Protein AF-A0A0S4JGX0-F1 (afdb_monomer_lite)

Structure (mmCIF, N/CA/C/O backbone):
data_AF-A0A0S4JGX0-F1
#
_entry.id   AF-A0A0S4JGX0-F1
#
loop_
_atom_site.group_PDB
_atom_site.id
_atom_site.type_symbol
_atom_site.label_atom_id
_atom_site.label_alt_id
_atom_site.label_comp_id
_atom_site.label_asym_id
_atom_site.label_entity_id
_atom_site.label_seq_id
_atom_site.pdbx_PDB_ins_code
_atom_site.Cartn_x
_atom_site.Cartn_y
_atom_site.Cartn_z
_atom_site.occupancy
_atom_site.B_iso_or_equiv
_atom_site.auth_seq_id
_atom_site.auth_comp_id
_atom_site.auth_asym_id
_atom_site.auth_atom_id
_atom_site.pdbx_PDB_model_num
ATOM 1 N N . MET A 1 1 ? -24.528 -1.290 20.093 1.00 43.94 1 MET A N 1
ATOM 2 C CA . MET A 1 1 ? -25.432 -0.120 19.932 1.00 43.94 1 MET A CA 1
ATOM 3 C C . MET A 1 1 ? -26.931 -0.432 20.098 1.00 43.94 1 MET A C 1
ATOM 5 O O . MET A 1 1 ? -27.675 0.513 20.335 1.00 43.94 1 MET A O 1
ATOM 9 N N . ALA A 1 2 ? -27.389 -1.695 20.026 1.00 38.03 2 ALA A N 1
ATOM 10 C CA . ALA A 1 2 ? -28.815 -2.078 20.049 1.00 38.03 2 ALA A CA 1
ATOM 11 C C . ALA A 1 2 ? -29.686 -1.355 21.106 1.00 38.03 2 ALA A C 1
ATOM 13 O O . ALA A 1 2 ? -30.704 -0.757 20.758 1.00 38.03 2 ALA A O 1
ATOM 14 N N . ASN A 1 3 ? -29.233 -1.290 22.364 1.00 41.19 3 ASN A N 1
ATOM 15 C CA . ASN A 1 3 ? -29.978 -0.697 23.488 1.00 41.19 3 ASN A CA 1
ATOM 16 C C . ASN A 1 3 ? -30.292 0.812 23.337 1.00 41.19 3 ASN A C 1
ATOM 18 O O . ASN A 1 3 ? -31.045 1.360 24.143 1.00 41.19 3 ASN A O 1
ATOM 22 N N . LYS A 1 4 ? -29.727 1.509 22.335 1.00 36.97 4 LYS A N 1
ATOM 23 C CA . LYS A 1 4 ? -30.080 2.905 22.012 1.00 36.97 4 LYS A CA 1
ATOM 24 C C . LYS A 1 4 ? -31.264 3.001 21.036 1.00 36.97 4 LYS A C 1
ATOM 26 O O . LYS A 1 4 ? -32.028 3.955 21.123 1.00 36.97 4 LYS A O 1
ATOM 31 N N . VAL A 1 5 ? -31.459 2.000 20.172 1.00 44.25 5 VAL A N 1
ATOM 32 C CA . VAL A 1 5 ? -32.614 1.905 19.258 1.00 44.25 5 VAL A CA 1
ATOM 33 C C . VAL A 1 5 ? -33.862 1.484 20.035 1.00 44.25 5 VAL A C 1
ATOM 35 O O . VAL A 1 5 ? -34.895 2.145 19.964 1.00 44.25 5 VAL A O 1
ATOM 38 N N . GLU A 1 6 ? -33.740 0.452 20.873 1.00 40.75 6 GLU A N 1
ATOM 39 C CA . GLU A 1 6 ? -34.854 -0.075 21.675 1.00 40.75 6 GLU A CA 1
ATOM 40 C C . GLU A 1 6 ? -35.421 0.958 22.674 1.00 40.75 6 GLU A C 1
ATOM 42 O O . GLU A 1 6 ? -36.606 0.931 23.006 1.00 40.75 6 GLU A O 1
ATOM 47 N N . LYS A 1 7 ? -34.595 1.916 23.125 1.00 42.81 7 LYS A N 1
ATOM 48 C CA . LYS A 1 7 ? -35.046 3.042 23.959 1.00 42.81 7 LYS A CA 1
ATOM 49 C C . LYS A 1 7 ? -35.822 4.113 23.186 1.00 42.81 7 LYS A C 1
ATOM 51 O O . LYS A 1 7 ? -36.706 4.718 23.782 1.00 42.81 7 LYS A O 1
ATOM 56 N N . MET A 1 8 ? -35.556 4.324 21.893 1.00 37.81 8 MET A N 1
ATOM 57 C CA . MET A 1 8 ? -36.326 5.278 21.072 1.00 37.81 8 MET A CA 1
ATOM 58 C C . MET A 1 8 ? -37.630 4.675 20.525 1.00 37.81 8 MET A C 1
ATOM 60 O O . MET A 1 8 ? -38.593 5.402 20.303 1.00 37.81 8 MET A O 1
ATOM 64 N N . ALA A 1 9 ? -37.721 3.347 20.399 1.00 41.78 9 ALA A N 1
ATOM 65 C CA . ALA A 1 9 ? -38.967 2.665 20.028 1.00 41.78 9 ALA A CA 1
ATOM 66 C C . ALA A 1 9 ? -40.068 2.739 21.114 1.00 41.78 9 ALA A C 1
ATOM 68 O O . ALA A 1 9 ? -41.250 2.595 20.814 1.00 41.78 9 ALA A O 1
ATOM 69 N N . LYS A 1 10 ? -39.709 2.965 22.387 1.00 48.00 10 LYS A N 1
ATOM 70 C CA . LYS A 1 10 ? -40.656 2.928 23.524 1.00 48.00 10 LYS A CA 1
ATOM 71 C C . LYS A 1 10 ? -41.352 4.272 23.814 1.00 48.00 10 LYS A C 1
ATOM 73 O O . LYS A 1 10 ? -42.269 4.316 24.644 1.00 48.00 10 LYS A O 1
ATOM 78 N N . SER A 1 11 ? -40.965 5.349 23.124 1.00 52.44 11 SER A N 1
ATOM 79 C CA . SER A 1 11 ? -41.416 6.728 23.383 1.00 52.44 11 SER A CA 1
ATOM 80 C C . SER A 1 11 ? -42.415 7.315 22.373 1.00 52.44 11 SER A C 1
ATOM 82 O O . SER A 1 11 ? -42.841 8.444 22.575 1.00 52.44 11 SER A O 1
ATOM 84 N N . THR A 1 12 ? -42.816 6.592 21.320 1.00 59.38 12 THR A N 1
ATOM 85 C CA . THR A 1 12 ? -43.626 7.149 20.207 1.00 59.38 12 THR A CA 1
ATOM 86 C C . THR A 1 12 ? -45.084 6.675 20.127 1.00 59.38 12 THR A C 1
ATOM 88 O O . THR A 1 12 ? -45.846 7.221 19.339 1.00 59.38 12 THR A O 1
ATOM 91 N N . LEU A 1 13 ? -45.503 5.693 20.933 1.00 63.72 13 LEU A N 1
ATOM 92 C CA . LEU A 1 13 ? -46.880 5.170 20.924 1.00 63.72 13 LEU A CA 1
ATOM 93 C C . LEU A 1 13 ? -47.795 5.928 21.903 1.00 63.72 13 LEU A C 1
ATOM 95 O O . LEU A 1 13 ? -47.480 6.038 23.093 1.00 63.72 13 LEU A O 1
ATOM 99 N N . ASN A 1 14 ? -48.959 6.380 21.439 1.00 73.62 14 ASN A N 1
ATOM 100 C CA . ASN A 1 14 ? -50.008 6.959 22.286 1.00 73.62 14 ASN A CA 1
ATOM 101 C C . ASN A 1 14 ? -50.632 5.904 23.217 1.00 73.62 14 ASN A C 1
ATOM 103 O O . ASN A 1 14 ? -50.582 4.707 22.939 1.00 73.62 14 ASN A O 1
ATOM 107 N N . ALA A 1 15 ? -51.246 6.333 24.327 1.00 74.00 15 ALA A N 1
ATOM 108 C CA . ALA A 1 15 ? -51.818 5.419 25.326 1.00 74.00 15 ALA A CA 1
ATOM 109 C C . ALA A 1 15 ? -52.827 4.427 24.711 1.00 74.00 15 ALA A C 1
ATOM 111 O O . ALA A 1 15 ? -52.653 3.220 24.856 1.00 74.00 15 ALA A O 1
ATOM 112 N N . GLN A 1 16 ? -53.776 4.933 23.915 1.00 72.38 16 GLN A N 1
ATOM 113 C CA . GLN A 1 16 ? -54.762 4.130 23.175 1.00 72.38 16 GLN A CA 1
ATOM 114 C C . GLN A 1 16 ? -54.116 3.106 22.225 1.00 72.38 16 GLN A C 1
ATOM 116 O O . GLN A 1 16 ? -54.619 1.999 22.079 1.00 72.38 16 GLN A O 1
ATOM 121 N N . GLN A 1 17 ? -52.977 3.434 21.603 1.00 75.50 17 GLN A N 1
ATOM 122 C CA . GLN A 1 17 ? -52.256 2.499 20.731 1.00 75.50 17 GLN A CA 1
ATOM 123 C C . GLN A 1 17 ? -51.598 1.373 21.541 1.00 75.50 17 GLN A C 1
ATOM 125 O O . GLN A 1 17 ? -51.602 0.226 21.108 1.00 75.50 17 GLN A O 1
ATOM 130 N N . ARG A 1 18 ? -51.064 1.668 22.736 1.00 76.81 18 ARG A N 1
ATOM 131 C CA . ARG A 1 18 ? -50.506 0.647 23.648 1.00 76.81 18 ARG A CA 1
ATOM 132 C C . ARG A 1 18 ? -51.597 -0.264 24.218 1.00 76.81 18 ARG A C 1
ATOM 134 O O . ARG A 1 18 ? -51.337 -1.439 24.453 1.00 76.81 18 ARG A O 1
ATOM 141 N N . GLU A 1 19 ? -52.789 0.279 24.440 1.00 78.00 19 GLU A N 1
ATOM 142 C CA . GLU A 1 19 ? -53.973 -0.450 24.899 1.00 78.00 19 GLU A CA 1
ATOM 143 C C . GLU A 1 19 ? -54.529 -1.365 23.796 1.00 78.00 19 GLU A C 1
ATOM 145 O O . GLU A 1 19 ? -54.693 -2.555 24.038 1.00 78.00 19 GLU A O 1
ATOM 150 N N . PHE A 1 20 ? -54.659 -0.861 22.562 1.00 80.44 20 PHE A N 1
ATOM 151 C CA . PHE A 1 20 ? -55.025 -1.651 21.379 1.00 80.44 20 PHE A CA 1
ATOM 152 C C . PHE A 1 20 ? -54.049 -2.811 21.108 1.00 80.44 20 PHE A C 1
ATOM 154 O O . PHE A 1 20 ? -54.478 -3.945 20.898 1.00 80.44 20 PHE A O 1
ATOM 161 N N . ILE A 1 21 ? -52.732 -2.559 21.173 1.00 79.88 21 ILE A N 1
ATOM 162 C CA . ILE A 1 21 ? -51.711 -3.616 21.031 1.00 79.88 21 ILE A CA 1
ATOM 163 C C . ILE A 1 21 ? -51.895 -4.697 22.101 1.00 79.88 21 ILE A C 1
ATOM 165 O O . ILE A 1 21 ? -51.775 -5.874 21.781 1.00 79.88 21 ILE A O 1
ATOM 169 N N . ARG A 1 22 ? -52.186 -4.319 23.354 1.00 80.00 22 ARG A N 1
ATOM 170 C CA . ARG A 1 22 ? -52.442 -5.291 24.426 1.00 80.00 22 ARG A CA 1
ATOM 171 C C . ARG A 1 22 ? -53.686 -6.116 24.135 1.00 80.00 22 ARG A C 1
ATOM 173 O O . ARG A 1 22 ? -53.565 -7.328 24.085 1.00 80.00 22 ARG A O 1
ATOM 180 N N . SER A 1 23 ? -54.829 -5.493 23.842 1.00 82.56 23 SER A N 1
ATOM 181 C CA . SER A 1 23 ? -56.066 -6.240 23.573 1.00 82.56 23 SER A CA 1
ATOM 182 C C . SER A 1 23 ? -55.943 -7.215 22.398 1.00 82.56 23 SER A C 1
ATOM 184 O O . SER A 1 23 ? -56.455 -8.324 22.489 1.00 82.56 23 SER A O 1
ATOM 186 N N . GLU A 1 24 ? -55.239 -6.841 21.323 1.00 81.19 24 GLU A N 1
ATOM 187 C CA . GLU A 1 24 ? -54.989 -7.724 20.171 1.00 81.19 24 GLU A CA 1
ATOM 188 C C . GLU A 1 24 ? -54.003 -8.859 20.500 1.00 81.19 24 GLU A C 1
ATOM 190 O O . GLU A 1 24 ? -54.237 -10.011 20.137 1.00 81.19 24 GLU A O 1
ATOM 195 N N . VAL A 1 25 ? -52.907 -8.567 21.211 1.00 78.75 25 VAL A N 1
ATOM 196 C CA . VAL A 1 25 ? -51.916 -9.586 21.604 1.00 78.75 25 VAL A CA 1
ATOM 197 C C . VAL A 1 25 ? -52.492 -10.549 22.644 1.00 78.75 25 VAL A C 1
ATOM 199 O O . VAL A 1 25 ? -52.291 -11.754 22.517 1.00 78.75 25 VAL A O 1
ATOM 202 N N . ASP A 1 26 ? -53.257 -10.054 23.614 1.00 77.81 26 ASP A N 1
ATOM 203 C CA . ASP A 1 26 ? -53.941 -10.875 24.614 1.00 77.81 26 ASP A CA 1
ATOM 204 C C . ASP A 1 26 ? -55.016 -11.760 23.949 1.00 77.81 26 ASP A C 1
ATOM 206 O O . ASP A 1 26 ? -55.139 -12.931 24.306 1.00 77.81 26 ASP A O 1
ATOM 210 N N . LEU A 1 27 ? -55.721 -11.271 22.915 1.00 78.75 27 LEU A N 1
ATOM 211 C CA . LEU A 1 27 ? -56.615 -12.085 22.073 1.00 78.75 27 LEU A CA 1
ATOM 212 C C . LEU A 1 27 ? -55.868 -13.182 21.300 1.00 78.75 27 LEU A C 1
ATOM 214 O O . LEU A 1 27 ? -56.325 -14.323 21.275 1.00 78.75 27 LEU A O 1
ATOM 218 N N . LEU A 1 28 ? -54.721 -12.872 20.686 1.00 79.69 28 LEU A N 1
ATOM 219 C CA . LEU A 1 28 ? -53.901 -13.871 19.987 1.00 79.69 28 LEU A CA 1
ATOM 220 C C . LEU A 1 28 ? -53.331 -14.930 20.941 1.00 79.69 28 LEU A C 1
ATOM 222 O O . LEU A 1 28 ? -53.281 -16.104 20.582 1.00 79.69 28 LEU A O 1
ATOM 226 N N . ILE A 1 29 ? -52.945 -14.539 22.158 1.00 77.00 29 ILE A N 1
ATOM 227 C CA . ILE A 1 29 ? -52.509 -15.465 23.211 1.00 77.00 29 ILE A CA 1
ATOM 228 C C . ILE A 1 29 ? -53.682 -16.338 23.675 1.00 77.00 29 ILE A C 1
ATOM 230 O O . ILE A 1 29 ? -53.524 -17.551 23.797 1.00 77.00 29 ILE A O 1
ATOM 234 N N . HIS A 1 30 ? -54.866 -15.757 23.891 1.00 78.06 30 HIS A N 1
ATOM 235 C CA . HIS A 1 30 ? -56.038 -16.494 24.370 1.00 78.06 30 HIS A CA 1
ATOM 236 C C . HIS A 1 30 ? -56.608 -17.465 23.316 1.00 78.06 30 HIS A C 1
ATOM 238 O O . HIS A 1 30 ? -57.124 -18.522 23.682 1.00 78.06 30 HIS A O 1
ATOM 244 N N . ASN A 1 31 ? -56.476 -17.136 22.026 1.00 75.31 31 ASN A N 1
ATOM 245 C CA . ASN A 1 31 ? -56.872 -17.990 20.901 1.00 75.31 31 ASN A CA 1
ATOM 246 C C . ASN A 1 31 ? -55.773 -18.981 20.457 1.00 75.31 31 ASN A C 1
ATOM 248 O O . ASN A 1 31 ? -56.039 -19.845 19.629 1.00 75.31 31 ASN A O 1
ATOM 252 N N . GLY A 1 32 ? -54.542 -18.862 20.967 1.00 64.44 32 GLY A N 1
ATOM 253 C CA . GLY A 1 32 ? -53.409 -19.747 20.655 1.00 64.44 32 GLY A CA 1
ATOM 254 C C . GLY A 1 32 ? -52.658 -19.456 19.343 1.00 64.44 32 GLY A C 1
ATOM 255 O O . GLY A 1 32 ? -51.491 -19.830 19.225 1.00 64.44 32 GLY A O 1
ATOM 256 N N . ASP A 1 33 ? -53.261 -18.740 18.389 1.00 63.94 33 ASP A N 1
ATOM 257 C CA . ASP A 1 33 ? -52.714 -18.461 17.045 1.00 63.94 33 ASP A CA 1
ATOM 258 C C . ASP A 1 33 ? -51.632 -17.352 17.007 1.00 63.94 33 ASP A C 1
ATOM 260 O O . ASP A 1 33 ? -51.613 -16.472 16.136 1.00 63.94 33 ASP A O 1
ATOM 264 N N . ALA A 1 34 ? -50.675 -17.396 17.936 1.00 66.12 34 ALA A N 1
ATOM 265 C CA . ALA A 1 34 ? -49.577 -16.434 18.087 1.00 66.12 34 ALA A CA 1
ATOM 266 C C . ALA A 1 34 ? -48.443 -16.598 17.040 1.00 66.12 34 ALA A C 1
ATOM 268 O O . ALA A 1 34 ? -47.259 -16.581 17.372 1.00 66.12 34 ALA A O 1
ATOM 269 N N . SER A 1 35 ? -48.792 -16.757 15.758 1.00 76.62 35 SER A N 1
ATOM 270 C CA . SER A 1 35 ? -47.822 -16.834 14.655 1.00 76.62 35 SER A CA 1
ATOM 271 C C . SER A 1 35 ? -47.180 -15.473 14.341 1.00 76.62 35 SER A C 1
ATOM 273 O O . SER A 1 35 ? -47.802 -14.422 14.520 1.00 76.62 35 SER A O 1
ATOM 275 N N . GLU A 1 36 ? -45.977 -15.470 13.757 1.00 68.56 36 GLU A N 1
ATOM 276 C CA . GLU A 1 36 ? -45.350 -14.239 13.243 1.00 68.56 36 GLU A CA 1
ATOM 277 C C . GLU A 1 36 ? -46.241 -13.527 12.209 1.00 68.56 36 GLU A C 1
ATOM 279 O O . GLU A 1 36 ? -46.319 -12.298 12.190 1.00 68.56 36 GLU A O 1
ATOM 284 N N . SER A 1 37 ? -46.995 -14.283 11.398 1.00 75.12 37 SER A N 1
ATOM 285 C CA . SER A 1 37 ? -47.958 -13.711 10.448 1.00 75.12 37 SER A CA 1
ATOM 286 C C . SER A 1 37 ? -49.119 -12.991 11.149 1.00 75.12 37 SER A C 1
ATOM 288 O O . SER A 1 37 ? -49.597 -11.971 10.652 1.00 75.12 37 SER A O 1
ATOM 290 N N . SER A 1 38 ? -49.534 -13.470 12.326 1.00 73.88 38 SER A N 1
ATOM 291 C CA . SER A 1 38 ? -50.557 -12.844 13.171 1.00 73.88 38 SER A CA 1
ATOM 292 C C . SER A 1 38 ? -50.033 -11.531 13.758 1.00 73.88 38 SER A C 1
ATOM 294 O O . SER A 1 38 ? -50.688 -10.496 13.651 1.00 73.88 38 SER A O 1
ATOM 296 N N . LEU A 1 39 ? -48.803 -11.536 14.283 1.00 76.00 39 LEU A N 1
ATOM 297 C CA . LEU A 1 39 ? -48.137 -10.335 14.800 1.00 76.00 39 LEU A CA 1
ATOM 298 C C . LEU A 1 39 ? -47.905 -9.282 13.701 1.00 76.00 39 LEU A C 1
ATOM 300 O O . LEU A 1 39 ? -48.101 -8.089 13.937 1.00 76.00 39 LEU A O 1
ATOM 304 N N . HIS A 1 40 ? -47.580 -9.705 12.475 1.00 74.94 40 HIS A N 1
ATOM 305 C CA . HIS A 1 40 ? -47.506 -8.808 11.320 1.00 74.94 40 HIS A CA 1
ATOM 306 C C . HIS A 1 40 ? -48.867 -8.200 10.938 1.00 74.94 40 HIS A C 1
ATOM 308 O O . HIS A 1 40 ? -48.900 -7.030 10.547 1.00 74.94 40 HIS A O 1
ATOM 314 N N . ARG A 1 41 ? -49.990 -8.921 11.101 1.00 78.12 41 ARG A N 1
ATOM 315 C CA . ARG A 1 41 ? -51.337 -8.336 10.939 1.00 78.12 41 ARG A CA 1
ATOM 316 C C . ARG A 1 41 ? -51.620 -7.284 12.009 1.00 78.12 41 ARG A C 1
ATOM 318 O O . ARG A 1 41 ? -52.031 -6.189 11.646 1.00 78.12 41 ARG A O 1
ATOM 325 N N . VAL A 1 42 ? -51.325 -7.550 13.285 1.00 77.94 42 VAL A N 1
ATOM 326 C CA . VAL A 1 42 ? -51.490 -6.553 14.366 1.00 77.94 42 VAL A CA 1
ATOM 327 C C . VAL A 1 42 ? -50.642 -5.304 14.092 1.00 77.94 42 VAL A C 1
ATOM 329 O O . VAL A 1 42 ? -51.138 -4.184 14.204 1.00 77.94 42 VAL A O 1
ATOM 332 N N . ALA A 1 43 ? -49.397 -5.470 13.635 1.00 75.75 43 ALA A N 1
ATOM 333 C CA . ALA A 1 43 ? -48.527 -4.358 13.247 1.00 75.75 43 ALA A CA 1
ATOM 334 C C . ALA A 1 43 ? -49.038 -3.563 12.024 1.00 75.75 43 ALA A C 1
ATOM 336 O O . ALA A 1 43 ? -48.779 -2.362 11.929 1.00 75.75 43 ALA A O 1
ATOM 337 N N . ALA A 1 44 ? -49.768 -4.199 11.101 1.00 76.31 44 ALA A N 1
ATOM 338 C CA . ALA A 1 44 ? -50.430 -3.525 9.983 1.00 76.31 44 ALA A CA 1
ATOM 339 C C . ALA A 1 44 ? -51.699 -2.779 10.436 1.00 76.31 44 ALA A C 1
ATOM 341 O O . ALA A 1 44 ? -51.838 -1.587 10.154 1.00 76.31 44 ALA A O 1
ATOM 342 N N . SER A 1 45 ? -52.574 -3.432 11.209 1.00 76.88 45 SER A N 1
ATOM 343 C CA . SER A 1 45 ? -53.777 -2.830 11.805 1.00 76.88 45 SER A CA 1
ATOM 344 C C . SER A 1 45 ? -53.442 -1.615 12.672 1.00 76.88 45 SER A C 1
ATOM 346 O O . SER A 1 45 ? -54.128 -0.598 12.605 1.00 76.88 45 SER A O 1
ATOM 348 N N . LEU A 1 46 ? -52.337 -1.672 13.423 1.00 76.25 46 LEU A N 1
ATOM 349 C CA . LEU A 1 46 ? -51.826 -0.563 14.230 1.00 76.25 46 LEU A CA 1
ATOM 350 C C . LEU A 1 46 ? -51.496 0.690 13.398 1.00 76.25 46 LEU A C 1
ATOM 352 O O . LEU A 1 46 ? -51.704 1.801 13.883 1.00 76.25 46 LEU A O 1
ATOM 356 N N . ARG A 1 47 ? -51.009 0.537 12.156 1.00 71.94 47 ARG A N 1
ATOM 357 C CA . ARG A 1 47 ? -50.756 1.673 11.247 1.00 71.94 47 ARG A CA 1
ATOM 358 C C . ARG A 1 47 ? -52.069 2.295 10.776 1.00 71.94 47 ARG A C 1
ATOM 360 O O . ARG A 1 47 ? -52.262 3.491 10.943 1.00 71.94 47 ARG A O 1
ATOM 367 N N . VAL A 1 48 ? -53.017 1.468 10.328 1.00 71.88 48 VAL A N 1
ATOM 368 C CA . VAL A 1 48 ? -54.367 1.920 9.932 1.00 71.88 48 VAL A CA 1
ATOM 369 C C . VAL A 1 48 ? -55.101 2.610 11.094 1.00 71.88 48 VAL A C 1
ATOM 371 O O . VAL A 1 48 ? -55.837 3.572 10.884 1.00 71.88 48 VAL A O 1
ATOM 374 N N . PHE A 1 49 ? -54.875 2.165 12.334 1.00 67.25 49 PHE A N 1
ATOM 375 C CA . PHE A 1 49 ? -55.402 2.814 13.537 1.00 67.25 49 PHE A CA 1
ATOM 376 C C . PHE A 1 49 ? -54.692 4.141 13.866 1.00 67.25 49 PHE A C 1
ATOM 378 O O . PHE A 1 49 ? -55.320 5.048 14.408 1.00 67.25 49 PHE A O 1
ATOM 385 N N . ALA A 1 50 ? -53.400 4.277 13.546 1.00 66.12 50 ALA A N 1
ATOM 386 C CA . ALA A 1 50 ? -52.626 5.499 13.765 1.00 66.12 50 ALA A CA 1
ATOM 387 C C . ALA A 1 50 ? -52.984 6.629 12.784 1.00 66.12 50 ALA A C 1
ATOM 389 O O . ALA A 1 50 ? -53.014 7.787 13.195 1.00 66.12 50 ALA A O 1
ATOM 390 N N . ASP A 1 51 ? -53.307 6.296 11.532 1.00 59.94 51 ASP A N 1
ATOM 391 C CA . ASP A 1 51 ? -53.637 7.270 10.479 1.00 59.94 51 ASP A CA 1
ATOM 392 C C . ASP A 1 51 ? -55.094 7.787 10.549 1.00 59.94 51 ASP A C 1
ATOM 394 O O . ASP A 1 51 ? -55.524 8.597 9.725 1.00 59.94 51 ASP A O 1
ATOM 398 N N . ARG A 1 52 ? -55.887 7.336 11.534 1.00 58.03 52 ARG A N 1
ATOM 399 C CA . ARG A 1 52 ? -57.294 7.727 11.695 1.00 58.03 52 ARG A CA 1
ATOM 400 C C . ARG A 1 52 ? -57.407 9.051 12.477 1.00 58.03 52 ARG A C 1
ATOM 402 O O . ARG A 1 52 ? -57.039 9.080 13.652 1.00 58.03 52 ARG A O 1
ATOM 409 N N . PRO A 1 53 ? -57.947 10.142 11.894 1.00 44.66 53 PRO A N 1
ATOM 410 C CA . PRO A 1 53 ? -57.997 11.442 12.564 1.00 44.66 53 PRO A CA 1
ATOM 411 C C . PRO A 1 53 ? -58.892 11.400 13.812 1.00 44.66 53 PRO A C 1
ATOM 413 O O . PRO A 1 53 ? -60.044 10.965 13.753 1.00 44.66 53 PRO A O 1
ATOM 416 N N . GLN A 1 54 ? -58.365 11.865 14.949 1.00 49.66 54 GLN A N 1
ATOM 417 C CA . GLN A 1 54 ? -59.099 11.890 16.215 1.00 49.66 54 GLN A CA 1
ATOM 418 C C . GLN A 1 54 ? -60.188 12.972 16.211 1.00 49.66 54 GLN A C 1
ATOM 420 O O . GLN A 1 54 ? -59.897 14.166 16.140 1.00 49.66 54 GLN A O 1
ATOM 425 N N . ALA A 1 55 ? -61.447 12.555 16.359 1.00 37.22 55 ALA A N 1
ATOM 426 C CA . ALA A 1 55 ? -62.544 13.459 16.685 1.00 37.22 55 ALA A CA 1
ATOM 427 C C . ALA A 1 55 ? -62.435 13.914 18.153 1.00 37.22 55 ALA A C 1
ATOM 429 O O . ALA A 1 55 ? -62.256 13.093 19.054 1.00 37.22 55 ALA A O 1
ATOM 430 N N . VAL A 1 56 ? -62.543 15.221 18.396 1.00 48.38 56 VAL A N 1
ATOM 431 C CA . VAL A 1 56 ? -62.377 15.823 19.728 1.00 48.38 56 VAL A CA 1
ATOM 432 C C . VAL A 1 56 ? -63.698 15.798 20.505 1.00 48.38 56 VAL A C 1
ATOM 434 O O . VAL A 1 56 ? -64.706 16.315 20.030 1.00 48.38 56 VAL A O 1
ATOM 437 N N . ALA A 1 57 ? -63.678 15.249 21.723 1.00 36.31 57 ALA A N 1
ATOM 438 C CA . ALA A 1 57 ? -64.793 15.269 22.675 1.00 36.31 57 ALA A CA 1
ATOM 439 C C . A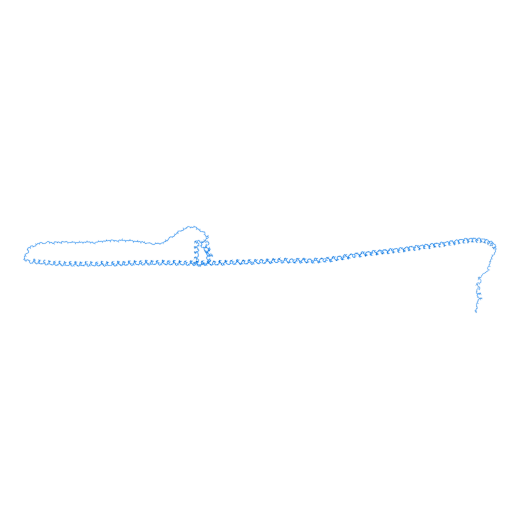LA A 1 57 ? -64.274 15.423 24.131 1.00 36.31 57 ALA A C 1
ATOM 441 O O . ALA A 1 57 ? -63.131 15.047 24.405 1.00 36.31 57 ALA A O 1
ATOM 442 N N . PRO A 1 58 ? -65.056 16.018 25.058 1.00 38.06 58 PRO A N 1
ATOM 443 C CA . PRO A 1 58 ? -64.546 16.551 26.331 1.00 38.06 58 PRO A CA 1
ATOM 444 C C . PRO A 1 58 ? -64.411 15.517 27.477 1.00 38.06 58 PRO A C 1
ATOM 446 O O . PRO A 1 58 ? -65.020 14.448 27.428 1.00 38.06 58 PRO A O 1
ATOM 449 N N . PRO A 1 59 ? -63.635 15.829 28.540 1.00 41.12 59 PRO A N 1
ATOM 450 C CA . PRO A 1 59 ? -63.338 14.894 29.630 1.00 41.12 59 PRO A CA 1
ATOM 451 C C . PRO A 1 59 ? -64.524 14.648 30.579 1.00 41.12 59 PRO A C 1
ATOM 453 O O . PRO A 1 59 ? -65.238 15.576 30.960 1.00 41.12 59 PRO A O 1
ATOM 456 N N . SER A 1 60 ? -64.678 13.396 31.025 1.00 32.88 60 SER A N 1
ATOM 457 C CA . SER A 1 60 ? -65.726 12.968 31.965 1.00 32.88 60 SER A CA 1
ATOM 458 C C . SER A 1 60 ? -65.209 12.721 33.394 1.00 32.88 60 SER A C 1
ATOM 460 O O . SER A 1 60 ? -64.009 12.668 33.659 1.00 32.88 60 SER A O 1
ATOM 462 N N . ARG A 1 61 ? -66.160 12.623 34.328 1.00 35.25 61 ARG A N 1
ATOM 463 C CA . ARG A 1 61 ? -66.010 12.646 35.794 1.00 35.25 61 ARG A CA 1
ATOM 464 C C . ARG A 1 61 ? -65.164 11.509 36.389 1.00 35.25 61 ARG A C 1
ATOM 466 O O . ARG A 1 61 ? -65.135 10.395 35.881 1.00 35.25 61 ARG A O 1
ATOM 473 N N . ARG A 1 62 ? -64.614 11.774 37.583 1.00 40.16 62 ARG A N 1
ATOM 474 C CA . ARG A 1 62 ? -64.227 10.742 38.567 1.00 40.16 62 ARG A CA 1
ATOM 475 C C . ARG A 1 62 ? -65.470 10.091 39.197 1.00 40.16 62 ARG A C 1
ATOM 477 O O . ARG A 1 62 ? -66.442 10.794 39.472 1.00 40.16 62 ARG A O 1
ATOM 484 N N . SER A 1 63 ? -65.367 8.810 39.545 1.00 34.97 63 SER A N 1
ATOM 485 C CA . SER A 1 63 ? -66.340 8.073 40.372 1.00 34.97 63 SER A CA 1
ATOM 486 C C . SER A 1 63 ? -65.809 7.880 41.805 1.00 34.97 63 SER A C 1
ATOM 488 O O . SER A 1 63 ? -64.622 7.578 41.949 1.00 34.97 63 SER A O 1
ATOM 490 N N . PRO A 1 64 ? -66.632 8.034 42.862 1.00 44.78 64 PRO A N 1
ATOM 491 C CA . PRO A 1 64 ? -66.248 7.726 44.241 1.00 44.78 64 PRO A CA 1
ATOM 492 C C . PRO A 1 64 ? -66.765 6.360 44.738 1.00 44.78 64 PRO A C 1
ATOM 494 O O . PRO A 1 64 ? -67.786 5.857 44.284 1.00 44.78 64 PRO A O 1
ATOM 497 N N . SER A 1 65 ? -66.037 5.808 45.711 1.00 34.22 65 SER A N 1
ATOM 498 C CA . SER A 1 65 ? -66.315 4.580 46.477 1.00 34.22 65 SER A CA 1
ATOM 499 C C . SER A 1 65 ? -67.687 4.538 47.163 1.00 34.22 65 SER A C 1
ATOM 501 O O . SER A 1 65 ? -68.151 5.555 47.676 1.00 34.22 65 SER A O 1
ATOM 503 N N . GLU A 1 66 ? -68.237 3.331 47.325 1.00 36.50 66 GLU A N 1
ATOM 504 C CA . GLU A 1 66 ? -69.356 3.032 48.233 1.00 36.50 66 GLU A CA 1
ATOM 505 C C . GLU A 1 66 ? -68.928 2.208 49.465 1.00 36.50 66 GLU A C 1
ATOM 507 O O . GLU A 1 66 ? -67.861 1.596 49.478 1.00 36.50 66 GLU A O 1
ATOM 512 N N . ASN A 1 67 ? -69.849 2.151 50.438 1.00 40.00 67 ASN A N 1
ATOM 513 C CA . ASN A 1 67 ? -69.941 1.286 51.626 1.00 40.00 67 ASN A CA 1
ATOM 514 C C . ASN A 1 67 ? -69.298 1.761 52.944 1.00 40.00 67 ASN A C 1
ATOM 516 O O . ASN A 1 67 ? -68.101 1.640 53.190 1.00 40.00 67 ASN A O 1
ATOM 520 N N . GLY A 1 68 ? -70.181 2.178 53.860 1.00 31.38 68 GLY A N 1
ATOM 521 C CA . GLY A 1 68 ? -69.954 2.286 55.300 1.00 31.38 68 GLY A CA 1
ATOM 522 C C . GLY A 1 68 ? -71.266 2.007 56.043 1.00 31.38 68 GLY A C 1
ATOM 523 O O . GLY A 1 68 ? -72.322 2.475 55.624 1.00 31.38 68 GLY A O 1
ATOM 524 N N . ILE A 1 69 ? -71.214 1.223 57.123 1.00 36.78 69 ILE A N 1
ATOM 525 C CA . ILE A 1 69 ? -72.388 0.778 57.898 1.00 36.78 69 ILE A CA 1
ATOM 526 C C . ILE A 1 69 ? -72.350 1.436 59.284 1.00 36.78 69 ILE A C 1
ATOM 528 O O . ILE A 1 69 ? -71.283 1.546 59.885 1.00 36.78 69 ILE A O 1
ATOM 532 N N . SER A 1 70 ? -73.505 1.868 59.804 1.00 36.94 70 SER A N 1
ATOM 533 C CA . SER A 1 70 ? -73.623 2.506 61.124 1.00 36.94 70 SER A CA 1
ATOM 534 C C . SER A 1 70 ? -74.854 2.021 61.900 1.00 36.94 70 SER A C 1
ATOM 536 O O . SER A 1 70 ? -75.838 1.568 61.316 1.00 36.94 70 SER A O 1
ATOM 538 N N . ILE A 1 71 ? -74.774 2.091 63.230 1.00 40.12 71 ILE A N 1
ATOM 539 C CA . ILE A 1 71 ? -75.653 1.411 64.196 1.00 40.12 71 ILE A CA 1
ATOM 540 C C . ILE A 1 71 ? -76.566 2.431 64.902 1.00 40.12 71 ILE A C 1
ATOM 542 O O . ILE A 1 71 ? -76.150 3.555 65.179 1.00 40.12 71 ILE A O 1
ATOM 546 N N . LYS A 1 72 ? -77.801 2.034 65.248 1.00 42.97 72 LYS A N 1
ATOM 547 C CA . LYS A 1 72 ? -78.727 2.823 66.086 1.00 42.97 72 LYS A CA 1
ATOM 548 C C . LYS A 1 72 ? -78.864 2.237 67.500 1.00 42.97 72 LYS A C 1
ATOM 550 O O . LYS A 1 72 ? -78.779 1.026 67.679 1.00 42.97 72 LYS A O 1
ATOM 555 N N . LYS A 1 73 ? -79.111 3.109 68.485 1.00 41.81 73 LYS A N 1
ATOM 556 C CA . LYS A 1 73 ? -79.476 2.780 69.879 1.00 41.81 73 LYS A CA 1
ATOM 557 C C . LYS A 1 73 ? -80.969 3.037 70.129 1.00 41.81 73 LYS A C 1
ATOM 559 O O . LYS A 1 73 ? -81.555 3.837 69.408 1.00 41.81 73 LYS A O 1
ATOM 564 N N . ASN A 1 74 ? -81.514 2.441 71.193 1.00 36.84 74 ASN A N 1
ATOM 565 C CA . ASN A 1 74 ? -82.785 2.794 71.842 1.00 36.84 74 ASN A CA 1
ATOM 566 C C . ASN A 1 74 ? -82.612 2.710 73.377 1.00 36.84 74 ASN A C 1
ATOM 568 O O . ASN A 1 74 ? -81.830 1.884 73.842 1.00 36.84 74 ASN A O 1
ATOM 572 N N . ASP A 1 75 ? -83.376 3.503 74.136 1.00 42.12 75 ASP A N 1
ATOM 573 C CA . ASP A 1 75 ? -83.414 3.546 75.613 1.00 42.12 75 ASP A CA 1
ATOM 574 C C . ASP A 1 75 ? -84.877 3.637 76.110 1.00 42.12 75 ASP A C 1
ATOM 576 O O . ASP A 1 75 ? -85.687 4.305 75.466 1.00 42.12 75 ASP A O 1
ATOM 580 N N . ALA A 1 76 ? -85.230 3.015 77.252 1.00 39.50 76 ALA A N 1
ATOM 581 C CA . ALA A 1 76 ? -86.545 3.172 77.914 1.00 39.50 76 ALA A CA 1
ATOM 582 C C . ALA A 1 76 ? -86.571 2.741 79.409 1.00 39.50 76 ALA A C 1
ATOM 584 O O . ALA A 1 76 ? -85.862 1.818 79.805 1.00 39.50 76 ALA A O 1
ATOM 585 N N . LYS A 1 77 ? -87.440 3.374 80.227 1.00 41.44 77 LYS A N 1
ATOM 586 C CA . LYS A 1 77 ? -87.837 3.010 81.620 1.00 41.44 77 LYS A CA 1
ATOM 587 C C . LYS A 1 77 ? -89.294 3.443 81.906 1.00 41.44 77 LYS A C 1
ATOM 589 O O . LYS A 1 77 ? -89.697 4.472 81.365 1.00 41.44 77 LYS A O 1
ATOM 594 N N . PRO A 1 78 ? -90.078 2.694 82.719 1.00 51.84 78 PRO A N 1
ATOM 595 C CA . PRO A 1 78 ? -90.575 3.146 84.056 1.00 51.84 78 PRO A CA 1
ATOM 596 C C . PRO A 1 78 ? -90.757 1.960 85.069 1.00 51.84 78 PRO A C 1
ATOM 598 O O . PRO A 1 78 ? -90.297 0.867 84.765 1.00 51.84 78 PRO A O 1
ATOM 601 N N . SER A 1 79 ? -91.473 2.018 86.217 1.00 39.91 79 SER A N 1
ATOM 602 C CA . SER A 1 79 ? -91.478 2.917 87.412 1.00 39.91 79 SER A CA 1
ATOM 603 C C . SER A 1 79 ? -92.478 2.363 88.495 1.00 39.91 79 SER A C 1
ATOM 605 O O . SER A 1 79 ? -93.021 1.283 88.288 1.00 39.91 79 SER A O 1
ATOM 607 N N . ILE A 1 80 ? -92.787 3.132 89.564 1.00 37.56 80 ILE A N 1
ATOM 608 C CA . ILE A 1 80 ? -93.966 3.066 90.498 1.00 37.56 80 ILE A CA 1
ATOM 609 C C . ILE A 1 80 ? -93.851 2.283 91.846 1.00 37.56 80 ILE A C 1
ATOM 611 O O . ILE A 1 80 ? -93.243 1.224 91.935 1.00 37.56 80 ILE A O 1
ATOM 615 N N . ASN A 1 81 ? -94.488 2.849 92.898 1.00 38.81 81 ASN A N 1
ATOM 616 C CA . ASN A 1 81 ? -94.634 2.388 94.302 1.00 38.81 81 ASN A CA 1
ATOM 617 C C . ASN A 1 81 ? -96.129 2.271 94.720 1.00 38.81 81 ASN A C 1
ATOM 619 O O . ASN A 1 81 ? -96.959 2.932 94.098 1.00 38.81 81 ASN A O 1
ATOM 623 N N . ALA A 1 82 ? -96.463 1.597 95.841 1.00 34.53 82 ALA A N 1
ATOM 624 C CA . ALA A 1 82 ? -97.700 1.819 96.638 1.00 34.53 82 ALA A CA 1
ATOM 625 C C . ALA A 1 82 ? -97.623 1.214 98.072 1.00 34.53 82 ALA A C 1
ATOM 627 O O . ALA A 1 82 ? -96.763 0.373 98.327 1.00 34.53 82 ALA A O 1
ATOM 628 N N . ALA A 1 83 ? -98.511 1.619 99.005 1.00 38.81 83 ALA A N 1
ATOM 629 C CA . ALA A 1 83 ? -98.545 1.150 100.410 1.00 38.81 83 ALA A CA 1
ATOM 630 C C . ALA A 1 83 ? -99.954 1.189 101.070 1.00 38.81 83 ALA A C 1
ATOM 632 O O . ALA A 1 83 ? -100.835 1.901 100.594 1.00 38.81 83 ALA A O 1
ATOM 633 N N . ALA A 1 84 ? -100.138 0.445 102.176 1.00 33.84 84 ALA A N 1
ATOM 634 C CA . ALA A 1 84 ? -101.336 0.338 103.045 1.00 33.84 84 ALA A CA 1
ATOM 635 C C . ALA A 1 84 ? -100.964 -0.439 104.346 1.00 33.84 84 ALA A C 1
ATOM 637 O O . ALA A 1 84 ? -99.958 -1.144 104.323 1.00 33.84 84 ALA A O 1
ATOM 638 N N . SER A 1 85 ? -101.672 -0.460 105.493 1.00 38.75 85 SER A N 1
ATOM 639 C CA . SER A 1 85 ? -102.729 0.378 106.118 1.00 38.75 85 SER A CA 1
ATOM 640 C C . SER A 1 85 ? -102.832 0.026 107.635 1.00 38.75 85 SER A C 1
ATOM 642 O O . SER A 1 85 ? -102.046 -0.788 108.119 1.00 38.75 85 SER A O 1
ATOM 644 N N . LYS A 1 86 ? -103.754 0.626 108.418 1.00 40.62 86 LYS A N 1
ATOM 645 C CA . LYS A 1 86 ? -103.856 0.490 109.900 1.00 40.62 86 LYS A CA 1
ATOM 646 C C . LYS A 1 86 ? -105.316 0.526 110.399 1.00 40.62 86 LYS A C 1
ATOM 648 O O . LYS A 1 86 ? -106.105 1.278 109.839 1.00 40.62 86 LYS A O 1
ATOM 653 N N . ALA A 1 87 ? -105.654 -0.198 111.476 1.00 35.59 87 ALA A N 1
ATOM 654 C CA . ALA A 1 87 ? -106.939 -0.087 112.192 1.00 35.59 87 ALA A CA 1
ATOM 655 C C . ALA A 1 87 ? -106.824 -0.482 113.685 1.00 35.59 87 ALA A C 1
ATOM 657 O O . ALA A 1 87 ? -105.931 -1.246 114.051 1.00 35.59 87 ALA A O 1
ATOM 658 N N . THR A 1 88 ? -107.737 0.024 114.525 1.00 38.56 88 THR A N 1
ATOM 659 C CA . THR A 1 88 ? -107.815 -0.208 115.984 1.00 38.56 88 THR A CA 1
ATOM 660 C C . THR A 1 88 ? -109.287 -0.219 116.418 1.00 38.56 88 THR A C 1
ATOM 662 O O . THR A 1 88 ? -110.079 0.519 115.837 1.00 38.56 88 THR A O 1
ATOM 665 N N . ALA A 1 89 ? -109.654 -0.970 117.462 1.00 33.09 89 ALA A N 1
ATOM 666 C CA . ALA A 1 89 ? -110.949 -0.839 118.138 1.00 33.09 89 ALA A CA 1
ATOM 667 C C . ALA A 1 89 ? -110.815 -1.066 119.656 1.00 33.09 89 ALA A C 1
ATOM 669 O O . ALA A 1 89 ? -109.961 -1.831 120.101 1.00 33.09 89 ALA A O 1
ATOM 670 N N . VAL A 1 90 ? -111.671 -0.396 120.428 1.00 41.53 90 VAL A N 1
ATOM 671 C CA . VAL A 1 90 ? -111.836 -0.509 121.889 1.00 41.53 90 VAL A CA 1
ATOM 672 C C . VAL A 1 90 ? -113.329 -0.701 122.152 1.00 41.53 90 VAL A C 1
ATOM 674 O O . VAL A 1 90 ? -114.141 -0.199 121.376 1.00 41.53 90 VAL A O 1
ATOM 677 N N . ASN A 1 91 ? -113.708 -1.389 123.230 1.00 38.69 91 ASN A N 1
ATOM 678 C CA . ASN A 1 91 ? -115.068 -1.294 123.756 1.00 38.69 91 ASN A CA 1
ATOM 679 C C . ASN A 1 91 ? -115.080 -1.402 125.289 1.00 38.69 91 ASN A C 1
ATOM 681 O O . ASN A 1 91 ? -114.207 -2.044 125.873 1.00 38.69 91 ASN A O 1
ATOM 685 N N . GLU A 1 92 ? -116.053 -0.755 125.923 1.00 35.94 92 GLU A N 1
ATOM 686 C CA . GLU A 1 92 ? -116.162 -0.590 127.380 1.00 35.94 92 GLU A CA 1
ATOM 687 C C . GLU A 1 92 ? -117.483 -1.182 127.923 1.00 35.94 92 GLU A C 1
ATOM 689 O O . GLU A 1 92 ? -118.244 -1.821 127.195 1.00 35.94 92 GLU A O 1
ATOM 694 N N . SER A 1 93 ? -117.800 -0.849 129.185 1.00 36.16 93 SER A N 1
ATOM 695 C CA . SER A 1 93 ? -119.133 -0.917 129.817 1.00 36.16 93 SER A CA 1
ATOM 696 C C . SER A 1 93 ? -119.584 -2.296 130.364 1.00 36.16 93 SER A C 1
ATOM 698 O O . SER A 1 93 ? -119.103 -3.331 129.922 1.00 36.16 93 SER A O 1
ATOM 700 N N . SER A 1 94 ? -120.521 -2.399 131.325 1.00 35.72 94 SER A N 1
ATOM 701 C CA . SER A 1 94 ? -120.905 -1.478 132.425 1.00 35.72 94 SER A CA 1
ATOM 702 C C . SER A 1 94 ? -121.937 -2.125 133.381 1.00 35.72 94 SER A C 1
ATOM 704 O O . SER A 1 94 ? -122.614 -3.079 133.011 1.00 35.72 94 SER A O 1
ATOM 706 N N . THR A 1 95 ? -122.154 -1.506 134.557 1.00 32.31 95 THR A N 1
ATOM 707 C CA . THR A 1 95 ? -123.299 -1.721 135.487 1.00 32.31 95 THR A CA 1
ATOM 708 C C . THR A 1 95 ? -123.346 -3.090 136.215 1.00 32.31 95 THR A C 1
ATOM 710 O O . THR A 1 95 ? -122.595 -3.996 135.881 1.00 32.31 95 THR A O 1
ATOM 713 N N . ALA A 1 96 ? -124.119 -3.300 137.293 1.00 37.16 96 ALA A N 1
ATOM 714 C CA . ALA A 1 96 ? -125.115 -2.444 137.957 1.00 37.16 96 ALA A CA 1
ATOM 715 C C . ALA A 1 96 ? -125.076 -2.561 139.501 1.00 37.16 96 ALA A C 1
ATOM 717 O O . ALA A 1 96 ? -124.562 -3.530 140.056 1.00 37.16 96 ALA A O 1
ATOM 718 N N . ARG A 1 97 ? -125.671 -1.584 140.206 1.00 48.00 97 ARG A N 1
ATOM 719 C CA . ARG A 1 97 ? -125.950 -1.660 141.657 1.00 48.00 97 ARG A CA 1
ATOM 720 C C . ARG A 1 97 ? -127.108 -2.631 141.944 1.00 48.00 97 ARG A C 1
ATOM 722 O O . ARG A 1 97 ? -128.067 -2.670 141.179 1.00 48.00 97 ARG A O 1
ATOM 729 N N . ARG A 1 98 ? -127.096 -3.285 143.112 1.00 39.88 98 ARG A N 1
ATOM 730 C CA . ARG A 1 98 ? -128.267 -3.951 143.721 1.00 39.88 98 ARG A CA 1
ATOM 731 C C . ARG A 1 98 ? -128.398 -3.504 145.196 1.00 39.88 98 ARG A C 1
ATOM 733 O O . ARG A 1 98 ? -127.359 -3.331 145.832 1.00 39.88 98 ARG A O 1
ATOM 740 N N . PRO A 1 99 ? -129.611 -3.225 145.720 1.00 44.84 99 PRO A N 1
ATOM 741 C CA . PRO A 1 99 ? -129.797 -2.623 147.048 1.00 44.84 99 PRO A CA 1
ATOM 742 C C . PRO A 1 99 ? -129.670 -3.637 148.205 1.00 44.84 99 PRO A C 1
ATOM 744 O O . PRO A 1 99 ? -129.778 -4.841 147.963 1.00 44.84 99 PRO A O 1
ATOM 747 N N . PRO A 1 100 ? -129.472 -3.170 149.456 1.00 56.72 100 PRO A N 1
ATOM 748 C CA . PRO A 1 100 ? -129.389 -4.035 150.632 1.00 56.72 100 PRO A CA 1
ATOM 749 C C . PRO A 1 100 ? -130.773 -4.578 151.044 1.00 56.72 100 PRO A C 1
ATOM 751 O O . PRO A 1 100 ? -131.697 -3.784 151.234 1.00 56.72 100 PRO A O 1
ATOM 754 N N . PRO A 1 101 ? -130.937 -5.901 151.221 1.00 45.22 101 PRO A N 1
ATOM 755 C CA . PRO A 1 101 ? -132.128 -6.475 151.832 1.00 45.22 101 PRO A CA 1
ATOM 756 C C . PRO A 1 101 ? -131.995 -6.558 153.363 1.00 45.22 101 PRO A C 1
ATOM 758 O O . PRO A 1 101 ? -130.995 -7.047 153.882 1.00 45.22 101 PRO A O 1
ATOM 761 N N . SER A 1 102 ? -133.039 -6.070 154.035 1.00 44.22 102 SER A N 1
ATOM 762 C CA . SER A 1 102 ? -133.614 -6.494 155.328 1.00 44.22 102 SER A CA 1
ATOM 763 C C . SER A 1 102 ? -132.886 -7.532 156.198 1.00 44.22 102 SER A C 1
ATOM 765 O O . SER A 1 102 ? -132.488 -8.593 155.723 1.00 44.22 102 SER A O 1
ATOM 767 N N . GLU A 1 103 ? -132.912 -7.287 157.512 1.00 43.12 103 GLU A N 1
ATOM 768 C CA . GLU A 1 103 ? -132.505 -8.179 158.610 1.00 43.12 103 GLU A CA 1
ATOM 769 C C . GLU A 1 103 ? -133.029 -9.625 158.462 1.00 43.12 103 GLU A C 1
ATOM 771 O O . GLU A 1 103 ? -134.134 -9.975 158.890 1.00 43.12 103 GLU A O 1
ATOM 776 N N . VAL A 1 104 ? -132.209 -10.494 157.864 1.00 45.75 104 VAL A N 1
ATOM 777 C CA . VAL A 1 104 ? -132.504 -11.927 157.759 1.00 45.75 104 VAL A CA 1
ATOM 778 C C . VAL A 1 104 ? -132.463 -12.529 159.161 1.00 45.75 104 VAL A C 1
ATOM 780 O O . VAL A 1 104 ? -131.454 -12.430 159.859 1.00 45.75 104 VAL A O 1
ATOM 783 N N . HIS A 1 105 ? -133.570 -13.142 159.582 1.00 45.62 105 HIS A N 1
ATOM 784 C CA . HIS A 1 105 ? -133.683 -13.749 160.905 1.00 45.62 105 HIS A CA 1
ATOM 785 C C . HIS A 1 105 ? -132.612 -14.834 161.099 1.00 45.62 105 HIS A C 1
ATOM 787 O O . HIS A 1 105 ? -132.386 -15.660 160.212 1.00 45.62 105 HIS A O 1
ATOM 793 N N . ALA A 1 106 ? -131.973 -14.843 162.273 1.00 48.62 106 ALA A N 1
ATOM 794 C CA . ALA A 1 106 ? -130.770 -15.626 162.586 1.00 48.62 106 ALA A CA 1
ATOM 795 C C . ALA A 1 106 ? -131.017 -17.142 162.792 1.00 48.62 106 ALA A C 1
ATOM 797 O O . ALA A 1 106 ? -130.507 -17.745 163.734 1.00 48.62 106 ALA A O 1
ATOM 798 N N . GLY A 1 107 ? -131.821 -17.751 161.919 1.00 56.62 107 GLY A N 1
ATOM 799 C CA . GLY A 1 107 ? -132.162 -19.174 161.926 1.00 56.62 107 GLY A CA 1
ATOM 800 C C . GLY A 1 107 ? -132.643 -19.737 160.581 1.00 56.62 107 GLY A C 1
ATOM 801 O O . GLY A 1 107 ? -132.974 -20.919 160.529 1.00 56.62 107 GLY A O 1
ATOM 802 N N . ASP A 1 108 ? -132.690 -18.949 159.496 1.00 64.19 108 ASP A N 1
ATOM 803 C CA . ASP A 1 108 ? -133.057 -19.482 158.176 1.00 64.19 108 ASP A CA 1
ATOM 804 C C . ASP A 1 108 ? -131.885 -20.231 157.515 1.00 64.19 108 ASP A C 1
ATOM 806 O O . ASP A 1 108 ? -130.908 -19.646 157.036 1.00 64.19 108 ASP A O 1
ATOM 810 N N . VAL A 1 109 ? -132.014 -21.556 157.464 1.00 69.69 109 VAL A N 1
ATOM 811 C CA . VAL A 1 109 ? -131.039 -22.478 156.868 1.00 69.69 109 VAL A CA 1
ATOM 812 C C . VAL A 1 109 ? -130.851 -22.222 155.365 1.00 69.69 109 VAL A C 1
ATOM 814 O O . VAL A 1 109 ? -129.739 -22.381 154.858 1.00 69.69 109 VAL A O 1
ATOM 817 N N . TRP A 1 110 ? -131.887 -21.774 154.646 1.00 72.62 110 TRP A N 1
ATOM 818 C CA . TRP A 1 110 ? -131.807 -21.540 153.198 1.00 72.62 110 TRP A CA 1
ATOM 819 C C . TRP A 1 110 ? -130.950 -20.322 152.851 1.00 72.62 110 TRP A C 1
ATOM 821 O O . TRP A 1 110 ? -130.176 -20.369 151.892 1.00 72.62 110 TRP A O 1
ATOM 831 N N . ALA A 1 111 ? -131.011 -19.263 153.662 1.00 71.81 111 ALA A N 1
ATOM 832 C CA . ALA A 1 111 ? -130.138 -18.100 153.520 1.00 71.81 111 ALA A CA 1
ATOM 833 C C . ALA A 1 111 ? -128.654 -18.464 153.727 1.00 71.81 111 ALA A C 1
ATOM 835 O O . ALA A 1 111 ? -127.786 -17.989 152.989 1.00 71.81 111 ALA A O 1
ATOM 836 N N . HIS A 1 112 ? -128.356 -19.353 154.681 1.00 71.94 112 HIS A N 1
ATOM 837 C CA . HIS A 1 112 ? -127.000 -19.868 154.892 1.00 71.94 112 HIS A CA 1
ATOM 838 C C . HIS A 1 112 ? -126.509 -20.748 153.734 1.00 71.94 112 HIS A C 1
ATOM 840 O O . HIS A 1 112 ? -125.348 -20.619 153.337 1.00 71.94 112 HIS A O 1
ATOM 846 N N . LEU A 1 113 ? -127.376 -21.594 153.165 1.00 74.50 113 LEU A N 1
ATOM 847 C CA . LEU A 1 113 ? -127.037 -22.426 152.007 1.00 74.50 113 LEU A CA 1
ATOM 848 C C . LEU A 1 113 ? -126.749 -21.558 150.770 1.00 74.50 113 LEU A C 1
ATOM 850 O O . LEU A 1 113 ? -125.657 -21.625 150.218 1.00 74.50 113 LEU A O 1
ATOM 854 N N . SER A 1 114 ? -127.655 -20.634 150.433 1.00 75.00 114 SER A N 1
ATOM 855 C CA . SER A 1 114 ? -127.499 -19.690 149.315 1.00 75.00 114 SER A CA 1
ATOM 856 C C . SER A 1 114 ? -126.231 -18.827 149.435 1.00 75.00 114 SER A C 1
ATOM 858 O O . SER A 1 114 ? -125.539 -18.583 148.444 1.00 75.00 114 SER A O 1
ATOM 860 N N . LYS A 1 115 ? -125.861 -18.412 150.658 1.00 77.44 115 LYS A N 1
ATOM 861 C CA . LYS A 1 115 ? -124.588 -17.719 150.904 1.00 77.44 115 LYS A CA 1
ATOM 862 C C . LYS A 1 115 ? -123.382 -18.622 150.623 1.00 77.44 115 LYS A C 1
ATOM 864 O O . LYS A 1 115 ? -122.424 -18.161 150.005 1.00 77.44 115 LYS A O 1
ATOM 869 N N . ARG A 1 116 ? -123.417 -19.889 151.053 1.00 80.38 116 ARG A N 1
ATOM 870 C CA . ARG A 1 116 ? -122.347 -20.859 150.777 1.00 80.38 116 ARG A CA 1
ATOM 871 C C . ARG A 1 116 ? -122.205 -21.113 149.275 1.00 80.38 116 ARG A C 1
ATOM 873 O O . ARG A 1 116 ? -121.086 -21.047 148.775 1.00 80.38 116 ARG A O 1
ATOM 880 N N . ASP A 1 117 ? -123.309 -21.321 148.564 1.00 80.00 117 ASP A N 1
ATOM 881 C CA . ASP A 1 117 ? -123.315 -21.543 147.113 1.00 80.00 117 ASP A CA 1
ATOM 882 C C . ASP A 1 117 ? -122.720 -20.334 146.369 1.00 80.00 117 ASP A C 1
ATOM 884 O O . ASP A 1 117 ? -121.898 -20.488 145.466 1.00 80.00 117 ASP A O 1
ATOM 888 N N . ALA A 1 118 ? -123.053 -19.110 146.801 1.00 79.75 118 ALA A N 1
ATOM 889 C CA . ALA A 1 118 ? -122.460 -17.885 146.267 1.00 79.75 118 ALA A CA 1
ATOM 890 C C . ALA A 1 118 ? -120.953 -17.759 146.577 1.00 79.75 118 ALA A C 1
ATOM 892 O O . ALA A 1 118 ? -120.193 -17.284 145.732 1.00 79.75 118 ALA A O 1
ATOM 893 N N . GLU A 1 119 ? -120.496 -18.193 147.756 1.00 81.31 119 GLU A N 1
ATOM 894 C CA . GLU A 1 119 ? -119.071 -18.239 148.108 1.00 81.31 119 GLU A CA 1
ATOM 895 C C . GLU A 1 119 ? -118.299 -19.330 147.346 1.00 81.31 119 GLU A C 1
ATOM 897 O O . GLU A 1 119 ? -117.117 -19.141 147.056 1.00 81.31 119 GLU A O 1
ATOM 902 N N . GLU A 1 120 ? -118.921 -20.467 147.026 1.00 81.69 120 GLU A N 1
ATOM 903 C CA . GLU A 1 120 ? -118.320 -21.529 146.208 1.00 81.69 120 GLU A CA 1
ATOM 904 C C . GLU A 1 120 ? -118.257 -21.116 144.733 1.00 81.69 120 GLU A C 1
ATOM 906 O O . GLU A 1 120 ? -117.166 -21.112 144.162 1.00 81.69 120 GLU A O 1
ATOM 911 N N . PHE A 1 121 ? -119.344 -20.591 144.162 1.00 81.38 121 PHE A N 1
ATOM 912 C CA . PHE A 1 121 ? -119.346 -20.009 142.815 1.00 81.38 121 PHE A CA 1
ATOM 913 C C . PHE A 1 121 ? -118.337 -18.853 142.670 1.00 81.38 121 PHE A C 1
ATOM 915 O O . PHE A 1 121 ? -117.646 -18.746 141.657 1.00 81.38 121 PHE A O 1
ATOM 922 N N . ALA A 1 122 ? -118.178 -18.003 143.692 1.00 79.88 122 ALA A N 1
ATOM 923 C CA . ALA A 1 122 ? -117.161 -16.948 143.683 1.00 79.88 122 ALA A CA 1
ATOM 924 C C . ALA A 1 122 ? -115.721 -17.502 143.671 1.00 79.88 122 ALA A C 1
ATOM 926 O O . ALA A 1 122 ? -114.851 -16.914 143.023 1.00 79.88 122 ALA A O 1
ATOM 927 N N . LYS A 1 123 ? -115.461 -18.636 144.340 1.00 81.00 123 LYS A N 1
ATOM 928 C CA . LYS A 1 123 ? -114.164 -19.339 144.285 1.00 81.00 123 LYS A CA 1
ATOM 929 C C . LYS A 1 123 ? -113.944 -19.963 142.906 1.00 81.00 123 LYS A C 1
ATOM 931 O O . LYS A 1 123 ? -112.876 -19.764 142.331 1.00 81.00 123 LYS A O 1
ATOM 936 N N . GLU A 1 124 ? -114.950 -20.629 142.338 1.00 82.31 124 GLU A N 1
ATOM 937 C CA . GLU A 1 124 ? -114.881 -21.206 140.988 1.00 82.31 124 GLU A CA 1
ATOM 938 C C . GLU A 1 124 ? -114.611 -20.144 139.917 1.00 82.31 124 GLU A C 1
ATOM 940 O O . GLU A 1 124 ? -113.703 -20.309 139.105 1.00 82.31 124 GLU A O 1
ATOM 945 N N . GLN A 1 125 ? -115.321 -19.011 139.946 1.00 83.62 125 GLN A N 1
ATOM 946 C CA . GLN A 1 125 ? -115.078 -17.891 139.027 1.00 83.62 125 GLN A CA 1
ATOM 947 C C . GLN A 1 125 ? -113.669 -17.298 139.186 1.00 83.62 125 GLN A C 1
ATOM 949 O O . GLN A 1 125 ? -113.045 -16.891 138.202 1.00 83.62 125 GLN A O 1
ATOM 954 N N . LEU A 1 126 ? -113.131 -17.269 140.410 1.00 83.81 126 LEU A N 1
ATOM 955 C CA . LEU A 1 126 ? -111.785 -16.772 140.688 1.00 83.81 126 LEU A CA 1
ATOM 956 C C . LEU A 1 126 ? -110.698 -17.743 140.190 1.00 83.81 126 LEU A C 1
ATOM 958 O O . LEU A 1 126 ? -109.726 -17.289 139.580 1.00 83.81 126 LEU A O 1
ATOM 962 N N . GLU A 1 127 ? -110.869 -19.056 140.365 1.00 84.50 127 GLU A N 1
ATOM 963 C CA . GLU A 1 127 ? -109.973 -20.067 139.779 1.00 84.50 127 GLU A CA 1
ATOM 964 C C . GLU A 1 127 ? -110.097 -20.141 138.252 1.00 84.50 127 GLU A C 1
ATOM 966 O O . GLU A 1 127 ? -109.081 -20.197 137.560 1.00 84.50 127 GLU A O 1
ATOM 971 N N . HIS A 1 128 ? -111.304 -20.027 137.694 1.00 83.38 128 HIS A N 1
ATOM 972 C CA . HIS A 1 128 ? -111.508 -19.939 136.248 1.00 83.38 128 HIS A CA 1
ATOM 973 C C . HIS A 1 128 ? -110.805 -18.703 135.663 1.00 83.38 128 HIS A C 1
ATOM 975 O O . HIS A 1 128 ? -110.098 -18.804 134.660 1.00 83.38 128 HIS A O 1
ATOM 981 N N . ARG A 1 129 ? -110.885 -17.545 136.335 1.00 83.81 129 ARG A N 1
ATOM 982 C CA . ARG A 1 129 ? -110.158 -16.329 135.935 1.00 83.81 129 ARG A CA 1
ATOM 983 C C . ARG A 1 129 ? -108.636 -16.468 136.070 1.00 83.81 129 ARG A C 1
ATOM 985 O O . ARG A 1 129 ? -107.914 -15.933 135.230 1.00 83.81 129 ARG A O 1
ATOM 992 N N . LYS A 1 130 ? -108.127 -17.191 137.077 1.00 85.31 130 LYS A N 1
ATOM 993 C CA . LYS A 1 130 ? -106.696 -17.554 137.171 1.00 85.31 130 LYS A CA 1
ATOM 994 C C . LYS A 1 130 ? -106.271 -18.470 136.020 1.00 85.31 130 LYS A C 1
ATOM 996 O O . LYS A 1 130 ? -105.201 -18.266 135.456 1.00 85.31 130 LYS A O 1
ATOM 1001 N N . LEU A 1 131 ? -107.095 -19.458 135.665 1.00 87.75 131 LEU A N 1
ATOM 1002 C CA . LEU A 1 131 ? -106.826 -20.398 134.576 1.00 87.75 131 LEU A CA 1
ATOM 1003 C C . LEU A 1 131 ? -106.827 -19.702 133.208 1.00 87.75 131 LEU A C 1
ATOM 1005 O O . LEU A 1 131 ? -105.949 -19.979 132.395 1.00 87.75 131 LEU A O 1
ATOM 1009 N N . LEU A 1 132 ? -107.766 -18.780 132.969 1.00 86.31 132 LEU A N 1
ATOM 1010 C CA . LEU A 1 132 ? -107.771 -17.939 131.770 1.00 86.31 132 LEU A CA 1
ATOM 1011 C C . LEU A 1 132 ? -106.501 -17.089 131.687 1.00 86.31 132 LEU A C 1
ATOM 1013 O O . LEU A 1 132 ? -105.809 -17.170 130.680 1.00 86.31 132 LEU A O 1
ATOM 1017 N N . LYS A 1 133 ? -106.125 -16.384 132.763 1.00 88.38 133 LYS A N 1
ATOM 1018 C CA . LYS A 1 133 ? -104.876 -15.605 132.793 1.00 88.38 133 LYS A CA 1
ATOM 1019 C C . LYS A 1 133 ? -103.633 -16.445 132.504 1.00 88.38 133 LYS A C 1
ATOM 1021 O O . LYS A 1 133 ? -102.813 -16.038 131.697 1.00 88.38 133 LYS A O 1
ATOM 1026 N N . ARG A 1 134 ? -103.517 -17.642 133.095 1.00 88.06 134 ARG A N 1
ATOM 1027 C CA . ARG A 1 134 ? -102.407 -18.563 132.785 1.00 88.06 134 ARG A CA 1
ATOM 1028 C C . ARG A 1 134 ? -102.360 -18.914 131.298 1.00 88.06 134 ARG A C 1
ATOM 1030 O O . ARG A 1 134 ? -101.290 -18.848 130.713 1.00 88.06 134 ARG A O 1
ATOM 1037 N N . LYS A 1 135 ? -103.508 -19.195 130.670 1.00 87.94 135 LYS A N 1
ATOM 1038 C CA . LYS A 1 135 ? -103.591 -19.449 129.221 1.00 87.94 135 LYS A CA 1
ATOM 1039 C C . LYS A 1 135 ? -103.248 -18.214 128.380 1.00 87.94 135 LYS A C 1
ATOM 1041 O O . LYS A 1 135 ? -102.609 -18.363 127.345 1.00 87.94 135 LYS A O 1
ATOM 1046 N N . GLU A 1 136 ? -103.644 -17.014 128.806 1.00 88.00 136 GLU A N 1
ATOM 1047 C CA . GLU A 1 136 ? -103.274 -15.744 128.159 1.00 88.00 136 GLU A CA 1
ATOM 1048 C C . GLU A 1 136 ? -101.754 -15.504 128.237 1.00 88.00 136 GLU A C 1
ATOM 1050 O O . GLU A 1 136 ? -101.128 -15.203 127.221 1.00 88.00 136 GLU A O 1
ATOM 1055 N N . ASP A 1 137 ? -101.147 -15.709 129.410 1.00 89.00 137 ASP A N 1
ATOM 1056 C CA . ASP A 1 137 ? -99.702 -15.593 129.634 1.00 89.00 137 ASP A CA 1
ATOM 1057 C C . ASP A 1 137 ? -98.917 -16.672 128.854 1.00 89.00 137 ASP A C 1
ATOM 1059 O O . ASP A 1 137 ? -97.917 -16.368 128.205 1.00 89.00 137 ASP A O 1
ATOM 1063 N N . GLU A 1 138 ? -99.388 -17.924 128.837 1.00 89.44 138 GLU A N 1
ATOM 1064 C CA . GLU A 1 138 ? -98.829 -19.028 128.039 1.00 89.44 138 GLU A CA 1
ATOM 1065 C C . GLU A 1 138 ? -98.879 -18.728 126.530 1.00 89.44 138 GLU A C 1
ATOM 1067 O O . GLU A 1 138 ? -97.868 -18.870 125.837 1.00 89.44 138 GLU A O 1
ATOM 1072 N N . GLN A 1 139 ? -100.024 -18.263 126.015 1.00 88.75 139 GLN A N 1
ATOM 1073 C CA . GLN A 1 139 ? -100.178 -17.873 124.608 1.00 88.75 139 GLN A CA 1
ATOM 1074 C C . GLN A 1 139 ? -99.298 -16.675 124.249 1.00 88.75 139 GLN A C 1
ATOM 1076 O O . GLN A 1 139 ? -98.662 -16.679 123.193 1.00 88.75 139 GLN A O 1
ATOM 1081 N N . ARG A 1 140 ? -99.211 -15.670 125.128 1.00 92.00 140 ARG A N 1
ATOM 1082 C CA . ARG A 1 140 ? -98.321 -14.520 124.949 1.00 92.00 140 ARG A CA 1
ATOM 1083 C C . ARG A 1 140 ? -96.861 -14.961 124.873 1.00 92.00 140 ARG A C 1
ATOM 1085 O O . ARG A 1 140 ? -96.179 -14.587 123.924 1.00 92.00 140 ARG A O 1
ATOM 1092 N N . ASN A 1 141 ? -96.402 -15.780 125.817 1.00 90.75 141 ASN A N 1
ATOM 1093 C CA . ASN A 1 141 ? -95.027 -16.283 125.848 1.00 90.75 141 ASN A CA 1
ATOM 1094 C C . ASN A 1 141 ? -94.704 -17.133 124.605 1.00 90.75 141 ASN A C 1
ATOM 1096 O O . ASN A 1 141 ? -93.611 -17.024 124.049 1.00 90.75 141 ASN A O 1
ATOM 1100 N N . PHE A 1 142 ? -95.660 -17.932 124.119 1.00 91.00 142 PHE A N 1
ATOM 1101 C CA . PHE A 1 142 ? -95.513 -18.693 122.876 1.00 91.00 142 PHE A CA 1
ATOM 1102 C C . PHE A 1 142 ? -95.390 -17.785 121.640 1.00 91.00 142 PHE A C 1
ATOM 1104 O O . PHE A 1 142 ? -94.499 -17.988 120.812 1.00 91.00 142 PHE A O 1
ATOM 1111 N N . LEU A 1 143 ? -96.243 -16.761 121.523 1.00 90.38 143 LEU A N 1
ATOM 1112 C CA . LEU A 1 143 ? -96.180 -15.780 120.434 1.00 90.38 143 LEU A CA 1
ATOM 1113 C C . LEU A 1 143 ? -94.890 -14.950 120.487 1.00 90.38 143 LEU A C 1
ATOM 1115 O O . LEU A 1 143 ? -94.280 -14.702 119.448 1.00 90.38 143 LEU A O 1
ATOM 1119 N N . GLU A 1 144 ? -94.433 -14.564 121.678 1.00 92.00 144 GLU A N 1
ATOM 1120 C CA . GLU A 1 144 ? -93.182 -13.828 121.865 1.00 92.00 144 GLU A CA 1
ATOM 1121 C C . GLU A 1 144 ? -91.968 -14.684 121.464 1.00 92.00 144 GLU A C 1
ATOM 1123 O O . GLU A 1 144 ? -91.136 -14.234 120.675 1.00 92.00 144 GLU A O 1
ATOM 1128 N N . ALA A 1 145 ? -91.929 -15.962 121.861 1.00 90.50 145 ALA A N 1
ATOM 1129 C CA . ALA A 1 145 ? -90.919 -16.918 121.401 1.00 90.50 145 ALA A CA 1
ATOM 1130 C C . ALA A 1 145 ? -90.974 -17.164 119.876 1.00 90.50 145 ALA A C 1
ATOM 1132 O O . ALA A 1 145 ? -89.935 -17.337 119.231 1.00 90.50 145 ALA A O 1
ATOM 1133 N N . GLN A 1 146 ? -92.165 -17.150 119.263 1.00 90.25 146 GLN A N 1
ATOM 1134 C CA . GLN A 1 146 ? -92.318 -17.244 117.807 1.00 90.25 146 GLN A CA 1
ATOM 1135 C C . GLN A 1 146 ? -91.783 -15.991 117.091 1.00 90.25 146 GLN A C 1
ATOM 1137 O O . GLN A 1 146 ? -91.140 -16.110 116.044 1.00 90.25 146 GLN A O 1
ATOM 1142 N N . VAL A 1 147 ? -92.003 -14.797 117.653 1.00 92.06 147 VAL A N 1
ATOM 1143 C CA . VAL A 1 147 ? -91.439 -13.536 117.145 1.00 92.06 147 VAL A CA 1
ATOM 1144 C C . VAL A 1 147 ? -89.915 -13.535 117.269 1.00 92.06 147 VAL A C 1
ATOM 1146 O O . VAL A 1 147 ? -89.251 -13.262 116.271 1.00 92.06 147 VAL A O 1
ATOM 1149 N N . GLN A 1 148 ? -89.367 -13.919 118.428 1.00 91.56 148 GLN A N 1
ATOM 1150 C CA . GLN A 1 148 ? -87.920 -14.010 118.673 1.00 91.56 148 GLN A CA 1
ATOM 1151 C C . GLN A 1 148 ? -87.232 -14.942 117.661 1.00 91.56 148 GLN A C 1
ATOM 1153 O O . GLN A 1 148 ? -86.333 -14.508 116.938 1.00 91.56 148 GLN A O 1
ATOM 1158 N N . ARG A 1 149 ? -87.739 -16.173 117.482 1.00 90.31 149 ARG A N 1
ATOM 1159 C CA . ARG A 1 149 ? -87.245 -17.108 116.450 1.00 90.31 149 ARG A CA 1
ATOM 1160 C C . ARG A 1 149 ? -87.333 -16.527 115.037 1.00 90.31 149 ARG A C 1
ATOM 1162 O O . ARG A 1 149 ? -86.433 -16.726 114.224 1.00 90.31 149 ARG A O 1
ATOM 1169 N N . ARG A 1 150 ? -88.400 -15.785 114.714 1.00 91.50 150 ARG A N 1
ATOM 1170 C CA . ARG A 1 150 ? -88.545 -15.136 113.399 1.00 91.50 150 ARG A CA 1
ATOM 1171 C C . ARG A 1 150 ? -87.540 -13.996 113.205 1.00 91.50 150 ARG A C 1
ATOM 1173 O O . ARG A 1 150 ? -87.090 -13.797 112.079 1.00 91.50 150 ARG A O 1
ATOM 1180 N N . THR A 1 151 ? -87.178 -13.259 114.256 1.00 92.06 151 THR A N 1
ATOM 1181 C CA . THR A 1 151 ? -86.105 -12.253 114.190 1.00 92.06 151 THR A CA 1
ATOM 1182 C C . THR A 1 151 ? -84.718 -12.884 114.089 1.00 92.06 151 THR A C 1
ATOM 1184 O O . THR A 1 151 ? -83.926 -12.412 113.283 1.00 92.06 151 THR A O 1
ATOM 1187 N N . GLU A 1 152 ? -84.447 -13.989 114.788 1.00 92.38 152 GLU A N 1
ATOM 1188 C CA . GLU A 1 152 ? -83.190 -14.747 114.657 1.00 92.38 152 GLU A CA 1
ATOM 1189 C C . GLU A 1 152 ? -82.992 -15.290 113.235 1.00 92.38 152 GLU A C 1
ATOM 1191 O O . GLU A 1 152 ? -81.929 -15.114 112.645 1.00 92.38 152 GLU A O 1
ATOM 1196 N N . ILE A 1 153 ? -84.029 -15.907 112.652 1.00 91.81 153 ILE A N 1
ATOM 1197 C CA . ILE A 1 153 ? -83.988 -16.436 111.279 1.00 91.81 153 ILE A CA 1
ATOM 1198 C C . ILE A 1 153 ? -83.764 -15.309 110.261 1.00 91.81 153 ILE A C 1
ATOM 1200 O O . ILE A 1 153 ? -82.986 -15.478 109.325 1.00 91.81 153 ILE A O 1
ATOM 1204 N N . LYS A 1 154 ? -84.406 -14.146 110.449 1.00 92.06 154 LYS A N 1
ATOM 1205 C CA . LYS A 1 154 ? -84.163 -12.963 109.609 1.00 92.06 154 LYS A CA 1
ATOM 1206 C C . LYS A 1 154 ? -82.729 -12.455 109.728 1.00 92.06 154 LYS A C 1
ATOM 1208 O O . LYS A 1 154 ? -82.115 -12.193 108.704 1.00 92.06 154 LYS A O 1
ATOM 1213 N N . LEU A 1 155 ? -82.212 -12.326 110.950 1.00 91.69 155 LEU A N 1
ATOM 1214 C CA . LEU A 1 155 ? -80.869 -11.806 111.194 1.00 91.69 155 LEU A CA 1
ATOM 1215 C C . LEU A 1 155 ? -79.809 -12.706 110.545 1.00 91.69 155 LEU A C 1
ATOM 1217 O O . LEU A 1 155 ? -78.979 -12.203 109.796 1.00 91.69 155 LEU A O 1
ATOM 1221 N N . ARG A 1 156 ? -79.931 -14.032 110.705 1.00 92.12 156 ARG A N 1
ATOM 1222 C CA . ARG A 1 156 ? -79.069 -15.005 110.012 1.00 92.12 156 ARG A CA 1
ATOM 1223 C C . ARG A 1 156 ? -79.175 -14.905 108.492 1.00 92.12 156 ARG A C 1
ATOM 1225 O O . ARG A 1 156 ? -78.157 -14.914 107.819 1.00 92.12 156 ARG A O 1
ATOM 1232 N N 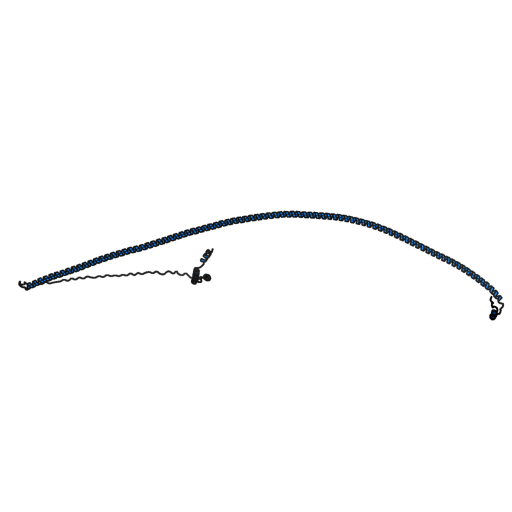. HIS A 1 157 ? -80.381 -14.746 107.942 1.00 91.88 157 HIS A N 1
ATOM 1233 C CA . HIS A 1 157 ? -80.551 -14.554 106.499 1.00 91.88 157 HIS A CA 1
ATOM 1234 C C . HIS A 1 157 ? -79.910 -13.237 106.018 1.00 91.88 157 HIS A C 1
ATOM 1236 O O . HIS A 1 157 ? -79.346 -13.194 104.928 1.00 91.88 157 HIS A O 1
ATOM 1242 N N . GLU A 1 158 ? -79.959 -12.156 106.800 1.00 92.19 158 GLU A N 1
ATOM 1243 C CA . GLU A 1 158 ? -79.239 -10.921 106.467 1.00 92.19 158 GLU A CA 1
ATOM 1244 C C . GLU A 1 158 ? -77.715 -11.087 106.564 1.00 92.19 158 GLU A C 1
ATOM 1246 O O . GLU A 1 158 ? -76.993 -10.505 105.757 1.00 92.19 158 GLU A O 1
ATOM 1251 N N . GLU A 1 159 ? -77.213 -11.880 107.511 1.00 91.19 159 GLU A N 1
ATOM 1252 C CA . GLU A 1 159 ? -75.792 -12.228 107.632 1.00 91.19 159 GLU A CA 1
ATOM 1253 C C . GLU A 1 159 ? -75.320 -13.099 106.453 1.00 91.19 159 GLU A C 1
ATOM 1255 O O . GLU A 1 159 ? -74.305 -12.777 105.832 1.00 91.19 159 GLU A O 1
ATOM 1260 N N . ASP A 1 160 ? -76.094 -14.120 106.070 1.00 92.06 160 ASP A N 1
ATOM 1261 C CA . ASP A 1 160 ? -75.831 -14.992 104.918 1.00 92.06 160 ASP A CA 1
ATOM 1262 C C . ASP A 1 160 ? -75.813 -14.209 103.593 1.00 92.06 160 ASP A C 1
ATOM 1264 O O . ASP A 1 160 ? -74.915 -14.399 102.772 1.00 92.06 160 ASP A O 1
ATOM 1268 N N . GLU A 1 161 ? -76.769 -13.300 103.364 1.00 91.69 161 GLU A N 1
ATOM 1269 C CA . GLU A 1 161 ? -76.791 -12.465 102.150 1.00 91.69 161 GLU A CA 1
ATOM 1270 C C . GLU A 1 161 ? -75.622 -11.468 102.116 1.00 91.69 161 GLU A C 1
ATOM 1272 O O . GLU A 1 161 ? -75.013 -11.269 101.063 1.00 91.69 161 GLU A O 1
ATOM 1277 N N . ARG A 1 162 ? -75.236 -10.886 103.262 1.00 91.31 162 ARG A N 1
ATOM 1278 C CA . ARG A 1 162 ? -74.031 -10.038 103.354 1.00 91.31 162 ARG A CA 1
ATOM 1279 C C . ARG A 1 162 ? -72.758 -10.844 103.072 1.00 91.31 162 ARG A C 1
ATOM 1281 O O . ARG A 1 162 ? -71.865 -10.335 102.396 1.00 91.31 162 ARG A O 1
ATOM 1288 N N . ALA A 1 163 ? -72.681 -12.093 103.536 1.00 92.00 163 ALA A N 1
ATOM 1289 C CA . ALA A 1 163 ? -71.558 -12.987 103.262 1.00 92.00 163 ALA A CA 1
ATOM 1290 C C . ALA A 1 163 ? -71.470 -13.363 101.770 1.00 92.00 163 ALA A C 1
ATOM 1292 O O . ALA A 1 163 ? -70.388 -13.273 101.186 1.00 92.00 163 ALA A O 1
ATOM 1293 N N . LYS A 1 164 ? -72.598 -13.699 101.124 1.00 92.44 164 LYS A N 1
ATOM 1294 C CA . LYS A 1 164 ? -72.665 -13.938 99.668 1.00 92.44 164 LYS A CA 1
ATOM 1295 C C . LYS A 1 164 ? -72.217 -12.711 98.878 1.00 92.44 164 LYS A C 1
ATOM 1297 O O . LYS A 1 164 ? -71.309 -12.823 98.060 1.00 92.44 164 LYS A O 1
ATOM 1302 N N . ALA A 1 165 ? -72.768 -11.534 99.183 1.00 92.00 165 ALA A N 1
ATOM 1303 C CA . ALA A 1 165 ? -72.407 -10.288 98.508 1.00 92.00 165 ALA A CA 1
ATOM 1304 C C . ALA A 1 165 ? -70.910 -9.947 98.658 1.00 92.00 165 ALA A C 1
ATOM 1306 O O . ALA A 1 165 ? -70.288 -9.471 97.710 1.00 92.00 165 ALA A O 1
ATOM 1307 N N . ALA A 1 166 ? -70.300 -10.227 99.816 1.00 92.94 166 ALA A N 1
ATOM 1308 C CA . ALA A 1 166 ? -68.859 -10.064 100.011 1.00 92.94 166 ALA A CA 1
ATOM 1309 C C . ALA A 1 166 ? -68.029 -11.027 99.137 1.00 92.94 166 ALA A C 1
ATOM 1311 O O . ALA A 1 166 ? -67.037 -10.609 98.537 1.00 92.94 166 ALA A O 1
ATOM 1312 N N . ILE A 1 167 ? -68.453 -12.291 99.018 1.00 93.88 167 ILE A N 1
ATOM 1313 C CA . ILE A 1 167 ? -67.810 -13.292 98.151 1.00 93.88 167 ILE A CA 1
ATOM 1314 C C . ILE A 1 167 ? -67.940 -12.895 96.673 1.00 93.88 167 ILE A C 1
ATOM 1316 O O . ILE A 1 167 ? -66.948 -12.926 95.945 1.00 93.88 167 ILE A O 1
ATOM 1320 N N . GLU A 1 168 ? -69.126 -12.476 96.229 1.00 92.88 168 GLU A N 1
ATOM 1321 C CA . GLU A 1 168 ? -69.371 -12.021 94.854 1.00 92.88 168 GLU A CA 1
ATOM 1322 C C . GLU A 1 168 ? -68.545 -10.774 94.505 1.00 92.88 168 GLU A C 1
ATOM 1324 O O . GLU A 1 168 ? -67.941 -10.716 93.431 1.00 92.88 168 GLU A O 1
ATOM 1329 N N . MET A 1 169 ? -68.432 -9.804 95.421 1.00 93.50 169 MET A N 1
ATOM 1330 C CA . MET A 1 169 ? -67.576 -8.629 95.223 1.00 93.50 169 MET A CA 1
ATOM 1331 C C . MET A 1 169 ? -66.093 -8.997 95.073 1.00 93.50 169 MET A C 1
ATOM 1333 O O . MET A 1 169 ? -65.435 -8.460 94.178 1.00 93.50 169 MET A O 1
ATOM 1337 N N . GLU A 1 170 ? -65.557 -9.923 95.880 1.00 94.38 170 GLU A N 1
ATOM 1338 C CA . GLU A 1 170 ? -64.158 -10.349 95.721 1.00 94.38 170 GLU A CA 1
ATOM 1339 C C . GLU A 1 170 ? -63.960 -11.183 94.442 1.00 94.38 170 GLU A C 1
ATOM 1341 O O . GLU A 1 170 ? -62.949 -11.013 93.764 1.00 94.38 170 GLU A O 1
ATOM 1346 N N . GLN A 1 171 ? -64.934 -12.002 94.024 1.00 93.69 171 GLN A N 1
ATOM 1347 C CA . GLN A 1 171 ? -64.885 -12.697 92.727 1.00 93.69 171 GLN A CA 1
ATOM 1348 C C . GLN A 1 171 ? -64.859 -11.714 91.545 1.00 93.69 171 GLN A C 1
ATOM 1350 O O . GLN A 1 171 ? -64.022 -11.850 90.649 1.00 93.69 171 GLN A O 1
ATOM 1355 N N . VAL A 1 172 ? -65.714 -10.684 91.554 1.00 93.81 172 VAL A N 1
ATOM 1356 C CA . VAL A 1 172 ? -65.716 -9.622 90.530 1.00 93.81 172 VAL A CA 1
ATOM 1357 C C . VAL A 1 172 ? -64.390 -8.854 90.530 1.00 93.81 172 VAL A C 1
ATOM 1359 O O . VAL A 1 172 ? -63.842 -8.567 89.464 1.00 93.81 172 VAL A O 1
ATOM 1362 N N . ARG A 1 173 ? -63.832 -8.561 91.708 1.00 94.56 173 ARG A N 1
ATOM 1363 C CA . ARG A 1 173 ? -62.529 -7.900 91.871 1.00 94.56 173 ARG A CA 1
ATOM 1364 C C . ARG A 1 173 ? -61.370 -8.753 91.344 1.00 94.56 173 ARG A C 1
ATOM 1366 O O . ARG A 1 173 ? -60.520 -8.234 90.621 1.00 94.56 173 ARG A O 1
ATOM 1373 N N . LEU A 1 174 ? -61.348 -10.053 91.639 1.00 95.25 174 LEU A N 1
ATOM 1374 C CA . LEU A 1 174 ? -60.362 -10.996 91.100 1.00 95.25 174 LEU A CA 1
ATOM 1375 C C . LEU A 1 174 ? -60.466 -11.100 89.572 1.00 95.25 174 LEU A C 1
ATOM 1377 O O . LEU A 1 174 ? -59.447 -11.001 88.886 1.00 95.25 174 LEU A O 1
ATOM 1381 N N . TRP A 1 175 ? -61.683 -11.196 89.028 1.00 94.50 175 TRP A N 1
ATOM 1382 C CA . TRP A 1 175 ? -61.919 -11.197 87.583 1.00 94.50 175 TRP A CA 1
ATOM 1383 C C . TRP A 1 175 ? -61.430 -9.906 86.907 1.00 94.50 175 TRP A C 1
ATOM 1385 O O . TRP A 1 175 ? -60.757 -9.972 85.879 1.00 94.50 175 TRP A O 1
ATOM 1395 N N . GLN A 1 176 ? -61.673 -8.733 87.505 1.00 94.88 176 GLN A N 1
ATOM 1396 C CA . GLN A 1 176 ? -61.132 -7.459 87.007 1.00 94.88 176 GLN A CA 1
ATOM 1397 C C . GLN A 1 176 ? -59.593 -7.446 87.004 1.00 94.88 176 GLN A C 1
ATOM 1399 O O . GLN A 1 176 ? -58.987 -6.976 86.041 1.00 94.88 176 GLN A O 1
ATOM 1404 N N . ILE A 1 177 ? -58.950 -7.996 88.040 1.00 95.31 177 ILE A N 1
ATOM 1405 C CA . ILE A 1 177 ? -57.485 -8.112 88.121 1.00 95.31 177 ILE A CA 1
ATOM 1406 C C . ILE A 1 177 ? -56.942 -9.057 87.036 1.00 95.31 177 ILE A C 1
ATOM 1408 O O . ILE A 1 177 ? -55.928 -8.748 86.408 1.00 95.31 177 ILE A O 1
ATOM 1412 N N . GLU A 1 178 ? -57.598 -10.190 86.774 1.00 93.88 178 GLU A N 1
ATOM 1413 C CA . GLU A 1 178 ? -57.225 -11.081 85.669 1.00 93.88 178 GLU A CA 1
ATOM 1414 C C . GLU A 1 178 ? -57.409 -10.441 84.293 1.00 93.88 178 GLU A C 1
ATOM 1416 O O . GLU A 1 178 ? -56.563 -10.600 83.416 1.00 93.88 178 GLU A O 1
ATOM 1421 N N . GLU A 1 179 ? -58.510 -9.729 84.089 1.00 93.50 179 GLU A N 1
ATOM 1422 C CA . GLU A 1 179 ? -58.831 -9.087 82.819 1.00 93.50 179 GLU A CA 1
ATOM 1423 C C . GLU A 1 179 ? -57.872 -7.922 82.514 1.00 93.50 179 GLU A C 1
ATOM 1425 O O . GLU A 1 179 ? -57.481 -7.717 81.362 1.00 93.50 179 GLU A O 1
ATOM 1430 N N . LEU A 1 180 ? -57.401 -7.210 83.545 1.00 94.25 180 LEU A N 1
ATOM 1431 C CA . LEU A 1 180 ? -56.296 -6.254 83.427 1.00 94.25 180 LEU A CA 1
ATOM 1432 C C . LEU A 1 180 ? -54.971 -6.951 83.076 1.00 94.25 180 LEU A C 1
ATOM 1434 O O . LEU A 1 180 ? -54.307 -6.524 82.131 1.00 94.25 180 LEU A O 1
ATOM 1438 N N . LYS A 1 181 ? -54.618 -8.059 83.750 1.00 95.31 181 LYS A N 1
ATOM 1439 C CA . LYS A 1 181 ? -53.418 -8.859 83.421 1.00 95.31 181 LYS A CA 1
ATOM 1440 C C . LYS A 1 181 ? -53.432 -9.330 81.963 1.00 95.31 181 LYS A C 1
ATOM 1442 O O . LYS A 1 181 ? -52.467 -9.080 81.246 1.00 95.31 181 LYS A O 1
ATOM 1447 N N . LYS A 1 182 ? -54.543 -9.913 81.493 1.00 94.88 182 LYS A N 1
ATOM 1448 C CA . LYS A 1 182 ? -54.732 -10.359 80.096 1.00 94.88 182 LYS A CA 1
ATOM 1449 C C . LYS A 1 182 ? -54.534 -9.205 79.107 1.00 94.88 182 LYS A C 1
ATOM 1451 O O . LYS A 1 182 ? -53.822 -9.354 78.114 1.00 94.88 182 LYS A O 1
ATOM 1456 N N . LYS A 1 183 ? -55.096 -8.025 79.395 1.00 93.19 183 LYS A N 1
ATOM 1457 C CA . LYS A 1 183 ? -54.912 -6.815 78.573 1.00 93.19 183 LYS A CA 1
ATOM 1458 C C . LYS A 1 183 ? -53.460 -6.336 78.545 1.00 93.19 183 LYS A C 1
ATOM 1460 O O . LYS A 1 183 ? -52.984 -5.947 77.480 1.00 93.19 183 LYS A O 1
ATOM 1465 N N . ASP A 1 184 ? -52.742 -6.388 79.662 1.00 94.44 184 ASP A N 1
ATOM 1466 C CA . ASP A 1 184 ? -51.336 -5.973 79.721 1.00 94.44 184 ASP A CA 1
ATOM 1467 C C . ASP A 1 184 ? -50.377 -7.006 79.106 1.00 94.44 184 ASP A C 1
ATOM 1469 O O . ASP A 1 184 ? -49.395 -6.620 78.475 1.00 94.44 184 ASP A O 1
ATOM 1473 N N . GLU A 1 185 ? -50.685 -8.302 79.176 1.00 94.38 185 GLU A N 1
ATOM 1474 C CA . GLU A 1 185 ? -49.984 -9.346 78.417 1.00 94.38 185 GLU A CA 1
ATOM 1475 C C . GLU A 1 185 ? -50.143 -9.167 76.903 1.00 94.38 185 GLU A C 1
ATOM 1477 O O . GLU A 1 185 ? -49.164 -9.288 76.167 1.00 94.38 185 GLU A O 1
ATOM 1482 N N . VAL A 1 186 ? -51.350 -8.839 76.425 1.00 94.31 186 VAL A N 1
ATOM 1483 C CA . VAL A 1 186 ? -51.596 -8.545 75.003 1.00 94.31 186 VAL A CA 1
ATOM 1484 C C . VAL A 1 186 ? -50.860 -7.274 74.564 1.00 94.31 186 VAL A C 1
ATOM 1486 O O . VAL A 1 186 ? -50.259 -7.269 73.490 1.00 94.31 186 VAL A O 1
ATOM 1489 N N . LYS A 1 187 ? -50.830 -6.217 75.393 1.00 94.88 187 LYS A N 1
ATOM 1490 C CA . LYS A 1 187 ? -50.029 -5.006 75.120 1.00 94.88 187 LYS A CA 1
ATOM 1491 C C . LYS A 1 187 ? -48.531 -5.309 75.040 1.00 94.88 187 LYS A C 1
ATOM 1493 O O . LYS A 1 187 ? -47.885 -4.798 74.130 1.00 94.88 187 LYS A O 1
ATOM 1498 N N . LYS A 1 188 ? -47.993 -6.117 75.964 1.00 95.38 188 LYS A N 1
ATOM 1499 C CA . LYS A 1 188 ? -46.580 -6.537 75.967 1.00 95.38 188 LYS A CA 1
ATOM 1500 C C . LYS A 1 188 ? -46.246 -7.307 74.698 1.00 95.38 188 LYS A C 1
ATOM 1502 O O . LYS A 1 188 ? -45.447 -6.815 73.915 1.00 95.38 188 LYS A O 1
ATOM 1507 N N . LYS A 1 189 ? -46.981 -8.390 74.415 1.00 94.81 189 LYS A N 1
ATOM 1508 C CA . LYS A 1 189 ? -46.816 -9.178 73.184 1.00 94.81 189 LYS A CA 1
ATOM 1509 C C . LYS A 1 189 ? -46.839 -8.291 71.941 1.00 94.81 189 LYS A C 1
ATOM 1511 O O . LYS A 1 189 ? -45.951 -8.418 71.118 1.00 94.81 189 LYS A O 1
ATOM 1516 N N . LEU A 1 190 ? -47.781 -7.344 71.833 1.00 95.00 190 LEU A N 1
ATOM 1517 C CA . LEU A 1 190 ? -47.861 -6.397 70.711 1.00 95.00 190 LEU A CA 1
ATOM 1518 C C . LEU A 1 190 ? -46.688 -5.394 70.644 1.00 95.00 190 LEU A C 1
ATOM 1520 O O . LEU A 1 190 ? -46.371 -4.912 69.557 1.00 95.00 190 LEU A O 1
ATOM 1524 N N . ALA A 1 191 ? -46.062 -5.045 71.769 1.00 94.81 191 ALA A N 1
ATOM 1525 C CA . ALA A 1 191 ? -44.855 -4.221 71.803 1.00 94.81 191 ALA A CA 1
ATOM 1526 C C . ALA A 1 191 ? -43.618 -5.028 71.378 1.00 94.81 191 ALA A C 1
ATOM 1528 O O . ALA A 1 191 ? -42.861 -4.560 70.527 1.00 94.81 191 ALA A O 1
ATOM 1529 N N . ASP A 1 192 ? -43.475 -6.254 71.884 1.00 95.88 192 ASP A N 1
ATOM 1530 C CA . ASP A 1 192 ? -42.409 -7.193 71.518 1.00 95.88 192 ASP A CA 1
ATOM 1531 C C . ASP A 1 192 ? -42.468 -7.502 70.003 1.00 95.88 192 ASP A C 1
ATOM 1533 O O . ASP A 1 192 ? -41.474 -7.381 69.286 1.00 95.88 192 ASP A O 1
ATOM 1537 N N . ASP A 1 193 ? -43.673 -7.769 69.481 1.00 94.31 193 ASP A N 1
ATOM 1538 C CA . ASP A 1 193 ? -43.979 -7.967 68.054 1.00 94.31 193 ASP A CA 1
ATOM 1539 C C . ASP A 1 193 ? -43.571 -6.767 67.177 1.00 94.31 193 ASP A C 1
ATOM 1541 O O . ASP A 1 193 ? -43.264 -6.923 65.991 1.00 94.31 193 ASP A O 1
ATOM 1545 N N . ARG A 1 194 ? -43.626 -5.544 67.718 1.00 95.31 194 ARG A N 1
ATOM 1546 C CA . ARG A 1 194 ? -43.210 -4.325 67.005 1.00 95.31 194 ARG A CA 1
ATOM 1547 C C . ARG A 1 194 ? -41.696 -4.186 67.018 1.00 95.31 194 ARG A C 1
ATOM 1549 O O . ARG A 1 194 ? -41.120 -4.013 65.950 1.00 95.31 194 ARG A O 1
ATOM 1556 N N . GLN A 1 195 ? -41.064 -4.359 68.179 1.00 96.00 195 GLN A N 1
ATOM 1557 C CA . GLN A 1 195 ? -39.605 -4.332 68.312 1.00 96.00 195 GLN A CA 1
ATOM 1558 C C . GLN A 1 195 ? -38.941 -5.350 67.375 1.00 96.00 195 GLN A C 1
ATOM 1560 O O . GLN A 1 195 ? -38.062 -4.974 66.606 1.00 96.00 195 GLN A O 1
ATOM 1565 N N . GLN A 1 196 ? -39.433 -6.594 67.327 1.00 95.75 196 GLN A N 1
ATOM 1566 C CA . GLN A 1 196 ? -38.908 -7.614 66.410 1.00 95.75 196 GLN A CA 1
ATOM 1567 C C . GLN A 1 196 ? -39.055 -7.227 64.929 1.00 95.75 196 GLN A C 1
ATOM 1569 O O . GLN A 1 196 ? -38.139 -7.466 64.140 1.00 95.75 196 GLN A O 1
ATOM 1574 N N . ARG A 1 197 ? -40.174 -6.605 64.524 1.00 93.81 197 ARG A N 1
ATOM 1575 C CA . ARG A 1 197 ? -40.351 -6.118 63.141 1.00 93.81 197 ARG A CA 1
ATOM 1576 C C . ARG A 1 197 ? -39.423 -4.947 62.825 1.00 93.81 197 ARG A C 1
ATOM 1578 O O . ARG A 1 197 ? -38.836 -4.925 61.745 1.00 93.81 197 ARG A O 1
ATOM 1585 N N . ASP A 1 198 ? -39.253 -4.007 63.750 1.00 95.69 198 ASP A N 1
ATOM 1586 C CA . ASP A 1 198 ? -38.356 -2.863 63.573 1.00 95.69 198 ASP A CA 1
ATOM 1587 C C . ASP A 1 198 ? -36.881 -3.300 63.519 1.00 95.69 198 ASP A C 1
ATOM 1589 O O . ASP A 1 198 ? -36.127 -2.806 62.677 1.00 95.69 198 ASP A O 1
ATOM 1593 N N . GLU A 1 199 ? -36.474 -4.289 64.321 1.00 95.75 199 GLU A N 1
ATOM 1594 C CA . GLU A 1 199 ? -35.147 -4.913 64.246 1.00 95.75 199 GLU A CA 1
ATOM 1595 C C . GLU A 1 199 ? -34.929 -5.657 62.924 1.00 95.75 199 GLU A C 1
ATOM 1597 O O . GLU A 1 199 ? -33.909 -5.438 62.267 1.00 95.75 199 GLU A O 1
ATOM 1602 N N . GLN A 1 200 ? -35.893 -6.466 62.469 1.00 94.56 200 GLN A N 1
ATOM 1603 C CA . GLN A 1 200 ? -35.834 -7.125 61.156 1.00 94.56 200 GLN A CA 1
ATOM 1604 C C . GLN A 1 200 ? -35.716 -6.102 60.016 1.00 94.56 200 GLN A C 1
ATOM 1606 O O . GLN A 1 200 ? -34.893 -6.269 59.113 1.00 94.56 200 GLN A O 1
ATOM 1611 N N . LEU A 1 201 ? -36.477 -5.002 60.071 1.00 94.69 201 LEU A N 1
ATOM 1612 C CA . LEU A 1 201 ? -36.382 -3.903 59.108 1.00 94.69 201 LEU A CA 1
ATOM 1613 C C . LEU A 1 201 ? -35.034 -3.171 59.187 1.00 94.69 201 LEU A C 1
ATOM 1615 O O . LEU A 1 201 ? -34.524 -2.737 58.149 1.00 94.69 201 LEU A O 1
ATOM 1619 N N . ARG A 1 202 ? -34.433 -3.036 60.376 1.00 95.69 202 ARG A N 1
ATOM 1620 C CA . ARG A 1 202 ? -33.092 -2.452 60.543 1.00 95.69 202 ARG A CA 1
ATOM 1621 C C . ARG A 1 202 ? -32.024 -3.357 59.932 1.00 95.69 202 ARG A C 1
ATOM 1623 O O . ARG A 1 202 ? -31.249 -2.889 59.103 1.00 95.69 202 ARG A O 1
ATOM 1630 N N . LEU A 1 203 ? -32.043 -4.650 60.253 1.00 94.94 203 LEU A N 1
ATOM 1631 C CA . LEU A 1 203 ? -31.118 -5.653 59.716 1.00 94.94 203 LEU A CA 1
ATOM 1632 C C . LEU A 1 203 ? -31.240 -5.792 58.190 1.00 94.94 203 LEU A C 1
ATOM 1634 O O . LEU A 1 203 ? -30.224 -5.873 57.501 1.00 94.94 203 LEU A O 1
ATOM 1638 N N . ALA A 1 204 ? -32.456 -5.742 57.637 1.00 93.62 204 ALA A N 1
ATOM 1639 C CA . ALA A 1 204 ? -32.675 -5.751 56.190 1.00 93.62 204 ALA A CA 1
ATOM 1640 C C . ALA A 1 204 ? -32.097 -4.499 55.499 1.00 93.62 204 ALA A C 1
ATOM 1642 O O . ALA A 1 204 ? -31.473 -4.613 54.441 1.00 93.62 204 ALA A O 1
ATOM 1643 N N . LYS A 1 205 ? -32.250 -3.311 56.106 1.00 95.56 205 LYS A N 1
ATOM 1644 C CA . LYS A 1 205 ? -31.628 -2.063 55.621 1.00 95.56 205 LYS A CA 1
ATOM 1645 C C . LYS A 1 205 ? -30.102 -2.125 55.702 1.00 95.56 205 LYS A C 1
ATOM 1647 O O . LYS A 1 205 ? -29.441 -1.790 54.724 1.00 95.56 205 LYS A O 1
ATOM 1652 N N . GLU A 1 206 ? -29.546 -2.593 56.822 1.00 95.44 206 GLU A N 1
ATOM 1653 C CA . GLU A 1 206 ? -28.100 -2.783 56.993 1.00 95.44 206 GLU A CA 1
ATOM 1654 C C . GLU A 1 206 ? -27.526 -3.764 55.961 1.00 95.44 206 GLU A C 1
ATOM 1656 O O . GLU A 1 206 ? -26.512 -3.461 55.334 1.00 95.44 206 GLU A O 1
ATOM 1661 N N . LYS A 1 207 ? -28.178 -4.915 55.741 1.00 95.62 207 LYS A N 1
ATOM 1662 C CA . LYS A 1 207 ? -27.753 -5.913 54.747 1.00 95.62 207 LYS A CA 1
ATOM 1663 C C . LYS A 1 207 ? -27.748 -5.321 53.339 1.00 95.62 207 LYS A C 1
ATOM 1665 O O . LYS A 1 207 ? -26.725 -5.396 52.665 1.00 95.62 207 LYS A O 1
ATOM 1670 N N . LYS A 1 208 ? -28.837 -4.656 52.936 1.00 95.06 208 LYS A N 1
ATOM 1671 C CA . LYS A 1 208 ? -28.932 -4.004 51.622 1.00 95.06 208 LYS A CA 1
ATOM 1672 C C . LYS A 1 208 ? -27.874 -2.908 51.438 1.00 95.06 208 LYS A C 1
ATOM 1674 O O . LYS A 1 208 ? -27.302 -2.800 50.361 1.00 95.06 208 LYS A O 1
ATOM 1679 N N . ALA A 1 209 ? -27.583 -2.120 52.476 1.00 95.00 209 ALA A N 1
ATOM 1680 C CA . ALA A 1 209 ? -26.530 -1.107 52.416 1.00 95.00 209 ALA A CA 1
ATOM 1681 C C . ALA A 1 209 ? -25.136 -1.733 52.223 1.00 95.00 209 ALA A C 1
ATOM 1683 O O . ALA A 1 209 ? -24.362 -1.244 51.406 1.00 95.00 209 ALA A O 1
ATOM 1684 N N . ARG A 1 210 ? -24.829 -2.843 52.912 1.00 95.12 210 ARG A N 1
ATOM 1685 C CA . ARG A 1 210 ? -23.567 -3.588 52.726 1.00 95.12 210 ARG A CA 1
ATOM 1686 C C . ARG A 1 210 ? -23.465 -4.204 51.326 1.00 95.12 210 ARG A C 1
ATOM 1688 O O . ARG A 1 210 ? -22.411 -4.114 50.710 1.00 95.12 210 ARG A O 1
ATOM 1695 N N . GLU A 1 211 ? -24.553 -4.771 50.805 1.00 94.50 211 GLU A N 1
ATOM 1696 C CA . GLU A 1 211 ? -24.629 -5.289 49.428 1.00 94.50 211 GLU A CA 1
ATOM 1697 C C . GLU A 1 211 ? -24.420 -4.185 48.380 1.00 94.50 211 GLU A C 1
ATOM 1699 O O . GLU A 1 211 ? -23.728 -4.400 47.387 1.00 94.50 211 GLU A O 1
ATOM 1704 N N . GLU A 1 212 ? -24.973 -2.990 48.604 1.00 94.69 212 GLU A N 1
ATOM 1705 C CA . GLU A 1 212 ? -24.786 -1.848 47.706 1.00 94.69 212 GLU A CA 1
ATOM 1706 C C . GLU A 1 212 ? -23.358 -1.278 47.770 1.00 94.69 212 GLU A C 1
ATOM 1708 O O . GLU A 1 212 ? -22.823 -0.889 46.735 1.00 94.69 212 GLU A O 1
ATOM 1713 N N . ILE A 1 213 ? -22.714 -1.275 48.944 1.00 95.94 213 ILE A N 1
ATOM 1714 C CA . ILE A 1 213 ? -21.298 -0.892 49.096 1.00 95.94 213 ILE A CA 1
ATOM 1715 C C . ILE A 1 213 ? -20.388 -1.892 48.373 1.00 95.94 213 ILE A C 1
ATOM 1717 O O . ILE A 1 213 ? -19.616 -1.477 47.515 1.00 95.94 213 ILE A O 1
ATOM 1721 N N . LEU A 1 214 ? -20.530 -3.196 48.642 1.00 94.88 214 LEU A N 1
ATOM 1722 C CA . LEU A 1 214 ? -19.742 -4.246 47.979 1.00 94.88 214 LEU A CA 1
ATOM 1723 C C . LEU A 1 214 ? -19.887 -4.187 46.456 1.00 94.88 214 LEU A C 1
ATOM 1725 O O . LEU A 1 214 ? -18.897 -4.248 45.732 1.00 94.88 214 LEU A O 1
ATOM 1729 N N . ARG A 1 215 ? -21.116 -3.986 45.963 1.00 94.56 215 ARG A N 1
ATOM 1730 C CA . ARG A 1 215 ? -21.360 -3.813 44.531 1.00 94.56 215 ARG A CA 1
ATOM 1731 C C . ARG A 1 215 ? -20.639 -2.590 43.960 1.00 94.56 215 ARG A C 1
ATOM 1733 O O . ARG A 1 215 ? -20.076 -2.696 42.878 1.00 94.56 215 ARG A O 1
ATOM 1740 N N . ARG A 1 216 ? -20.652 -1.446 44.655 1.00 94.94 216 ARG A N 1
ATOM 1741 C CA . ARG A 1 216 ? -19.924 -0.244 44.214 1.00 94.94 216 ARG A CA 1
ATOM 1742 C C . ARG A 1 216 ? -18.415 -0.485 44.196 1.00 94.94 216 ARG A C 1
ATOM 1744 O O . ARG A 1 216 ? -17.782 -0.116 43.217 1.00 94.94 216 ARG A O 1
ATOM 1751 N N . GLU A 1 217 ? -17.859 -1.153 45.208 1.00 95.06 217 GLU A N 1
ATOM 1752 C CA . GLU A 1 217 ? -16.440 -1.537 45.218 1.00 95.06 217 GLU A CA 1
ATOM 1753 C C . GLU A 1 217 ? -16.078 -2.435 44.025 1.00 95.06 217 GLU A C 1
ATOM 1755 O O . GLU A 1 217 ? -15.049 -2.219 43.390 1.00 95.06 217 GLU A O 1
ATOM 1760 N N . ASP A 1 218 ? -16.912 -3.421 43.686 1.00 94.88 218 ASP A N 1
ATOM 1761 C CA . ASP A 1 218 ? -16.655 -4.320 42.555 1.00 94.88 218 ASP A CA 1
ATOM 1762 C C . ASP A 1 218 ? -16.884 -3.651 41.188 1.00 94.88 218 ASP A C 1
ATOM 1764 O O . ASP A 1 218 ? -16.098 -3.880 40.265 1.00 94.88 218 ASP A O 1
ATOM 1768 N N . ASP A 1 219 ? -17.896 -2.785 41.056 1.00 91.88 219 ASP A N 1
ATOM 1769 C CA . ASP A 1 219 ? -18.114 -1.946 39.868 1.00 91.88 219 ASP A CA 1
ATOM 1770 C C . ASP A 1 219 ? -16.921 -0.967 39.673 1.00 91.88 219 ASP A C 1
ATOM 1772 O O . ASP A 1 219 ? -16.443 -0.775 38.551 1.00 91.88 219 ASP A O 1
ATOM 1776 N N . GLU A 1 220 ? -16.366 -0.401 40.756 1.00 94.94 220 GLU A N 1
ATOM 1777 C CA . GLU A 1 220 ? -15.170 0.460 40.736 1.00 94.94 220 GLU A CA 1
ATOM 1778 C C . GLU A 1 220 ? -13.878 -0.315 40.423 1.00 94.94 220 GLU A C 1
ATOM 1780 O O . GLU A 1 220 ? -13.079 0.145 39.602 1.00 94.94 220 GLU A O 1
ATOM 1785 N N . ARG A 1 221 ? -13.682 -1.514 40.995 1.00 95.69 221 ARG A N 1
ATOM 1786 C CA . ARG A 1 221 ? -12.560 -2.419 40.665 1.00 95.69 221 ARG A CA 1
ATOM 1787 C C . ARG A 1 221 ? -12.575 -2.806 39.187 1.00 95.69 221 ARG A C 1
ATOM 1789 O O . ARG A 1 221 ? -11.537 -2.740 38.528 1.00 95.69 221 ARG A O 1
ATOM 1796 N N . GLN A 1 222 ? -13.742 -3.156 38.643 1.00 93.69 222 GLN A N 1
ATOM 1797 C CA . GLN A 1 222 ? -13.901 -3.455 37.217 1.00 93.69 222 GLN A CA 1
ATOM 1798 C C . GLN A 1 222 ? -13.608 -2.224 36.351 1.00 93.69 222 GLN A C 1
ATOM 1800 O O . GLN A 1 222 ? -12.863 -2.324 35.375 1.00 93.69 222 GLN A O 1
ATOM 1805 N N . ALA A 1 223 ? -14.114 -1.044 36.724 1.00 92.88 223 ALA A N 1
ATOM 1806 C CA . ALA A 1 223 ? -13.817 0.199 36.014 1.00 92.88 223 ALA A CA 1
ATOM 1807 C C . ALA A 1 223 ? -12.317 0.558 36.042 1.00 92.88 223 ALA A C 1
ATOM 1809 O O . ALA A 1 223 ? -11.789 1.044 35.040 1.00 92.88 223 ALA A O 1
ATOM 1810 N N . ALA A 1 224 ? -11.617 0.299 37.150 1.00 94.50 224 ALA A N 1
ATOM 1811 C CA . ALA A 1 224 ? -10.171 0.482 37.259 1.00 94.50 224 ALA A CA 1
ATOM 1812 C C . ALA A 1 224 ? -9.401 -0.495 36.353 1.00 94.50 224 ALA A C 1
ATOM 1814 O O . ALA A 1 224 ? -8.568 -0.053 35.561 1.00 94.50 224 ALA A O 1
ATOM 1815 N N . ALA A 1 225 ? -9.735 -1.789 36.390 1.00 93.94 225 ALA A N 1
ATOM 1816 C CA . ALA A 1 225 ? -9.112 -2.810 35.545 1.00 93.94 225 ALA A CA 1
ATOM 1817 C C . ALA A 1 225 ? -9.320 -2.540 34.041 1.00 93.94 225 ALA A C 1
ATOM 1819 O O . ALA A 1 225 ? -8.390 -2.686 33.249 1.00 93.94 225 ALA A O 1
ATOM 1820 N N . ILE A 1 226 ? -10.510 -2.074 33.641 1.00 93.69 226 ILE A N 1
ATOM 1821 C CA . ILE A 1 226 ? -10.801 -1.676 32.254 1.00 93.69 226 ILE A CA 1
ATOM 1822 C C . ILE A 1 226 ? -9.951 -0.466 31.835 1.00 93.69 226 ILE A C 1
ATOM 1824 O O . ILE A 1 226 ? -9.389 -0.468 30.742 1.00 93.69 226 ILE A O 1
ATOM 1828 N N . ARG A 1 227 ? -9.800 0.552 32.697 1.00 94.44 227 ARG A N 1
ATOM 1829 C CA . ARG A 1 227 ? -8.926 1.711 32.420 1.00 94.44 227 ARG A CA 1
ATOM 1830 C C . ARG A 1 227 ? -7.456 1.306 32.294 1.00 94.44 227 ARG A C 1
ATOM 1832 O O . ARG A 1 227 ? -6.764 1.819 31.420 1.00 94.44 227 ARG A O 1
ATOM 1839 N N . GLU A 1 228 ? -6.985 0.386 33.133 1.00 96.06 228 GLU A N 1
ATOM 1840 C CA . GLU A 1 228 ? -5.619 -0.139 33.060 1.00 96.06 228 GLU A CA 1
ATOM 1841 C C . GLU A 1 228 ? -5.387 -0.948 31.772 1.00 96.06 228 GLU A C 1
ATOM 1843 O O . GLU A 1 228 ? -4.350 -0.793 31.128 1.00 96.06 228 GLU A O 1
ATOM 1848 N N . ALA A 1 229 ? -6.362 -1.764 31.358 1.00 93.50 229 ALA A N 1
ATOM 1849 C CA . ALA A 1 229 ? -6.308 -2.518 30.108 1.00 93.50 229 ALA A CA 1
ATOM 1850 C C . ALA A 1 229 ? -6.270 -1.596 28.876 1.00 93.50 229 ALA A C 1
ATOM 1852 O O . ALA A 1 229 ? -5.400 -1.772 28.024 1.00 93.50 229 ALA A O 1
ATOM 1853 N N . ILE A 1 230 ? -7.142 -0.579 28.822 1.00 93.88 230 ILE A N 1
ATOM 1854 C CA . ILE A 1 230 ? -7.143 0.442 27.758 1.00 93.88 230 ILE A CA 1
ATOM 1855 C C . ILE A 1 230 ? -5.785 1.144 27.699 1.00 93.88 230 ILE A C 1
ATOM 1857 O O . ILE A 1 230 ? -5.171 1.190 26.637 1.00 93.88 230 ILE A O 1
ATOM 1861 N N . ARG A 1 231 ? -5.264 1.613 28.840 1.00 95.75 231 ARG A N 1
ATOM 1862 C CA . ARG A 1 231 ? -3.959 2.284 28.897 1.00 95.75 231 ARG A CA 1
ATOM 1863 C C . ARG A 1 231 ? -2.823 1.386 28.388 1.00 95.75 231 ARG A C 1
ATOM 1865 O O . ARG A 1 231 ? -1.971 1.852 27.639 1.00 95.75 231 ARG A O 1
ATOM 1872 N N . LYS A 1 232 ? -2.805 0.101 28.761 1.00 96.19 232 LYS A N 1
ATOM 1873 C CA . LYS A 1 232 ? -1.809 -0.866 28.260 1.00 96.19 232 LYS A CA 1
ATOM 1874 C C . LYS A 1 232 ? -1.934 -1.089 26.752 1.00 96.19 232 LYS A C 1
ATOM 1876 O O . LYS A 1 232 ? -0.919 -1.235 26.077 1.00 96.19 232 LYS A O 1
ATOM 1881 N N . GLU A 1 233 ? -3.150 -1.104 26.211 1.00 93.75 233 GLU A N 1
ATOM 1882 C CA . GLU A 1 233 ? -3.377 -1.198 24.767 1.00 93.75 233 GLU A CA 1
ATOM 1883 C C . GLU A 1 233 ? -2.927 0.076 24.026 1.00 93.75 233 GLU A C 1
ATOM 1885 O O . GLU A 1 233 ? -2.282 -0.027 22.982 1.00 93.75 233 GLU A O 1
ATOM 1890 N N . GLU A 1 234 ? -3.182 1.263 24.580 1.00 94.38 234 GLU A N 1
ATOM 1891 C CA . GLU A 1 234 ? -2.686 2.548 24.064 1.00 94.38 234 GLU A CA 1
ATOM 1892 C C . GLU A 1 234 ? -1.149 2.607 24.065 1.00 94.38 234 GLU A C 1
ATOM 1894 O O . GLU A 1 234 ? -0.549 2.912 23.033 1.00 94.38 234 GLU A O 1
ATOM 1899 N N . GLU A 1 235 ? -0.500 2.235 25.174 1.00 95.62 235 GLU A N 1
ATOM 1900 C CA . GLU A 1 235 ? 0.965 2.161 25.288 1.00 95.62 235 GLU A CA 1
ATOM 1901 C C . GLU A 1 235 ? 1.561 1.160 24.276 1.00 95.62 235 GLU A C 1
ATOM 1903 O O . GLU A 1 235 ? 2.517 1.485 23.564 1.00 95.62 235 GLU A O 1
ATOM 1908 N N . LEU A 1 236 ? 0.962 -0.029 24.123 1.00 95.44 236 LEU A N 1
ATOM 1909 C CA . LEU A 1 236 ? 1.370 -1.011 23.109 1.00 95.44 236 LEU A CA 1
ATOM 1910 C C . LEU A 1 236 ? 1.166 -0.503 21.675 1.00 95.44 236 LEU A C 1
ATOM 1912 O O . LEU A 1 236 ? 1.988 -0.789 20.801 1.00 95.44 236 LEU A O 1
ATOM 1916 N N . ASN A 1 237 ? 0.087 0.231 21.405 1.00 92.88 237 ASN A N 1
ATOM 1917 C CA . ASN A 1 237 ? -0.201 0.767 20.077 1.00 92.88 237 ASN A CA 1
ATOM 1918 C C . ASN A 1 237 ? 0.707 1.954 19.721 1.00 92.88 237 ASN A C 1
ATOM 1920 O O . ASN A 1 237 ? 1.137 2.042 18.570 1.00 92.88 237 ASN A O 1
ATOM 1924 N N . GLU A 1 238 ? 1.106 2.793 20.681 1.00 95.06 238 GLU A N 1
ATOM 1925 C CA . GLU A 1 238 ? 2.133 3.812 20.435 1.00 95.06 238 GLU A CA 1
ATOM 1926 C C . GLU A 1 238 ? 3.507 3.176 20.183 1.00 95.06 238 GLU A C 1
ATOM 1928 O O . GLU A 1 238 ? 4.189 3.567 19.237 1.00 95.06 238 GLU A O 1
ATOM 1933 N N . VAL A 1 239 ? 3.891 2.128 20.926 1.00 95.88 239 VAL A N 1
ATOM 1934 C CA . VAL A 1 239 ? 5.136 1.380 20.658 1.00 95.88 239 VAL A CA 1
ATOM 1935 C C . VAL A 1 239 ? 5.129 0.753 19.256 1.00 95.88 239 VAL A C 1
ATOM 1937 O O . VAL A 1 239 ? 6.138 0.836 18.551 1.00 95.88 239 VAL A O 1
ATOM 1940 N N . LYS A 1 240 ? 4.001 0.187 18.796 1.00 94.00 240 LYS A N 1
ATOM 1941 C CA . LYS A 1 240 ? 3.847 -0.264 17.395 1.00 94.00 240 LYS A CA 1
ATOM 1942 C C . LYS A 1 240 ? 4.011 0.903 16.415 1.00 94.00 240 LYS A C 1
ATOM 1944 O O . LYS A 1 240 ? 4.756 0.772 15.448 1.00 94.00 240 LYS A O 1
ATOM 1949 N N . ARG A 1 241 ? 3.370 2.049 16.677 1.00 94.19 241 ARG A N 1
ATOM 1950 C CA . ARG A 1 241 ? 3.430 3.247 15.821 1.00 94.19 241 ARG A CA 1
ATOM 1951 C C . ARG A 1 241 ? 4.846 3.820 15.715 1.00 94.19 241 ARG A C 1
ATOM 1953 O O . ARG A 1 241 ? 5.237 4.275 14.643 1.00 94.19 241 ARG A O 1
ATOM 1960 N N . ILE A 1 242 ? 5.621 3.790 16.800 1.00 95.69 242 ILE A N 1
ATOM 1961 C CA . ILE A 1 242 ? 7.033 4.196 16.815 1.00 95.69 242 ILE A CA 1
ATOM 1962 C C . ILE A 1 242 ? 7.869 3.226 15.970 1.00 95.69 242 ILE A C 1
ATOM 1964 O O . ILE A 1 242 ? 8.558 3.675 15.057 1.00 95.69 242 ILE A O 1
ATOM 1968 N N . ARG A 1 243 ? 7.736 1.907 16.178 1.00 94.94 243 ARG A N 1
ATOM 1969 C CA . ARG A 1 243 ? 8.450 0.894 15.375 1.00 94.94 243 ARG A CA 1
ATOM 1970 C C . ARG A 1 243 ? 8.138 1.002 13.881 1.00 94.94 243 ARG A C 1
ATOM 1972 O O . ARG A 1 243 ? 9.059 1.012 13.076 1.00 94.94 243 ARG A O 1
ATOM 1979 N N . GLN A 1 244 ? 6.871 1.193 13.514 1.00 93.75 244 GLN A N 1
ATOM 1980 C CA . GLN A 1 244 ? 6.465 1.397 12.119 1.00 93.75 244 GLN A CA 1
ATOM 1981 C C . GLN A 1 244 ? 7.084 2.667 11.509 1.00 93.75 244 GLN A C 1
ATOM 1983 O O . GLN A 1 244 ? 7.521 2.643 10.361 1.00 93.75 244 GLN A O 1
ATOM 1988 N N . LYS A 1 245 ? 7.183 3.770 12.268 1.00 94.62 245 LYS A N 1
ATOM 1989 C CA . LYS A 1 245 ? 7.894 4.982 11.818 1.00 94.62 245 LYS A CA 1
ATOM 1990 C C . LYS A 1 245 ? 9.388 4.721 11.612 1.00 94.62 245 LYS A C 1
ATOM 1992 O O . LYS A 1 245 ? 9.945 5.186 10.622 1.00 94.62 245 LYS A O 1
ATOM 1997 N N . GLU A 1 246 ? 10.033 3.972 12.507 1.00 95.00 246 GLU A N 1
ATOM 1998 C CA . GLU A 1 246 ? 11.436 3.582 12.336 1.00 95.00 246 GLU A CA 1
ATOM 1999 C C . GLU A 1 246 ? 11.650 2.660 11.130 1.00 95.00 246 GLU A C 1
ATOM 2001 O O . GLU A 1 246 ? 12.632 2.818 10.413 1.00 95.00 246 GLU A O 1
ATOM 2006 N N . GLU A 1 247 ? 10.763 1.690 10.905 1.00 93.75 247 GLU A N 1
ATOM 2007 C CA . GLU A 1 247 ? 10.802 0.783 9.753 1.00 93.75 247 GLU A CA 1
ATOM 2008 C C . GLU A 1 247 ? 10.647 1.564 8.444 1.00 93.75 247 GLU A C 1
ATOM 2010 O O . GLU A 1 247 ? 11.484 1.432 7.554 1.00 93.75 247 GLU A O 1
ATOM 2015 N N . VAL A 1 248 ? 9.659 2.460 8.355 1.00 93.75 248 VAL A N 1
ATOM 2016 C CA . VAL A 1 248 ? 9.475 3.358 7.203 1.00 93.75 248 VAL A CA 1
ATOM 2017 C C . VAL A 1 248 ? 10.695 4.266 6.993 1.00 93.75 248 VAL A C 1
ATOM 2019 O O . VAL A 1 248 ? 11.149 4.423 5.861 1.00 93.75 248 VAL A O 1
ATOM 2022 N N . ALA A 1 249 ? 11.296 4.805 8.059 1.00 95.50 249 ALA A N 1
ATOM 2023 C CA . ALA A 1 249 ? 12.531 5.587 7.959 1.00 95.50 249 ALA A CA 1
ATOM 2024 C C . ALA A 1 249 ? 13.726 4.749 7.458 1.00 95.50 249 ALA A C 1
ATOM 2026 O O . ALA A 1 249 ? 14.487 5.217 6.608 1.00 95.50 249 ALA A O 1
ATOM 2027 N N . LYS A 1 250 ? 13.866 3.497 7.920 1.00 95.38 250 LYS A N 1
ATOM 2028 C CA . LYS A 1 250 ? 14.878 2.539 7.437 1.00 95.38 250 LYS A CA 1
ATOM 2029 C C . LYS A 1 250 ? 14.660 2.217 5.952 1.00 95.38 250 LYS A C 1
ATOM 2031 O O . LYS A 1 250 ? 15.618 2.275 5.185 1.00 95.38 250 LYS A O 1
ATOM 2036 N N . PHE A 1 251 ? 13.420 1.977 5.515 1.00 93.88 251 PHE A N 1
ATOM 2037 C CA . PHE A 1 251 ? 13.094 1.765 4.098 1.00 93.88 251 PHE A CA 1
ATOM 2038 C C . PHE A 1 251 ? 13.391 2.996 3.229 1.00 93.88 251 PHE A C 1
ATOM 2040 O O . PHE A 1 251 ? 13.988 2.845 2.166 1.00 93.88 251 PHE A O 1
ATOM 2047 N N . HIS A 1 252 ? 13.068 4.215 3.675 1.00 94.44 252 HIS A N 1
ATOM 2048 C CA . HIS A 1 252 ? 13.447 5.431 2.943 1.00 94.44 252 HIS A CA 1
ATOM 2049 C C . HIS A 1 252 ? 14.970 5.607 2.837 1.00 94.44 252 HIS A C 1
ATOM 2051 O O . HIS A 1 252 ? 15.459 5.987 1.774 1.00 94.44 252 HIS A O 1
ATOM 2057 N N . ALA A 1 253 ? 15.727 5.295 3.894 1.00 96.00 253 ALA A N 1
ATOM 2058 C CA . ALA A 1 253 ? 17.189 5.333 3.854 1.00 96.00 253 ALA A CA 1
ATOM 2059 C C . ALA A 1 253 ? 17.773 4.295 2.875 1.00 96.00 253 ALA A C 1
ATOM 2061 O O . ALA A 1 253 ? 18.659 4.629 2.091 1.00 96.00 253 ALA A O 1
ATOM 2062 N N . ILE A 1 254 ? 17.245 3.064 2.871 1.00 95.50 254 ILE A N 1
ATOM 2063 C CA . ILE A 1 254 ? 17.647 1.999 1.935 1.00 95.50 254 ILE A CA 1
ATOM 2064 C C . ILE A 1 254 ? 17.316 2.388 0.488 1.00 95.50 254 ILE A C 1
ATOM 2066 O O . ILE A 1 254 ? 18.183 2.287 -0.379 1.00 95.50 254 ILE A O 1
ATOM 2070 N N . ASN A 1 255 ? 16.105 2.889 0.227 1.00 94.19 255 ASN A N 1
ATOM 2071 C CA . ASN A 1 255 ? 15.696 3.323 -1.109 1.00 94.19 255 ASN A CA 1
ATOM 2072 C C . ASN A 1 255 ? 16.590 4.457 -1.622 1.00 94.19 255 ASN A C 1
ATOM 2074 O O . ASN A 1 255 ? 17.100 4.358 -2.735 1.00 94.19 255 ASN A O 1
ATOM 2078 N N . LYS A 1 256 ? 16.871 5.473 -0.793 1.00 95.75 256 LYS A N 1
ATOM 2079 C CA . LYS A 1 256 ? 17.783 6.562 -1.168 1.00 95.75 256 LYS A CA 1
ATOM 2080 C C . LYS A 1 256 ? 19.202 6.056 -1.449 1.00 95.75 256 LYS A C 1
ATOM 2082 O O . LYS A 1 256 ? 19.808 6.467 -2.431 1.00 95.75 256 LYS A O 1
ATOM 2087 N N . MET A 1 257 ? 19.727 5.135 -0.638 1.00 95.31 257 MET A N 1
ATOM 2088 C CA . MET A 1 257 ? 21.027 4.501 -0.906 1.00 95.31 257 MET A CA 1
ATOM 2089 C C . MET A 1 257 ? 21.037 3.753 -2.249 1.00 95.31 257 MET A C 1
ATOM 2091 O O . MET A 1 257 ? 22.051 3.773 -2.947 1.00 95.31 257 MET A O 1
ATOM 2095 N N . HIS A 1 258 ? 19.916 3.136 -2.635 1.00 95.00 258 HIS A N 1
ATOM 2096 C CA . HIS A 1 258 ? 19.745 2.483 -3.934 1.00 95.00 258 HIS A CA 1
ATOM 2097 C C . HIS A 1 258 ? 19.641 3.475 -5.102 1.00 95.00 258 HIS A C 1
ATOM 2099 O O . HIS A 1 258 ? 20.208 3.216 -6.163 1.00 95.00 258 HIS A O 1
ATOM 2105 N N . GLU A 1 259 ? 18.956 4.607 -4.922 1.00 95.44 259 GLU A N 1
ATOM 2106 C CA . GLU A 1 259 ? 18.883 5.694 -5.907 1.00 95.44 259 GLU A CA 1
ATOM 2107 C C . GLU A 1 259 ? 20.258 6.342 -6.119 1.00 95.44 259 GLU A C 1
ATOM 2109 O O . GLU A 1 259 ? 20.721 6.435 -7.256 1.00 95.44 259 GLU A O 1
ATOM 2114 N N . ASP A 1 260 ? 20.956 6.683 -5.033 1.00 95.62 260 ASP A N 1
ATOM 2115 C CA . ASP A 1 260 ? 22.325 7.204 -5.053 1.00 95.62 260 ASP A CA 1
ATOM 2116 C C . ASP A 1 260 ? 23.303 6.209 -5.715 1.00 95.62 260 ASP A C 1
ATOM 2118 O O . ASP A 1 260 ? 24.200 6.611 -6.457 1.00 95.62 260 ASP A O 1
ATOM 2122 N N . ALA A 1 261 ? 23.165 4.901 -5.459 1.00 94.50 261 ALA A N 1
ATOM 2123 C CA . ALA A 1 261 ? 23.984 3.869 -6.101 1.00 94.50 261 ALA A CA 1
ATOM 2124 C C . ALA A 1 261 ? 23.697 3.765 -7.608 1.00 94.50 261 ALA A C 1
ATOM 2126 O O . ALA A 1 261 ? 24.629 3.802 -8.410 1.00 94.50 261 ALA A O 1
ATOM 2127 N N . LYS A 1 262 ? 22.417 3.722 -7.992 1.00 95.75 262 LYS A N 1
ATOM 2128 C CA . LYS A 1 262 ? 21.978 3.658 -9.392 1.00 95.75 262 LYS A CA 1
ATOM 2129 C C . LYS A 1 262 ? 22.371 4.904 -10.185 1.00 95.75 262 LYS A C 1
ATOM 2131 O O . LYS A 1 262 ? 22.663 4.799 -11.374 1.00 95.75 262 LYS A O 1
ATOM 2136 N N . GLN A 1 263 ? 22.400 6.077 -9.551 1.00 95.44 263 GLN A N 1
ATOM 2137 C CA . GLN A 1 263 ? 22.895 7.283 -10.205 1.00 95.44 263 GLN A CA 1
ATOM 2138 C C . GLN A 1 263 ? 24.412 7.220 -10.419 1.00 95.44 263 GLN A C 1
ATOM 2140 O O . GLN A 1 263 ? 24.857 7.451 -11.537 1.00 95.44 263 GLN A O 1
ATOM 2145 N N . ARG A 1 264 ? 25.192 6.775 -9.422 1.00 95.38 264 ARG A N 1
ATOM 2146 C CA . ARG A 1 264 ? 26.642 6.549 -9.591 1.00 95.38 264 ARG A CA 1
ATOM 2147 C C . ARG A 1 264 ? 26.970 5.511 -10.670 1.00 95.38 264 ARG A C 1
ATOM 2149 O O . ARG A 1 264 ? 28.020 5.625 -11.293 1.00 95.38 264 ARG A O 1
ATOM 2156 N N . GLU A 1 265 ? 26.124 4.503 -10.892 1.00 94.50 265 GLU A N 1
ATOM 2157 C CA . GLU A 1 265 ? 26.284 3.585 -12.030 1.00 94.50 265 GLU A CA 1
ATOM 2158 C C . GLU A 1 265 ? 26.020 4.286 -13.365 1.00 94.50 265 GLU A C 1
ATOM 2160 O O . GLU A 1 265 ? 26.907 4.274 -14.210 1.00 94.50 265 GLU A O 1
ATOM 2165 N N . ARG A 1 266 ? 24.894 4.995 -13.521 1.00 95.44 266 ARG A N 1
ATOM 2166 C CA . ARG A 1 266 ? 24.604 5.788 -14.735 1.00 95.44 266 ARG A CA 1
ATOM 2167 C C . ARG A 1 266 ? 25.694 6.802 -15.068 1.00 95.44 266 ARG A C 1
ATOM 2169 O O . ARG A 1 266 ? 26.019 6.995 -16.235 1.00 95.44 266 ARG A O 1
ATOM 2176 N N . ASP A 1 267 ? 26.243 7.467 -14.054 1.00 95.88 267 ASP A N 1
ATOM 2177 C CA . ASP A 1 267 ? 27.299 8.461 -14.238 1.00 95.88 267 ASP A CA 1
ATOM 2178 C C . ASP A 1 267 ? 28.578 7.790 -14.778 1.00 95.88 267 ASP A C 1
ATOM 2180 O O . ASP A 1 267 ? 29.187 8.304 -15.715 1.00 95.88 267 ASP A O 1
ATOM 2184 N N . ARG A 1 268 ? 28.924 6.591 -14.275 1.00 95.94 268 ARG A N 1
ATOM 2185 C CA . ARG A 1 268 ? 30.031 5.758 -14.787 1.00 95.94 268 ARG A CA 1
ATOM 2186 C C . ARG A 1 268 ? 29.759 5.206 -16.185 1.00 95.94 268 ARG A C 1
ATOM 2188 O O . ARG A 1 268 ? 30.659 5.238 -17.017 1.00 95.94 268 ARG A O 1
ATOM 2195 N N . GLU A 1 269 ? 28.550 4.720 -16.462 1.00 94.06 269 GLU A N 1
ATOM 2196 C CA . GLU A 1 269 ? 28.131 4.278 -17.802 1.00 94.06 269 GLU A CA 1
ATOM 2197 C C . GLU A 1 269 ? 28.298 5.429 -18.805 1.00 94.06 269 GLU A C 1
ATOM 2199 O O . GLU A 1 269 ? 28.970 5.279 -19.823 1.00 94.06 269 GLU A O 1
ATOM 2204 N N . ALA A 1 270 ? 27.813 6.624 -18.458 1.00 95.12 270 ALA A N 1
ATOM 2205 C CA . ALA A 1 270 ? 27.954 7.826 -19.273 1.00 95.12 270 ALA A CA 1
ATOM 2206 C C . ALA A 1 270 ? 29.401 8.352 -19.372 1.00 95.12 270 ALA A C 1
ATOM 2208 O O . ALA A 1 270 ? 29.695 9.149 -20.264 1.00 95.12 270 ALA A O 1
ATOM 2209 N N . GLU A 1 271 ? 30.315 7.985 -18.472 1.00 95.31 271 GLU A N 1
ATOM 2210 C CA . GLU A 1 271 ? 31.757 8.229 -18.623 1.00 95.31 271 GLU A CA 1
ATOM 2211 C C . GLU A 1 271 ? 32.411 7.205 -19.558 1.00 95.31 271 GLU A C 1
ATOM 2213 O O . GLU A 1 271 ? 33.151 7.598 -20.464 1.00 95.31 271 GLU A O 1
ATOM 2218 N N . MET A 1 272 ? 32.082 5.919 -19.410 1.00 94.56 272 MET A N 1
ATOM 2219 C CA . MET A 1 272 ? 32.551 4.846 -20.290 1.00 94.56 272 MET A CA 1
ATOM 2220 C C . MET A 1 272 ? 32.089 5.059 -21.736 1.00 94.56 272 MET A C 1
ATOM 2222 O O . MET A 1 272 ? 32.908 4.969 -22.649 1.00 94.56 272 MET A O 1
ATOM 2226 N N . ASP A 1 273 ? 30.834 5.452 -21.960 1.00 94.56 273 ASP A N 1
ATOM 2227 C CA . ASP A 1 273 ? 30.316 5.795 -23.289 1.00 94.56 273 ASP A CA 1
ATOM 2228 C C . ASP A 1 273 ? 31.090 6.955 -23.929 1.00 94.56 273 ASP A C 1
ATOM 2230 O O . ASP A 1 273 ? 31.439 6.887 -25.108 1.00 94.56 273 ASP A O 1
ATOM 2234 N N . LYS A 1 274 ? 31.448 7.998 -23.165 1.00 94.81 274 LYS A N 1
ATOM 2235 C CA . LYS A 1 274 ? 32.292 9.102 -23.669 1.00 94.81 274 LYS A CA 1
ATOM 2236 C C . LYS A 1 274 ? 33.697 8.619 -24.039 1.00 94.81 274 LYS A C 1
ATOM 2238 O O . LYS A 1 274 ? 34.278 9.134 -24.993 1.00 94.81 274 LYS A O 1
ATOM 2243 N N . VAL A 1 275 ? 34.258 7.651 -23.309 1.00 94.94 275 VAL A N 1
ATOM 2244 C CA . VAL A 1 275 ? 35.553 7.031 -23.643 1.00 94.94 275 VAL A CA 1
ATOM 2245 C C . VAL A 1 275 ? 35.433 6.177 -24.908 1.00 94.94 275 VAL A C 1
ATOM 2247 O O . VAL A 1 275 ? 36.241 6.335 -25.822 1.00 94.94 275 VAL A O 1
ATOM 2250 N N . HIS A 1 276 ? 34.399 5.343 -25.026 1.00 94.19 276 HIS A N 1
ATOM 2251 C CA . HIS A 1 276 ? 34.157 4.528 -26.218 1.00 94.19 276 HIS A CA 1
ATOM 2252 C C . HIS A 1 276 ? 33.870 5.378 -27.465 1.00 94.19 276 HIS A C 1
ATOM 2254 O O . HIS A 1 276 ? 34.409 5.081 -28.531 1.00 94.19 276 HIS A O 1
ATOM 2260 N N . GLN A 1 277 ? 33.116 6.474 -27.340 1.00 94.44 277 GLN A N 1
ATOM 2261 C CA . GLN A 1 277 ? 32.894 7.436 -28.426 1.00 94.44 277 GLN A CA 1
ATOM 2262 C C . GLN A 1 277 ? 34.197 8.117 -28.868 1.00 94.44 277 GLN A C 1
ATOM 2264 O O . GLN A 1 277 ? 34.447 8.212 -30.068 1.00 94.44 277 GLN A O 1
ATOM 2269 N N . LYS A 1 278 ? 35.067 8.533 -27.933 1.00 95.06 278 LYS A N 1
ATOM 2270 C CA . LYS A 1 278 ? 36.396 9.080 -28.270 1.00 95.06 278 LYS A CA 1
ATOM 2271 C C . LYS A 1 278 ? 37.255 8.065 -29.020 1.00 95.06 278 LYS A C 1
ATOM 2273 O O . LYS A 1 278 ? 37.733 8.378 -30.103 1.00 95.06 278 LYS A O 1
ATOM 2278 N N . LEU A 1 279 ? 37.376 6.840 -28.505 1.00 94.50 279 LEU A N 1
ATOM 2279 C CA . LEU A 1 279 ? 38.138 5.763 -29.153 1.00 94.50 279 LEU A CA 1
ATOM 2280 C C . LEU A 1 279 ? 37.578 5.406 -30.542 1.00 94.50 279 LEU A C 1
ATOM 2282 O O . LEU A 1 279 ? 38.340 5.111 -31.462 1.00 94.50 279 LEU A O 1
ATOM 2286 N N . TYR A 1 280 ? 36.254 5.462 -30.720 1.00 94.75 280 TYR A N 1
ATOM 2287 C CA . TYR A 1 280 ? 35.611 5.264 -32.018 1.00 94.75 280 TYR A CA 1
ATOM 2288 C C . TYR A 1 280 ? 35.931 6.397 -33.005 1.00 94.75 280 TYR A C 1
ATOM 2290 O O . TYR A 1 280 ? 36.263 6.117 -34.155 1.00 94.75 280 TYR A O 1
ATOM 2298 N N . LEU A 1 281 ? 35.898 7.659 -32.565 1.00 94.88 281 LEU A N 1
ATOM 2299 C CA . LEU A 1 281 ? 36.264 8.818 -33.388 1.00 94.88 281 LEU A CA 1
ATOM 2300 C C . LEU A 1 281 ? 37.763 8.840 -33.731 1.00 94.88 281 LEU A C 1
ATOM 2302 O O . LEU A 1 281 ? 38.124 9.129 -34.869 1.00 94.88 281 LEU A O 1
ATOM 2306 N N . GLU A 1 282 ? 38.638 8.484 -32.789 1.00 93.88 282 GLU A N 1
ATOM 2307 C CA . GLU A 1 282 ? 40.081 8.337 -33.022 1.00 93.88 282 GLU A CA 1
ATOM 2308 C C . GLU A 1 282 ? 40.382 7.226 -34.034 1.00 93.88 282 GLU A C 1
ATOM 2310 O O . GLU A 1 282 ? 41.213 7.410 -34.928 1.00 93.88 282 GLU A O 1
ATOM 2315 N N . ARG A 1 283 ? 39.666 6.096 -33.942 1.00 94.88 283 ARG A N 1
ATOM 2316 C CA . ARG A 1 283 ? 39.726 5.028 -34.943 1.00 94.88 283 ARG A CA 1
ATOM 2317 C C . ARG A 1 283 ? 39.210 5.500 -36.299 1.00 94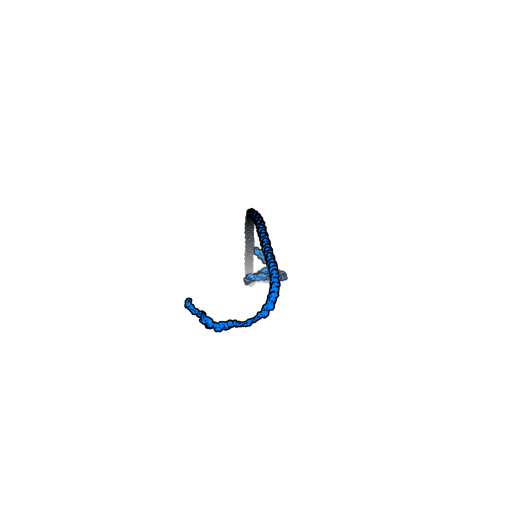.88 283 ARG A C 1
ATOM 2319 O O . ARG A 1 283 ? 39.897 5.283 -37.289 1.00 94.88 283 ARG A O 1
ATOM 2326 N N . LEU A 1 284 ? 38.054 6.161 -36.362 1.00 94.81 284 LEU A N 1
ATOM 2327 C CA . LEU A 1 284 ? 37.490 6.657 -37.620 1.00 94.81 284 LEU A CA 1
ATOM 2328 C C . LEU A 1 284 ? 38.459 7.628 -38.311 1.00 94.81 284 LEU A C 1
ATOM 2330 O O . LEU A 1 284 ? 38.780 7.433 -39.478 1.00 94.81 284 LEU A O 1
ATOM 2334 N N . ALA A 1 285 ? 39.032 8.575 -37.564 1.00 94.44 285 ALA A N 1
ATOM 2335 C CA . ALA A 1 285 ? 40.044 9.502 -38.069 1.00 94.44 285 ALA A CA 1
ATOM 2336 C C . ALA A 1 285 ? 41.368 8.815 -38.469 1.00 94.44 285 ALA A C 1
ATOM 2338 O O . ALA A 1 285 ? 42.149 9.378 -39.238 1.00 94.44 285 ALA A O 1
ATOM 2339 N N . LYS A 1 286 ? 41.665 7.610 -37.962 1.00 95.56 286 LYS A N 1
ATOM 2340 C CA . LYS A 1 286 ? 42.787 6.778 -38.432 1.00 95.56 286 LYS A CA 1
ATOM 2341 C C . LYS A 1 286 ? 42.427 6.053 -39.729 1.00 95.56 286 LYS A C 1
ATOM 2343 O O . LYS A 1 286 ? 43.188 6.150 -40.688 1.00 95.56 286 LYS A O 1
ATOM 2348 N N . ASP A 1 287 ? 41.265 5.408 -39.777 1.00 93.31 287 ASP A N 1
ATOM 2349 C CA . ASP A 1 287 ? 40.750 4.697 -40.952 1.00 93.31 287 ASP A CA 1
ATOM 2350 C C . ASP A 1 287 ? 40.561 5.671 -42.147 1.00 93.31 287 ASP A C 1
ATOM 2352 O O . ASP A 1 287 ? 40.829 5.316 -43.295 1.00 93.31 287 ASP A O 1
ATOM 2356 N N . GLU A 1 288 ? 40.178 6.928 -41.892 1.00 93.31 288 GLU A N 1
ATOM 2357 C CA . GLU A 1 288 ? 40.135 8.021 -42.879 1.00 93.31 288 GLU A CA 1
ATOM 2358 C C . GLU A 1 288 ? 41.530 8.426 -43.371 1.00 93.31 288 GLU A C 1
ATOM 2360 O O . GLU A 1 288 ? 41.767 8.418 -44.576 1.00 93.31 288 GLU A O 1
ATOM 2365 N N . ARG A 1 289 ? 42.500 8.669 -42.476 1.00 93.69 289 ARG A N 1
ATOM 2366 C CA . ARG A 1 289 ? 43.895 8.959 -42.876 1.00 93.69 289 ARG A CA 1
ATOM 2367 C C . ARG A 1 289 ? 44.521 7.820 -43.685 1.00 93.69 289 ARG A C 1
ATOM 2369 O O . ARG A 1 289 ? 45.318 8.079 -44.585 1.00 93.69 289 ARG A O 1
ATOM 2376 N N . GLU A 1 290 ? 44.185 6.567 -43.383 1.00 93.38 290 GLU A N 1
ATOM 2377 C CA . GLU A 1 290 ? 44.643 5.403 -44.150 1.00 93.38 290 GLU A CA 1
ATOM 2378 C C . GLU A 1 290 ? 43.990 5.339 -45.542 1.00 93.38 290 GLU A C 1
ATOM 2380 O O . GLU A 1 290 ? 44.683 5.047 -46.524 1.00 93.38 290 GLU A O 1
ATOM 2385 N N . ARG A 1 291 ? 42.703 5.700 -45.669 1.00 92.25 291 ARG A N 1
ATOM 2386 C CA . ARG A 1 291 ? 42.049 5.898 -46.977 1.00 92.25 291 ARG A CA 1
ATOM 2387 C C . ARG A 1 291 ? 42.691 7.035 -47.765 1.00 92.25 291 ARG A C 1
ATOM 2389 O O . ARG A 1 291 ? 43.041 6.812 -48.919 1.00 92.25 291 ARG A O 1
ATOM 2396 N N . ASP A 1 292 ? 42.909 8.198 -47.159 1.00 92.44 292 ASP A N 1
ATOM 2397 C CA . ASP A 1 292 ? 43.505 9.362 -47.825 1.00 92.44 292 ASP A CA 1
ATOM 2398 C C . ASP A 1 292 ? 44.927 9.068 -48.313 1.00 92.44 292 ASP A C 1
ATOM 2400 O O . ASP A 1 292 ? 45.275 9.388 -49.448 1.00 92.44 292 ASP A O 1
ATOM 2404 N N . GLN A 1 293 ? 45.742 8.372 -47.512 1.00 93.31 293 GLN A N 1
ATOM 2405 C CA . GLN A 1 293 ? 47.064 7.905 -47.946 1.00 93.31 293 GLN A CA 1
ATOM 2406 C C . GLN A 1 293 ? 46.985 6.883 -49.090 1.00 93.31 293 GLN A C 1
ATOM 2408 O O . GLN A 1 293 ? 47.858 6.869 -49.959 1.00 93.31 293 GLN A O 1
ATOM 2413 N N . SER A 1 294 ? 45.963 6.023 -49.107 1.00 91.06 294 SER A N 1
ATOM 2414 C CA . SER A 1 294 ? 45.729 5.065 -50.195 1.00 91.06 294 SER A CA 1
ATOM 2415 C C . SER A 1 294 ? 45.299 5.770 -51.491 1.00 91.06 294 SER A C 1
ATOM 2417 O O . SER A 1 294 ? 45.855 5.502 -52.558 1.00 91.06 294 SER A O 1
ATOM 2419 N N . LEU A 1 295 ? 44.386 6.742 -51.396 1.00 91.94 295 LEU A N 1
ATOM 2420 C CA . LEU A 1 295 ? 43.953 7.595 -52.507 1.00 91.94 295 LEU A CA 1
ATOM 2421 C C . LEU A 1 295 ? 45.104 8.457 -53.040 1.00 91.94 295 LEU A C 1
ATOM 2423 O O . LEU A 1 295 ? 45.299 8.525 -54.251 1.00 91.94 295 LEU A O 1
ATOM 2427 N N . ALA A 1 296 ? 45.924 9.044 -52.166 1.00 92.56 296 ALA A N 1
ATOM 2428 C CA . ALA A 1 296 ? 47.112 9.800 -52.559 1.00 92.56 296 ALA A CA 1
ATOM 2429 C C . ALA A 1 296 ? 48.098 8.932 -53.360 1.00 92.56 296 ALA A C 1
ATOM 2431 O O . ALA A 1 296 ? 48.505 9.328 -54.451 1.00 92.56 296 ALA A O 1
ATOM 2432 N N . LYS A 1 297 ? 48.402 7.712 -52.888 1.00 92.25 297 LYS A N 1
ATOM 2433 C CA . LYS A 1 297 ? 49.242 6.735 -53.614 1.00 92.25 297 LYS A CA 1
ATOM 2434 C C . LYS A 1 297 ? 48.616 6.297 -54.944 1.00 92.25 297 LYS A C 1
ATOM 2436 O O . LYS A 1 297 ? 49.329 6.110 -55.929 1.00 92.25 297 LYS A O 1
ATOM 2441 N N . MET A 1 298 ? 47.288 6.154 -55.005 1.00 90.25 298 MET A N 1
ATOM 2442 C CA . MET A 1 298 ? 46.574 5.860 -56.253 1.00 90.25 298 MET A CA 1
ATOM 2443 C C . MET A 1 298 ? 46.715 7.012 -57.257 1.00 90.25 298 MET A C 1
ATOM 2445 O O . MET A 1 298 ? 47.070 6.771 -58.410 1.00 90.25 298 MET A O 1
ATOM 2449 N N . HIS A 1 299 ? 46.495 8.256 -56.827 1.00 91.38 299 HIS A N 1
ATOM 2450 C CA . HIS A 1 299 ? 46.630 9.441 -57.675 1.00 91.38 299 HIS A CA 1
ATOM 2451 C C . HIS A 1 299 ? 48.081 9.722 -58.078 1.00 91.38 299 HIS A C 1
ATOM 2453 O O . HIS A 1 299 ? 48.317 10.158 -59.200 1.00 91.38 299 HIS A O 1
ATOM 2459 N N . GLU A 1 300 ? 49.063 9.437 -57.222 1.00 89.75 300 GLU A N 1
ATOM 2460 C CA . GLU A 1 300 ? 50.486 9.495 -57.569 1.00 89.75 300 GLU A CA 1
ATOM 2461 C C . GLU A 1 300 ? 50.823 8.485 -58.675 1.00 89.75 300 GLU A C 1
ATOM 2463 O O . GLU A 1 300 ? 51.379 8.859 -59.709 1.00 89.75 300 GLU A O 1
ATOM 2468 N N . LYS A 1 301 ? 50.389 7.225 -58.522 1.00 89.38 301 LYS A N 1
ATOM 2469 C CA . LYS A 1 301 ? 50.530 6.189 -59.556 1.00 89.38 301 LYS A CA 1
ATOM 2470 C C . LYS A 1 301 ? 49.824 6.578 -60.860 1.00 89.38 301 LYS A C 1
ATOM 2472 O O . LYS A 1 301 ? 50.396 6.399 -61.933 1.00 89.38 301 LYS A O 1
ATOM 2477 N N . GLN A 1 302 ? 48.619 7.142 -60.777 1.00 88.50 302 GLN A N 1
ATOM 2478 C CA . GLN A 1 302 ? 47.856 7.622 -61.932 1.00 88.50 302 GLN A CA 1
ATOM 2479 C C . GLN A 1 302 ? 48.564 8.789 -62.636 1.00 88.50 302 GLN A C 1
ATOM 2481 O O . GLN A 1 302 ? 48.676 8.778 -63.859 1.00 88.50 302 GLN A O 1
ATOM 2486 N N . ARG A 1 303 ? 49.099 9.762 -61.884 1.00 90.25 303 ARG A N 1
ATOM 2487 C CA . ARG A 1 303 ? 49.910 10.866 -62.423 1.00 90.25 303 ARG A CA 1
ATOM 2488 C C . ARG A 1 303 ? 51.174 10.346 -63.098 1.00 90.25 303 ARG A C 1
ATOM 2490 O O . ARG A 1 303 ? 51.468 10.763 -64.209 1.00 90.25 303 ARG A O 1
ATOM 2497 N N . HIS A 1 304 ? 51.887 9.402 -62.484 1.00 87.81 304 HIS A N 1
ATOM 2498 C CA . HIS A 1 304 ? 53.068 8.789 -63.093 1.00 87.81 304 HIS A CA 1
ATOM 2499 C C . HIS A 1 304 ? 52.722 8.063 -64.405 1.00 87.81 304 HIS A C 1
ATOM 2501 O O . HIS A 1 304 ? 53.411 8.241 -65.408 1.00 87.81 304 HIS A O 1
ATOM 2507 N N . GLN A 1 305 ? 51.612 7.316 -64.439 1.00 87.00 305 GLN A N 1
ATOM 2508 C CA . GLN A 1 305 ? 51.096 6.696 -65.665 1.00 87.00 305 GLN A CA 1
ATOM 2509 C C . GLN A 1 305 ? 50.704 7.732 -66.730 1.00 87.00 305 GLN A C 1
ATOM 2511 O O . GLN A 1 305 ? 51.008 7.527 -67.901 1.00 87.00 305 GLN A O 1
ATOM 2516 N N . GLN A 1 306 ? 50.089 8.856 -66.347 1.00 86.69 306 GLN A N 1
ATOM 2517 C CA . GLN A 1 306 ? 49.776 9.959 -67.263 1.00 86.69 306 GLN A CA 1
ATOM 2518 C C . GLN A 1 306 ? 51.045 10.614 -67.827 1.00 86.69 306 GLN A C 1
ATOM 2520 O O . GLN A 1 306 ? 51.114 10.826 -69.033 1.00 86.69 306 GLN A O 1
ATOM 2525 N N . THR A 1 307 ? 52.068 10.868 -67.005 1.00 86.00 307 THR A N 1
ATOM 2526 C CA . THR A 1 307 ? 53.362 11.411 -67.460 1.00 86.00 307 THR A CA 1
ATOM 2527 C C . THR A 1 307 ? 54.081 10.455 -68.414 1.00 86.00 307 THR A C 1
ATOM 2529 O O . THR A 1 307 ? 54.632 10.890 -69.421 1.00 86.00 307 THR A O 1
ATOM 2532 N N . MET A 1 308 ? 54.039 9.146 -68.150 1.00 84.56 308 MET A N 1
ATOM 2533 C CA . MET A 1 308 ? 54.583 8.143 -69.074 1.00 84.56 308 MET A CA 1
ATOM 2534 C C . MET A 1 308 ? 53.779 8.085 -70.380 1.00 84.56 308 MET A C 1
ATOM 2536 O O . MET A 1 308 ? 54.364 8.021 -71.459 1.00 84.56 308 MET A O 1
ATOM 2540 N N . ALA A 1 309 ? 52.448 8.184 -70.313 1.00 83.62 309 ALA A N 1
ATOM 2541 C CA . ALA A 1 309 ? 51.591 8.218 -71.496 1.00 83.62 309 ALA A CA 1
ATOM 2542 C C . ALA A 1 309 ? 51.826 9.469 -72.362 1.00 83.62 309 ALA A C 1
ATOM 2544 O O . ALA A 1 309 ? 51.888 9.346 -73.584 1.00 83.62 309 ALA A O 1
ATOM 2545 N N . THR A 1 310 ? 52.021 10.654 -71.768 1.00 85.12 310 THR A N 1
ATOM 2546 C CA . THR A 1 310 ? 52.327 11.879 -72.529 1.00 85.12 310 THR A CA 1
ATOM 2547 C C . THR A 1 310 ? 53.742 11.868 -73.108 1.00 85.12 310 THR A C 1
ATOM 2549 O O . THR A 1 310 ? 53.925 12.303 -74.243 1.00 85.12 310 THR A O 1
ATOM 2552 N N . GLN A 1 311 ? 54.731 11.299 -72.407 1.00 80.50 311 GLN A N 1
ATOM 2553 C CA . GLN A 1 311 ? 56.072 11.063 -72.963 1.00 80.50 311 GLN A CA 1
ATOM 2554 C C . GLN A 1 311 ? 56.038 10.084 -74.148 1.00 80.50 311 GLN A C 1
ATOM 2556 O O . GLN A 1 311 ? 56.622 10.361 -75.197 1.00 80.50 311 GLN A O 1
ATOM 2561 N N . MET A 1 312 ? 55.294 8.977 -74.034 1.00 81.81 312 MET A N 1
ATOM 2562 C CA . MET A 1 312 ? 55.069 8.058 -75.155 1.00 81.81 312 MET A CA 1
ATOM 2563 C C . MET A 1 312 ? 54.365 8.759 -76.324 1.00 81.81 312 MET A C 1
ATOM 2565 O O . MET A 1 312 ? 54.830 8.646 -77.458 1.00 81.81 312 MET A O 1
ATOM 2569 N N . GLN A 1 313 ? 53.302 9.527 -76.067 1.00 84.25 313 GLN A N 1
ATOM 2570 C CA . GLN A 1 313 ? 52.578 10.284 -77.093 1.00 84.25 313 GLN A CA 1
ATOM 2571 C C . GLN A 1 313 ? 53.483 11.296 -77.816 1.00 84.25 313 GLN A C 1
ATOM 2573 O O . GLN A 1 313 ? 53.410 11.397 -79.041 1.00 84.25 313 GLN A O 1
ATOM 2578 N N . ALA A 1 314 ? 54.379 11.981 -77.097 1.00 81.19 314 ALA A N 1
ATOM 2579 C CA . ALA A 1 314 ? 55.382 12.860 -77.695 1.00 81.19 314 ALA A CA 1
ATOM 2580 C C . ALA A 1 314 ? 56.337 12.085 -78.624 1.00 81.19 314 ALA A C 1
ATOM 2582 O O . ALA A 1 314 ? 56.505 12.473 -79.777 1.00 81.19 314 ALA A O 1
ATOM 2583 N N . SER A 1 315 ? 56.874 10.938 -78.183 1.00 77.12 315 SER A N 1
ATOM 2584 C CA . SER A 1 315 ? 57.748 10.093 -79.022 1.00 77.12 315 SER A CA 1
ATOM 2585 C C . SER A 1 315 ? 57.052 9.522 -80.269 1.00 77.12 315 SER A C 1
ATOM 2587 O O . SER A 1 315 ? 57.689 9.281 -81.294 1.00 77.12 315 SER A O 1
ATOM 2589 N N . VAL A 1 316 ? 55.732 9.308 -80.205 1.00 80.38 316 VAL A N 1
ATOM 2590 C CA . VAL A 1 316 ? 54.926 8.860 -81.350 1.00 80.38 316 VAL A CA 1
ATOM 2591 C C . VAL A 1 316 ? 54.707 10.011 -82.333 1.00 80.38 316 VAL A C 1
ATOM 2593 O O . VAL A 1 316 ? 54.822 9.799 -83.538 1.00 80.38 316 VAL A O 1
ATOM 2596 N N . ALA A 1 317 ? 54.457 11.228 -81.841 1.00 79.75 317 ALA A N 1
ATOM 2597 C CA . ALA A 1 317 ? 54.343 12.423 -82.676 1.00 79.75 317 ALA A CA 1
ATOM 2598 C C . ALA A 1 317 ? 55.672 12.777 -83.373 1.00 79.75 317 ALA A C 1
ATOM 2600 O O . ALA A 1 317 ? 55.672 13.102 -84.559 1.00 79.75 317 ALA A O 1
ATOM 2601 N N . GLU A 1 318 ? 56.801 12.643 -82.672 1.00 79.31 318 GLU A N 1
ATOM 2602 C CA . GLU A 1 318 ? 58.148 12.823 -83.227 1.00 79.31 318 GLU A CA 1
ATOM 2603 C C . GLU A 1 318 ? 58.420 11.837 -84.375 1.00 79.31 318 GLU A C 1
ATOM 2605 O O . GLU A 1 318 ? 58.774 12.253 -85.478 1.00 79.31 318 GLU A O 1
ATOM 2610 N N . ARG A 1 319 ? 58.152 10.538 -84.167 1.00 79.69 319 ARG A N 1
ATOM 2611 C CA . ARG A 1 319 ? 58.266 9.514 -85.224 1.00 79.69 319 ARG A CA 1
ATOM 2612 C C . ARG A 1 319 ? 57.348 9.792 -86.414 1.00 79.69 319 ARG A C 1
ATOM 2614 O O . ARG A 1 319 ? 57.783 9.646 -87.551 1.00 79.69 319 ARG A O 1
ATOM 2621 N N . ALA A 1 320 ? 56.109 10.219 -86.168 1.00 78.81 320 ALA A N 1
ATOM 2622 C CA . ALA A 1 320 ? 55.161 10.547 -87.230 1.00 78.81 320 ALA A CA 1
ATOM 2623 C C . ALA A 1 320 ? 55.640 11.727 -88.095 1.00 78.81 320 ALA A C 1
ATOM 2625 O O . ALA A 1 320 ? 55.547 11.655 -89.318 1.00 78.81 320 ALA A O 1
ATOM 2626 N N . ALA A 1 321 ? 56.205 12.776 -87.486 1.00 81.69 321 ALA A N 1
ATOM 2627 C CA . ALA A 1 321 ? 56.791 13.902 -88.216 1.00 81.69 321 ALA A CA 1
ATOM 2628 C C . ALA A 1 321 ? 58.024 13.482 -89.038 1.00 81.69 321 ALA A C 1
ATOM 2630 O O . ALA A 1 321 ? 58.207 13.920 -90.176 1.00 81.69 321 ALA A O 1
ATOM 2631 N N . ASP A 1 322 ? 58.855 12.600 -88.486 1.00 80.75 322 ASP A N 1
ATOM 2632 C CA . ASP A 1 322 ? 60.063 12.104 -89.141 1.00 80.75 322 ASP A CA 1
ATOM 2633 C C . ASP A 1 322 ? 59.738 11.160 -90.322 1.00 80.75 322 ASP A C 1
ATOM 2635 O O . ASP A 1 322 ? 60.392 11.206 -91.367 1.00 80.75 322 ASP A O 1
ATOM 2639 N N . ASP A 1 323 ? 58.671 10.362 -90.217 1.00 79.62 323 ASP A N 1
ATOM 2640 C CA . ASP A 1 323 ? 58.150 9.537 -91.315 1.00 79.62 323 ASP A CA 1
ATOM 2641 C C . ASP A 1 323 ? 57.391 10.364 -92.371 1.00 79.62 323 ASP A C 1
ATOM 2643 O O . ASP A 1 323 ? 57.538 10.101 -93.567 1.00 79.62 323 ASP A O 1
ATOM 2647 N N . GLU A 1 324 ? 56.682 11.433 -91.985 1.00 78.50 324 GLU A N 1
ATOM 2648 C CA . GLU A 1 324 ? 56.141 12.419 -92.935 1.00 78.50 324 GLU A CA 1
ATOM 2649 C C . GLU A 1 324 ? 57.274 13.105 -93.724 1.00 78.50 324 GLU A C 1
ATOM 2651 O O . GLU A 1 324 ? 57.162 13.321 -94.936 1.00 78.50 324 GLU A O 1
ATOM 2656 N N . ARG A 1 325 ? 58.407 13.396 -93.069 1.00 79.06 325 ARG A N 1
ATOM 2657 C CA . ARG A 1 325 ? 59.601 13.946 -93.727 1.00 79.06 325 ARG A CA 1
ATOM 2658 C C . ARG A 1 325 ? 60.187 12.962 -94.741 1.00 79.06 325 ARG A C 1
ATOM 2660 O O . ARG A 1 325 ? 60.414 13.346 -95.887 1.00 79.06 325 ARG A O 1
ATOM 2667 N N . LYS A 1 326 ? 60.353 11.687 -94.366 1.00 78.50 326 LYS A N 1
ATOM 2668 C CA . LYS A 1 326 ? 60.807 10.612 -95.276 1.00 78.50 326 LYS A CA 1
ATOM 2669 C C . LYS A 1 326 ? 59.854 10.435 -96.461 1.00 78.50 326 LYS A C 1
ATOM 2671 O O . LYS A 1 326 ? 60.317 10.272 -97.589 1.00 78.50 326 LYS A O 1
ATOM 2676 N N . ALA A 1 327 ? 58.541 10.527 -96.240 1.00 76.75 327 ALA A N 1
ATOM 2677 C CA . ALA A 1 327 ? 57.540 10.461 -97.304 1.00 76.75 327 ALA A CA 1
ATOM 2678 C C . ALA A 1 327 ? 57.669 11.631 -98.298 1.00 76.75 327 ALA A C 1
ATOM 2680 O O . ALA A 1 327 ? 57.651 11.402 -99.509 1.00 76.75 327 ALA A O 1
ATOM 2681 N N . LYS A 1 328 ? 57.884 12.864 -97.814 1.00 77.38 328 LYS A N 1
ATOM 2682 C CA . LYS A 1 328 ? 58.158 14.046 -98.659 1.00 77.38 328 LYS A CA 1
ATOM 2683 C C . LYS A 1 328 ? 59.469 13.902 -99.442 1.00 77.38 328 LYS A C 1
ATOM 2685 O O . LYS A 1 328 ? 59.490 14.137 -100.650 1.00 77.38 328 LYS A O 1
ATOM 2690 N N . GLU A 1 329 ? 60.542 13.446 -98.791 1.00 78.12 329 GLU A N 1
ATOM 2691 C CA . GLU A 1 329 ? 61.828 13.163 -99.446 1.00 78.12 329 GLU A CA 1
ATOM 2692 C C . GLU A 1 329 ? 61.702 12.076 -100.535 1.00 78.12 329 GLU A C 1
ATOM 2694 O O . GLU A 1 329 ? 62.340 12.177 -101.583 1.00 78.12 329 GLU A O 1
ATOM 2699 N N . TYR A 1 330 ? 60.879 11.044 -100.319 1.00 76.19 330 TYR A N 1
ATOM 2700 C CA . TYR A 1 330 ? 60.630 9.981 -101.301 1.00 76.19 330 TYR A CA 1
ATO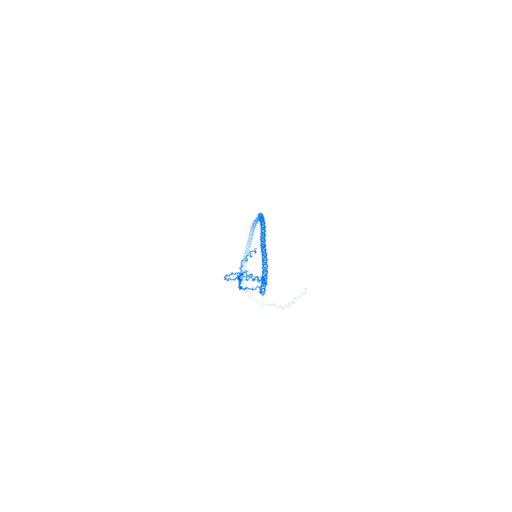M 2701 C C . TYR A 1 330 ? 59.748 10.454 -102.469 1.00 76.19 330 TYR A C 1
ATOM 2703 O O . TYR A 1 330 ? 60.047 10.151 -103.625 1.00 76.19 330 TYR A O 1
ATOM 2711 N N . ALA A 1 331 ? 58.703 11.241 -102.192 1.00 75.25 331 ALA A N 1
ATOM 2712 C CA . ALA A 1 331 ? 57.846 11.836 -103.218 1.00 75.25 331 ALA A CA 1
ATOM 2713 C C . ALA A 1 331 ? 58.648 12.737 -104.173 1.00 75.25 331 ALA A C 1
ATOM 2715 O O . ALA A 1 331 ? 58.572 12.554 -105.386 1.00 75.25 331 ALA A O 1
ATOM 2716 N N . SER A 1 332 ? 59.496 13.620 -103.631 1.00 76.12 332 SER A N 1
ATOM 2717 C CA . SER A 1 332 ? 60.374 14.493 -104.424 1.00 76.12 332 SER A CA 1
ATOM 2718 C C . SER A 1 332 ? 61.365 13.701 -105.297 1.00 76.12 332 SER A C 1
ATOM 2720 O O . SER A 1 332 ? 61.548 14.015 -106.473 1.00 76.12 332 SER A O 1
ATOM 2722 N N . LYS A 1 333 ? 61.949 12.611 -104.774 1.00 77.19 333 LYS A N 1
ATOM 2723 C CA . LYS A 1 333 ? 62.823 11.713 -105.558 1.00 77.19 333 LYS A CA 1
ATOM 2724 C C . LYS A 1 333 ? 62.071 11.033 -106.711 1.00 77.19 333 LYS A C 1
ATOM 2726 O O . LYS A 1 333 ? 62.620 10.920 -107.806 1.00 77.19 333 LYS A O 1
ATOM 2731 N N . LYS A 1 334 ? 60.817 10.623 -106.495 1.00 78.81 334 LYS A N 1
ATOM 2732 C CA . LYS A 1 334 ? 59.962 10.021 -107.532 1.00 78.81 334 LYS A CA 1
ATOM 2733 C C . LYS A 1 334 ? 59.540 11.035 -108.605 1.00 78.81 334 LYS A C 1
ATOM 2735 O O . LYS A 1 334 ? 59.499 10.693 -109.783 1.00 78.81 334 LYS A O 1
ATOM 2740 N N . GLU A 1 335 ? 59.265 12.277 -108.217 1.00 74.38 335 GLU A N 1
ATOM 2741 C CA . GLU A 1 335 ? 58.962 13.376 -109.143 1.00 74.38 335 GLU A CA 1
ATOM 2742 C C . GLU A 1 335 ? 60.169 13.716 -110.036 1.00 74.38 335 GLU A C 1
ATOM 2744 O O . GLU A 1 335 ? 60.028 13.812 -111.256 1.00 74.38 335 GLU A O 1
ATOM 2749 N N . ALA A 1 336 ? 61.376 13.778 -109.461 1.00 75.06 336 ALA A N 1
ATOM 2750 C CA . ALA A 1 336 ? 62.613 13.969 -110.220 1.00 75.06 336 ALA A CA 1
ATOM 2751 C C . ALA A 1 336 ? 62.867 12.839 -111.242 1.00 75.06 336 ALA A C 1
ATOM 2753 O O . ALA A 1 336 ? 63.279 13.110 -112.372 1.00 75.06 336 ALA A O 1
ATOM 2754 N N . GLN A 1 337 ? 62.572 11.583 -110.884 1.00 77.50 337 GLN A N 1
ATOM 2755 C CA . GLN A 1 337 ? 62.642 10.446 -111.813 1.00 77.50 337 GLN A CA 1
ATOM 2756 C C . GLN A 1 337 ? 61.615 10.567 -112.950 1.00 77.50 337 GLN A C 1
ATOM 2758 O O . GLN A 1 337 ? 61.973 10.402 -114.116 1.00 77.50 337 GLN A O 1
ATOM 2763 N N . ALA A 1 338 ? 60.366 10.932 -112.643 1.00 75.38 338 ALA A N 1
ATOM 2764 C CA . ALA A 1 338 ? 59.328 11.138 -113.656 1.00 75.38 338 ALA A CA 1
ATOM 2765 C C . ALA A 1 338 ? 59.679 12.271 -114.643 1.00 75.38 338 ALA A C 1
ATOM 2767 O O . ALA A 1 338 ? 59.416 12.152 -115.842 1.00 75.38 338 ALA A O 1
ATOM 2768 N N . ALA A 1 339 ? 60.324 13.344 -114.170 1.00 74.56 339 ALA A N 1
ATOM 2769 C CA . ALA A 1 339 ? 60.830 14.418 -115.025 1.00 74.56 339 ALA A CA 1
ATOM 2770 C C . ALA A 1 339 ? 61.961 13.943 -115.964 1.00 74.56 339 ALA A C 1
ATOM 2772 O O . ALA A 1 339 ? 61.994 14.320 -117.139 1.00 74.56 339 ALA A O 1
ATOM 2773 N N . GLU A 1 340 ? 62.860 13.078 -115.483 1.00 75.69 340 GLU A N 1
ATOM 2774 C CA . GLU A 1 340 ? 63.925 12.494 -116.307 1.00 75.69 340 GLU A CA 1
ATOM 2775 C C . GLU A 1 340 ? 63.366 11.538 -117.382 1.00 75.69 340 GLU A C 1
ATOM 2777 O O . GLU A 1 340 ? 63.791 11.578 -118.540 1.00 75.69 340 GLU A O 1
ATOM 2782 N N . GLU A 1 341 ? 62.364 10.720 -117.042 1.00 77.12 341 GLU A N 1
ATOM 2783 C CA . GLU A 1 341 ? 61.664 9.858 -118.004 1.00 77.12 341 GLU A CA 1
ATOM 2784 C C . GLU A 1 341 ? 60.886 10.661 -119.055 1.00 77.12 341 GLU A C 1
ATOM 2786 O O . GLU A 1 341 ? 60.946 10.339 -120.247 1.00 77.12 341 GLU A O 1
ATOM 2791 N N . ALA A 1 342 ? 60.204 11.738 -118.650 1.00 75.75 342 ALA A N 1
ATOM 2792 C CA . ALA A 1 342 ? 59.508 12.639 -119.567 1.00 75.75 342 ALA A CA 1
ATOM 2793 C C . ALA A 1 342 ? 60.477 13.273 -120.580 1.00 75.75 342 ALA A C 1
ATOM 2795 O O . ALA A 1 342 ? 60.194 13.287 -121.782 1.00 75.75 342 ALA A O 1
ATOM 2796 N N . ARG A 1 343 ? 61.659 13.710 -120.122 1.00 75.31 343 ARG A N 1
ATOM 2797 C CA . ARG A 1 343 ? 62.730 14.217 -120.991 1.00 75.31 343 ARG A CA 1
ATOM 2798 C C . ARG A 1 343 ? 63.228 13.149 -121.971 1.00 75.31 343 ARG A C 1
ATOM 2800 O O . ARG A 1 343 ? 63.235 13.392 -123.177 1.00 75.31 343 ARG A O 1
ATOM 2807 N N . LYS A 1 344 ? 63.551 11.943 -121.487 1.00 77.75 344 LYS A N 1
ATOM 2808 C CA . LYS A 1 344 ? 63.965 10.803 -122.333 1.00 77.75 344 LYS A CA 1
ATOM 2809 C C . LYS A 1 344 ? 62.897 10.425 -123.369 1.00 77.75 344 LYS A C 1
ATOM 2811 O O . LYS A 1 344 ? 63.235 9.953 -124.454 1.00 77.75 344 LYS A O 1
ATOM 2816 N N . LYS A 1 345 ? 61.609 10.621 -123.063 1.00 77.56 345 LYS A N 1
ATOM 2817 C CA . LYS A 1 345 ? 60.496 10.392 -123.998 1.00 77.56 345 LYS A CA 1
ATOM 2818 C C . LYS A 1 345 ? 60.410 11.475 -125.081 1.00 77.56 345 LYS A C 1
ATOM 2820 O O . LYS A 1 345 ? 60.203 11.129 -126.242 1.00 77.56 345 LYS A O 1
ATOM 2825 N N . ALA A 1 346 ? 60.618 12.746 -124.732 1.00 75.56 346 ALA A N 1
ATOM 2826 C CA . ALA A 1 346 ? 60.678 13.844 -125.700 1.00 75.56 346 ALA A CA 1
ATOM 2827 C C . ALA A 1 346 ? 61.859 13.681 -126.677 1.00 75.56 346 ALA A C 1
ATOM 2829 O O . ALA A 1 346 ? 61.667 13.737 -127.892 1.00 75.56 346 ALA A O 1
ATOM 2830 N N . GLU A 1 347 ? 63.052 13.365 -126.160 1.00 76.00 347 GLU A N 1
ATOM 2831 C CA . GLU A 1 347 ? 64.264 13.152 -126.968 1.00 76.00 347 GLU A CA 1
ATOM 2832 C C . GLU A 1 347 ? 64.087 12.013 -127.998 1.00 76.00 347 GLU A C 1
ATOM 2834 O O . GLU A 1 347 ? 64.519 12.146 -129.145 1.00 76.00 347 GLU A O 1
ATOM 2839 N N . ARG A 1 348 ? 63.370 10.927 -127.655 1.00 76.75 348 ARG A N 1
ATOM 2840 C CA . ARG A 1 348 ? 62.996 9.871 -128.623 1.00 76.75 348 ARG A CA 1
ATOM 2841 C C . ARG A 1 348 ? 62.037 10.371 -129.705 1.00 76.75 348 ARG A C 1
ATOM 2843 O O . ARG A 1 348 ? 62.253 10.082 -130.878 1.00 76.75 348 ARG A O 1
ATOM 2850 N N . GLN A 1 349 ? 61.005 11.132 -129.338 1.00 78.19 349 GLN A N 1
ATOM 2851 C CA . GLN A 1 349 ? 60.024 11.634 -130.306 1.00 78.19 349 GLN A CA 1
ATOM 2852 C C . GLN A 1 349 ? 60.650 12.589 -131.331 1.00 78.19 349 GLN A C 1
ATOM 2854 O O . GLN A 1 349 ? 60.249 12.580 -132.494 1.00 78.19 349 GLN A O 1
ATOM 2859 N N . ASP A 1 350 ? 61.649 13.386 -130.950 1.00 79.50 350 ASP A N 1
ATOM 2860 C CA . ASP A 1 350 ? 62.360 14.249 -131.902 1.00 79.50 350 ASP A CA 1
ATOM 2861 C C . ASP A 1 350 ? 63.353 13.471 -132.786 1.00 79.50 350 ASP A C 1
ATOM 2863 O O . ASP A 1 350 ? 63.512 13.797 -133.969 1.00 79.50 350 ASP A O 1
ATOM 2867 N N . GLN A 1 351 ? 63.929 12.368 -132.290 1.00 79.94 351 GLN A N 1
ATOM 2868 C CA . GLN A 1 351 ? 64.657 11.404 -133.131 1.00 79.94 351 GLN A CA 1
ATOM 2869 C C . GLN A 1 351 ? 63.739 10.679 -134.134 1.00 79.94 351 GLN A C 1
ATOM 2871 O O . GLN A 1 351 ? 64.155 10.386 -135.254 1.00 79.94 351 GLN A O 1
ATOM 2876 N N . GLU A 1 352 ? 62.482 10.404 -133.781 1.00 79.25 352 GLU A N 1
ATOM 2877 C CA . GLU A 1 352 ? 61.497 9.820 -134.703 1.00 79.25 352 GLU A CA 1
ATOM 2878 C C . GLU A 1 352 ? 61.045 10.841 -135.758 1.00 79.25 352 GLU A C 1
ATOM 2880 O O . GLU A 1 352 ? 61.103 10.555 -136.956 1.00 79.25 352 GLU A O 1
ATOM 2885 N N . LYS A 1 353 ? 60.702 12.074 -135.353 1.00 79.25 353 LYS A N 1
ATOM 2886 C CA . LYS A 1 353 ? 60.359 13.171 -136.281 1.00 79.25 353 LYS A CA 1
ATOM 2887 C C . LYS A 1 353 ? 61.487 13.475 -137.274 1.00 79.25 353 LYS A C 1
ATOM 2889 O O . LYS A 1 353 ? 61.206 13.760 -138.438 1.00 79.25 353 LYS A O 1
ATOM 2894 N N . THR A 1 354 ? 62.752 13.438 -136.847 1.00 78.56 354 THR A N 1
ATOM 2895 C CA . THR A 1 354 ? 63.897 13.684 -137.746 1.00 78.56 354 THR A CA 1
ATOM 2896 C C . THR A 1 354 ? 64.107 12.543 -138.741 1.00 78.56 354 THR A C 1
ATOM 2898 O O . THR A 1 354 ? 64.265 12.826 -139.928 1.00 78.56 354 THR A O 1
ATOM 2901 N N . LYS A 1 355 ? 63.983 11.275 -138.320 1.00 78.56 355 LYS A N 1
ATOM 2902 C CA . LYS A 1 355 ? 63.987 10.112 -139.232 1.00 78.56 355 LYS A CA 1
ATOM 2903 C C . LYS A 1 355 ? 62.861 10.181 -140.270 1.00 78.56 355 LYS A C 1
ATOM 2905 O O . LYS A 1 355 ? 63.109 9.958 -141.451 1.00 78.56 355 LYS A O 1
ATOM 2910 N N . ILE A 1 356 ? 61.644 10.553 -139.859 1.00 79.12 356 ILE A N 1
ATOM 2911 C CA . ILE A 1 356 ? 60.499 10.724 -140.772 1.00 79.12 356 ILE A CA 1
ATOM 2912 C C . ILE A 1 356 ? 60.776 11.833 -141.801 1.00 79.12 356 ILE A C 1
ATOM 2914 O O . ILE A 1 356 ? 60.542 11.632 -142.992 1.00 79.12 356 ILE A O 1
ATOM 2918 N N . LYS A 1 357 ? 61.336 12.978 -141.379 1.00 77.75 357 LYS A N 1
ATOM 2919 C CA . LYS A 1 357 ? 61.737 14.061 -142.298 1.00 77.75 357 LYS A CA 1
ATOM 2920 C C . LYS A 1 357 ? 62.816 13.622 -143.295 1.00 77.75 357 LYS A C 1
ATOM 2922 O O . LYS A 1 357 ? 62.712 13.961 -144.470 1.00 77.75 357 LYS A O 1
ATOM 2927 N N . GLN A 1 358 ? 63.818 12.860 -142.852 1.00 75.44 358 GLN A N 1
ATOM 2928 C CA . GLN A 1 358 ? 64.864 12.314 -143.727 1.00 75.44 358 GLN A CA 1
ATOM 2929 C C . GLN A 1 358 ? 64.290 11.333 -144.758 1.00 75.44 358 GLN A C 1
ATOM 2931 O O . GLN A 1 358 ? 64.603 11.438 -145.942 1.00 75.44 358 GLN A O 1
ATOM 2936 N N . TYR A 1 359 ? 63.401 10.429 -144.336 1.00 78.88 359 TYR A N 1
ATOM 2937 C CA . TYR A 1 359 ? 62.753 9.471 -145.235 1.00 78.88 359 TYR A CA 1
ATOM 2938 C C . TYR A 1 359 ? 61.849 10.162 -146.272 1.00 78.88 359 TYR A C 1
ATOM 2940 O O . TYR A 1 359 ? 61.875 9.807 -147.448 1.00 78.88 359 TYR A O 1
ATOM 2948 N N . LEU A 1 360 ? 61.108 11.201 -145.867 1.00 80.31 360 LEU A N 1
ATOM 2949 C CA . LEU A 1 360 ? 60.294 12.005 -146.782 1.00 80.31 360 LEU A CA 1
ATOM 2950 C C . LEU A 1 360 ? 61.152 12.777 -147.800 1.00 80.31 360 LEU A C 1
ATOM 2952 O O . LEU A 1 360 ? 60.811 12.810 -148.979 1.00 80.31 360 LEU A O 1
ATOM 2956 N N . ALA A 1 361 ? 62.280 13.357 -147.376 1.00 79.19 361 ALA A N 1
ATOM 2957 C CA . ALA A 1 361 ? 63.215 14.027 -148.284 1.00 79.19 361 ALA A CA 1
ATOM 2958 C C . ALA A 1 361 ? 63.821 13.052 -149.312 1.00 79.19 361 ALA A C 1
ATOM 2960 O O . ALA A 1 361 ? 63.931 13.386 -150.490 1.00 79.19 361 ALA A O 1
ATOM 2961 N N . MET A 1 362 ? 64.139 11.824 -148.889 1.00 80.19 362 MET A N 1
ATOM 2962 C CA . MET A 1 362 ? 64.601 10.756 -149.779 1.00 80.19 362 MET A CA 1
ATOM 2963 C C . MET A 1 362 ? 63.522 10.343 -150.797 1.00 80.19 362 MET A C 1
ATOM 2965 O O . MET A 1 362 ? 63.832 10.198 -151.975 1.00 80.19 362 MET A O 1
ATOM 2969 N N . GLN A 1 363 ? 62.252 10.232 -150.380 1.00 77.81 363 GLN A N 1
ATOM 2970 C CA . GLN A 1 363 ? 61.130 9.973 -151.298 1.00 77.81 363 GLN A CA 1
ATOM 2971 C C . GLN A 1 363 ? 60.888 11.105 -152.307 1.00 77.81 363 GLN A C 1
ATOM 2973 O O . GLN A 1 363 ? 60.437 10.831 -153.417 1.00 77.81 363 GLN A O 1
ATOM 2978 N N . ILE A 1 364 ? 61.159 12.364 -151.945 1.00 80.19 364 ILE A N 1
ATOM 2979 C CA . ILE A 1 364 ? 61.073 13.495 -152.881 1.00 80.19 364 ILE A CA 1
ATOM 2980 C C . ILE A 1 364 ? 62.175 13.370 -153.941 1.00 80.19 364 ILE A C 1
ATOM 2982 O O . ILE A 1 364 ? 61.856 13.344 -155.127 1.00 80.19 364 ILE A O 1
ATOM 2986 N N . LEU A 1 365 ? 63.429 13.162 -153.524 1.00 81.44 365 LEU A N 1
ATOM 2987 C CA . LEU A 1 365 ? 64.572 12.956 -154.424 1.00 81.44 365 LEU A CA 1
ATOM 2988 C C . LEU A 1 365 ? 64.375 11.777 -155.392 1.00 81.44 365 LEU A C 1
ATOM 2990 O O . LEU A 1 365 ? 64.610 11.914 -156.590 1.00 81.44 365 LEU A O 1
ATOM 2994 N N . GLU A 1 366 ? 63.887 10.632 -154.904 1.00 80.25 366 GLU A N 1
ATOM 2995 C CA . GLU A 1 366 ? 63.590 9.460 -155.744 1.00 80.25 366 GLU A CA 1
ATOM 2996 C C . GLU A 1 366 ? 62.478 9.748 -156.777 1.00 80.25 366 GLU A C 1
ATOM 2998 O O . GLU A 1 366 ? 62.417 9.130 -157.843 1.00 80.25 366 GLU A O 1
ATOM 3003 N N . ARG A 1 367 ? 61.580 10.694 -156.477 1.00 80.31 367 ARG A N 1
ATOM 3004 C CA . ARG A 1 367 ? 60.475 11.093 -157.357 1.00 80.31 367 ARG A CA 1
ATOM 3005 C C . ARG A 1 367 ? 60.900 12.137 -158.387 1.00 80.31 367 ARG A C 1
ATOM 3007 O O . ARG A 1 367 ? 60.426 12.070 -159.518 1.00 80.31 367 ARG A O 1
ATOM 3014 N N . GLU A 1 368 ? 61.803 13.043 -158.023 1.00 80.12 368 GLU A N 1
ATOM 3015 C CA . GLU A 1 368 ? 62.447 13.987 -158.945 1.00 80.12 368 GLU A CA 1
ATOM 3016 C C . GLU A 1 368 ? 63.307 13.234 -159.971 1.00 80.12 368 GLU A C 1
ATOM 3018 O O . GLU A 1 368 ? 63.094 13.393 -161.171 1.00 80.12 368 GLU A O 1
ATOM 3023 N N . GLN A 1 369 ? 64.157 12.300 -159.522 1.00 78.62 369 GLN A N 1
ATOM 3024 C CA . GLN A 1 369 ? 64.968 11.452 -160.411 1.00 78.62 369 GLN A CA 1
ATOM 3025 C C . GLN A 1 369 ? 64.119 10.685 -161.438 1.00 78.62 369 GLN A C 1
ATOM 3027 O O . GLN A 1 369 ? 64.476 10.625 -162.613 1.00 78.62 369 GLN A O 1
ATOM 3032 N N . LYS A 1 370 ? 62.956 10.155 -161.035 1.00 77.19 370 LYS A N 1
ATOM 3033 C CA . LYS A 1 370 ? 62.028 9.477 -161.958 1.00 77.19 370 LYS A CA 1
ATOM 3034 C C . LYS A 1 370 ? 61.383 10.427 -162.970 1.00 77.19 370 LYS A C 1
ATOM 3036 O O . LYS A 1 370 ? 61.181 10.024 -164.112 1.00 77.19 370 LYS A O 1
ATOM 3041 N N . GLN A 1 371 ? 61.092 11.675 -162.594 1.00 77.88 371 GLN A N 1
ATOM 3042 C CA . GLN A 1 371 ? 60.604 12.678 -163.549 1.00 77.88 371 GLN A CA 1
ATOM 3043 C C . GLN A 1 371 ? 61.683 13.088 -164.555 1.00 77.88 371 GLN A C 1
ATOM 3045 O O . GLN A 1 371 ? 61.369 13.275 -165.730 1.00 77.88 371 GLN A O 1
ATOM 3050 N N . ASP A 1 372 ? 62.942 13.190 -164.129 1.00 77.06 372 ASP A N 1
ATOM 3051 C CA . ASP A 1 372 ? 64.050 13.477 -165.042 1.00 77.06 372 ASP A CA 1
ATOM 3052 C C . ASP A 1 372 ? 64.348 12.293 -165.972 1.00 77.06 372 ASP A C 1
ATOM 3054 O O . ASP A 1 372 ? 64.493 12.504 -167.173 1.00 77.06 372 ASP A O 1
ATOM 3058 N N . GLU A 1 373 ? 64.290 11.045 -165.493 1.00 79.50 373 GLU A N 1
ATOM 3059 C CA . GLU A 1 373 ? 64.331 9.864 -166.370 1.00 79.50 373 GLU A CA 1
ATOM 3060 C C . GLU A 1 373 ? 63.191 9.843 -167.407 1.00 79.50 373 GLU A C 1
ATOM 3062 O O . GLU A 1 373 ? 63.406 9.448 -168.555 1.00 79.50 373 GLU A O 1
ATOM 3067 N N . GLU A 1 374 ? 61.975 10.259 -167.038 1.00 78.38 374 GLU A N 1
ATOM 3068 C CA . GLU A 1 374 ? 60.851 10.362 -167.976 1.00 78.38 374 GLU A CA 1
ATOM 3069 C C . GLU A 1 374 ? 61.058 11.476 -169.015 1.00 78.38 374 GLU A C 1
ATOM 3071 O O . GLU A 1 374 ? 60.787 11.251 -170.198 1.00 78.38 374 GLU A O 1
ATOM 3076 N N . ARG A 1 375 ? 61.605 12.635 -168.618 1.00 79.25 375 ARG A N 1
ATOM 3077 C CA . ARG A 1 375 ? 62.007 13.717 -169.542 1.00 79.25 375 ARG A CA 1
ATOM 3078 C C . ARG A 1 375 ? 63.068 13.236 -170.532 1.00 79.25 375 ARG A C 1
ATOM 3080 O O . ARG A 1 375 ? 62.899 13.412 -171.737 1.00 79.25 375 ARG A O 1
ATOM 3087 N N . ASP A 1 376 ? 64.101 12.554 -170.044 1.00 79.19 376 ASP A N 1
ATOM 3088 C CA . ASP A 1 376 ? 65.193 11.994 -170.847 1.00 79.19 376 ASP A CA 1
ATOM 3089 C C . ASP A 1 376 ? 64.685 10.998 -171.904 1.00 79.19 376 ASP A C 1
ATOM 3091 O O . ASP A 1 376 ? 65.157 10.973 -173.045 1.00 79.19 376 ASP A O 1
ATOM 3095 N N . ARG A 1 377 ? 63.699 10.168 -171.539 1.00 78.88 377 ARG A N 1
ATOM 3096 C CA . ARG A 1 377 ? 63.041 9.221 -172.456 1.00 78.88 377 ARG A CA 1
ATOM 3097 C C . ARG A 1 377 ? 62.179 9.949 -173.494 1.00 78.88 377 ARG A C 1
ATOM 3099 O O . ARG A 1 377 ? 62.220 9.579 -174.667 1.00 78.88 377 ARG A O 1
ATOM 3106 N N . GLN A 1 378 ? 61.446 10.993 -173.099 1.00 78.00 378 GLN A N 1
ATOM 3107 C CA . GLN A 1 378 ? 60.650 11.813 -174.023 1.00 78.00 378 GLN A CA 1
ATOM 3108 C C . GLN A 1 378 ? 61.524 12.599 -175.014 1.00 78.00 378 GLN A C 1
ATOM 3110 O O . GLN A 1 378 ? 61.184 12.670 -176.194 1.00 78.00 378 GLN A O 1
ATOM 3115 N N . GLU A 1 379 ? 62.669 13.141 -174.588 1.00 78.00 379 GLU A N 1
ATOM 3116 C CA . GLU A 1 379 ? 63.608 13.811 -175.497 1.00 78.00 379 GLU A CA 1
ATOM 3117 C C . GLU A 1 379 ? 64.244 12.822 -176.487 1.00 78.00 379 GLU A C 1
ATOM 3119 O O . GLU A 1 379 ? 64.289 13.110 -177.685 1.00 78.00 379 GLU A O 1
ATOM 3124 N N . LYS A 1 380 ? 64.651 11.627 -176.037 1.00 77.69 380 LYS A N 1
ATOM 3125 C CA . LYS A 1 380 ? 65.161 10.568 -176.931 1.00 77.69 380 LYS A CA 1
ATOM 3126 C C . LYS A 1 380 ? 64.114 10.152 -177.971 1.00 77.69 380 LYS A C 1
ATOM 3128 O O . LYS A 1 380 ? 64.442 10.082 -179.154 1.00 77.69 380 LYS A O 1
ATOM 3133 N N . LEU A 1 381 ? 62.850 9.989 -177.568 1.00 77.44 381 LEU A N 1
ATOM 3134 C CA . LEU A 1 381 ? 61.741 9.715 -178.490 1.00 77.44 381 LEU A CA 1
ATOM 3135 C C . LEU A 1 381 ? 61.521 10.872 -179.483 1.00 77.44 381 LEU A C 1
ATOM 3137 O O . LEU A 1 381 ? 61.382 10.640 -180.682 1.00 77.44 381 LEU A O 1
ATOM 3141 N N . ARG A 1 382 ? 61.558 12.130 -179.017 1.0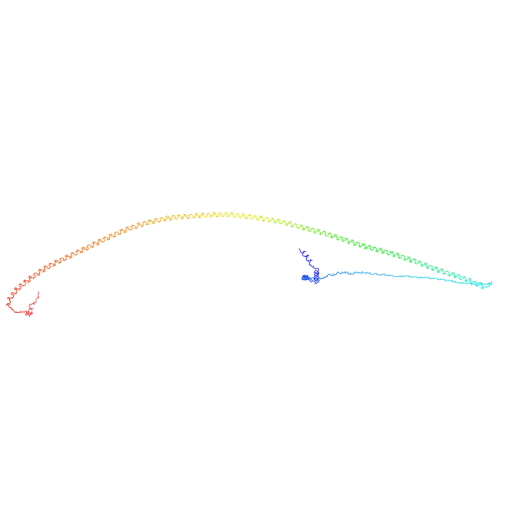0 76.75 382 ARG A N 1
ATOM 3142 C CA . ARG A 1 382 ? 61.471 13.326 -179.876 1.00 76.75 382 ARG A CA 1
ATOM 3143 C C . ARG A 1 382 ? 62.607 13.383 -180.902 1.00 76.75 382 ARG A C 1
ATOM 3145 O O . ARG A 1 382 ? 62.386 13.831 -182.026 1.00 76.75 382 ARG A O 1
ATOM 3152 N N . LEU A 1 383 ? 63.812 12.955 -180.524 1.00 77.44 383 LEU A N 1
ATOM 3153 C CA . LEU A 1 383 ? 64.968 12.911 -181.417 1.00 77.44 383 LEU A CA 1
ATOM 3154 C C . LEU A 1 383 ? 64.807 11.825 -182.491 1.00 77.44 383 LEU A C 1
ATOM 3156 O O . LEU A 1 383 ? 65.061 12.104 -183.660 1.00 77.44 383 LEU A O 1
ATOM 3160 N N . GLN A 1 384 ? 64.312 10.638 -182.120 1.00 78.06 384 GLN A N 1
ATOM 3161 C CA . GLN A 1 384 ? 63.984 9.570 -183.072 1.00 78.06 384 GLN A CA 1
ATOM 3162 C C . GLN A 1 384 ? 62.904 10.014 -184.065 1.00 78.06 384 GLN A C 1
ATOM 3164 O O . GLN A 1 384 ? 63.141 9.969 -185.266 1.00 78.06 384 GLN A O 1
ATOM 3169 N N . MET A 1 385 ? 61.784 10.578 -183.594 1.00 76.00 385 MET A N 1
ATOM 3170 C CA . MET A 1 385 ? 60.718 11.037 -184.497 1.00 76.00 385 MET A CA 1
ATOM 3171 C C . MET A 1 385 ? 61.175 12.140 -185.468 1.00 76.00 385 MET A C 1
ATOM 3173 O O . MET A 1 385 ? 60.647 12.231 -186.573 1.00 76.00 385 MET A O 1
ATOM 3177 N N . LYS A 1 386 ? 62.172 12.963 -185.107 1.00 78.75 386 LYS A N 1
ATOM 3178 C CA . LYS A 1 386 ? 62.807 13.891 -186.062 1.00 78.75 386 LYS A CA 1
ATOM 3179 C C . LYS A 1 386 ? 63.618 13.159 -187.133 1.00 78.75 386 LYS A C 1
ATOM 3181 O O . LYS A 1 386 ? 63.501 13.502 -188.304 1.00 78.75 386 LYS A O 1
ATOM 3186 N N . GLN A 1 387 ? 64.406 12.157 -186.746 1.00 77.62 387 GLN A N 1
ATOM 3187 C CA . GLN A 1 387 ? 65.180 11.338 -187.684 1.00 77.62 387 GLN A CA 1
ATOM 3188 C C . GLN A 1 387 ? 64.265 10.550 -188.634 1.00 77.62 387 GLN A C 1
ATOM 3190 O O . GLN A 1 387 ? 64.551 10.486 -189.828 1.00 77.62 387 GLN A O 1
ATOM 3195 N N . ASP A 1 388 ? 63.136 10.036 -188.138 1.00 75.94 388 ASP A N 1
ATOM 3196 C CA . ASP A 1 388 ? 62.118 9.355 -188.947 1.00 75.94 388 ASP A CA 1
ATOM 3197 C C . ASP A 1 388 ? 61.451 10.304 -189.959 1.00 75.94 388 ASP A C 1
ATOM 3199 O O . ASP A 1 388 ? 61.250 9.931 -191.116 1.00 75.94 388 ASP A O 1
ATOM 3203 N N . VAL A 1 389 ? 61.151 11.551 -189.563 1.00 75.62 389 VAL A N 1
ATOM 3204 C CA . VAL A 1 389 ? 60.623 12.585 -190.474 1.00 75.62 389 VAL A CA 1
ATOM 3205 C C . VAL A 1 389 ? 61.651 12.957 -191.544 1.00 75.62 389 VAL A C 1
ATOM 3207 O O . VAL A 1 389 ? 61.323 12.924 -192.729 1.00 75.62 389 VAL A O 1
ATOM 3210 N N . GLU A 1 390 ? 62.906 13.223 -191.170 1.00 76.00 390 GLU A N 1
ATOM 3211 C CA . GLU A 1 390 ? 63.972 13.502 -192.144 1.00 76.00 390 GLU A CA 1
ATOM 3212 C C . GLU A 1 390 ? 64.211 12.325 -193.107 1.00 76.00 390 GLU A C 1
ATOM 3214 O O . GLU A 1 390 ? 64.521 12.537 -194.280 1.00 76.00 390 GLU A O 1
ATOM 3219 N N . ALA A 1 391 ? 64.079 11.080 -192.640 1.00 75.88 391 ALA A N 1
ATOM 3220 C CA . ALA A 1 391 ? 64.177 9.894 -193.487 1.00 75.88 391 ALA A CA 1
ATOM 3221 C C . ALA A 1 391 ? 62.983 9.779 -194.452 1.00 75.88 391 ALA A C 1
ATOM 3223 O O . ALA A 1 391 ? 63.173 9.463 -195.630 1.00 75.88 391 ALA A O 1
ATOM 3224 N N . ALA A 1 392 ? 61.767 10.082 -193.987 1.00 74.31 392 ALA A N 1
ATOM 3225 C CA . ALA A 1 392 ? 60.561 10.083 -194.810 1.00 74.31 392 ALA A CA 1
ATOM 3226 C C . ALA A 1 392 ? 60.595 11.164 -195.906 1.00 74.31 392 ALA A C 1
ATOM 3228 O O . ALA A 1 392 ? 60.236 10.879 -197.049 1.00 74.31 392 ALA A O 1
ATOM 3229 N N . GLU A 1 393 ? 61.079 12.373 -195.600 1.00 76.75 393 GLU A N 1
ATOM 3230 C CA . GLU A 1 393 ? 61.245 13.456 -196.583 1.00 76.75 393 GLU A CA 1
ATOM 3231 C C . GLU A 1 393 ? 62.232 13.073 -197.697 1.00 76.75 393 GLU A C 1
ATOM 3233 O O . GLU A 1 393 ? 61.938 13.256 -198.883 1.00 76.75 393 GLU A O 1
ATOM 3238 N N . ARG A 1 394 ? 63.372 12.461 -197.340 1.00 76.62 394 ARG A N 1
ATOM 3239 C CA . ARG A 1 394 ? 64.350 11.938 -198.313 1.00 76.62 394 ARG A CA 1
ATOM 3240 C C . ARG A 1 394 ? 63.730 10.849 -199.198 1.00 76.62 394 ARG A C 1
ATOM 3242 O O . ARG A 1 394 ? 63.879 10.898 -200.418 1.00 76.62 394 ARG A O 1
ATOM 3249 N N . ALA A 1 395 ? 62.982 9.914 -198.607 1.00 76.19 395 ALA A N 1
ATOM 3250 C CA . ALA A 1 395 ? 62.324 8.830 -199.338 1.00 76.19 395 ALA A CA 1
ATOM 3251 C C . ALA A 1 395 ? 61.224 9.326 -200.301 1.00 76.19 395 ALA A C 1
ATOM 3253 O O . ALA A 1 395 ? 61.076 8.781 -201.397 1.00 76.19 395 ALA A O 1
ATOM 3254 N N . GLU A 1 396 ? 60.469 10.375 -199.949 1.00 77.31 396 GLU A N 1
ATOM 3255 C CA . GLU A 1 396 ? 59.514 11.008 -200.875 1.00 77.31 396 GLU A CA 1
ATOM 3256 C C . GLU A 1 396 ? 60.247 11.680 -202.046 1.00 77.31 396 GLU A C 1
ATOM 3258 O O . GLU A 1 396 ? 59.881 11.479 -203.206 1.00 77.31 396 GLU A O 1
ATOM 3263 N N . HIS A 1 397 ? 61.344 12.392 -201.770 1.00 77.69 397 HIS A N 1
ATOM 3264 C CA . HIS A 1 397 ? 62.152 13.043 -202.802 1.00 77.69 397 HIS A CA 1
ATOM 3265 C C . HIS A 1 397 ? 62.773 12.033 -203.791 1.00 77.69 397 HIS A C 1
ATOM 3267 O O . HIS A 1 397 ? 62.779 12.278 -205.005 1.00 77.69 397 HIS A O 1
ATOM 3273 N N . GLU A 1 398 ? 63.251 10.879 -203.317 1.00 76.69 398 GLU A N 1
ATOM 3274 C CA . GLU A 1 398 ? 63.701 9.778 -204.182 1.00 76.69 398 GLU A CA 1
ATOM 3275 C C . GLU A 1 398 ? 62.542 9.171 -204.989 1.00 76.69 398 GLU A C 1
ATOM 3277 O O . GLU A 1 398 ? 62.681 8.912 -206.190 1.00 76.69 398 GLU A O 1
ATOM 3282 N N . ARG A 1 399 ? 61.364 9.002 -204.374 1.00 77.62 399 ARG A N 1
ATOM 3283 C CA . ARG A 1 399 ? 60.164 8.485 -205.050 1.00 77.62 399 ARG A CA 1
ATOM 3284 C C . ARG A 1 399 ? 59.698 9.405 -206.182 1.00 77.62 399 ARG A C 1
ATOM 3286 O O . ARG A 1 399 ? 59.301 8.909 -207.240 1.00 77.62 399 ARG A O 1
ATOM 3293 N N . LEU A 1 400 ? 59.777 10.724 -205.999 1.00 76.31 400 LEU A N 1
ATOM 3294 C CA . LEU A 1 400 ? 59.480 11.713 -207.040 1.00 76.31 400 LEU A CA 1
ATOM 3295 C C . LEU A 1 400 ? 60.492 11.656 -208.197 1.00 76.31 400 LEU A C 1
ATOM 3297 O O . LEU A 1 400 ? 60.084 11.678 -209.362 1.00 76.31 400 LEU A O 1
ATOM 3301 N N . LEU A 1 401 ? 61.789 11.505 -207.902 1.00 75.19 401 LEU A N 1
ATOM 3302 C CA . LEU A 1 401 ? 62.837 11.313 -208.916 1.00 75.19 401 LEU A CA 1
ATOM 3303 C C . LEU A 1 401 ? 62.606 10.041 -209.748 1.00 75.19 401 LEU A C 1
ATOM 3305 O O . LEU A 1 401 ? 62.581 10.103 -210.980 1.00 75.19 401 LEU A O 1
ATOM 3309 N N . LEU A 1 402 ? 62.353 8.907 -209.088 1.00 77.44 402 LEU A N 1
ATOM 3310 C CA . LEU A 1 402 ? 62.035 7.630 -209.740 1.00 77.44 402 LEU A CA 1
ATOM 3311 C C . LEU A 1 402 ? 60.749 7.699 -210.576 1.00 77.44 402 LEU A C 1
ATOM 3313 O O . LEU A 1 402 ? 60.677 7.101 -211.652 1.00 77.44 402 LEU A O 1
ATOM 3317 N N . ARG A 1 403 ? 59.730 8.439 -210.117 1.00 78.69 403 ARG A N 1
ATOM 3318 C CA . ARG A 1 403 ? 58.498 8.667 -210.887 1.00 78.69 403 ARG A CA 1
ATOM 3319 C C . ARG A 1 403 ? 58.784 9.418 -212.187 1.00 78.69 403 ARG A C 1
ATOM 3321 O O . ARG A 1 403 ? 58.267 9.013 -213.225 1.00 78.69 403 ARG A O 1
ATOM 3328 N N . LYS A 1 404 ? 59.624 10.459 -212.141 1.00 75.44 404 LYS A N 1
ATOM 3329 C CA . LYS A 1 404 ? 60.013 11.239 -213.324 1.00 75.44 404 LYS A CA 1
ATOM 3330 C C . LYS A 1 404 ? 60.754 10.369 -214.346 1.00 75.44 404 LYS A C 1
ATOM 3332 O O . LYS A 1 404 ? 60.301 10.251 -215.480 1.00 75.44 404 LYS A O 1
ATOM 3337 N N . GLN A 1 405 ? 61.791 9.648 -213.908 1.00 78.06 405 GLN A N 1
ATOM 3338 C CA . GLN A 1 405 ? 62.553 8.723 -214.762 1.00 78.06 405 GLN A CA 1
ATOM 3339 C C . GLN A 1 405 ? 61.668 7.653 -215.426 1.00 78.06 405 GLN A C 1
ATOM 3341 O O . GLN A 1 405 ? 61.862 7.328 -216.597 1.00 78.06 405 GLN A O 1
ATOM 3346 N N . LYS A 1 406 ? 60.662 7.121 -214.714 1.00 74.38 406 LYS A N 1
ATOM 3347 C CA . LYS A 1 406 ? 59.710 6.156 -215.293 1.00 74.38 406 LYS A CA 1
ATOM 3348 C C . LYS A 1 406 ? 58.807 6.768 -216.366 1.00 74.38 406 LYS A C 1
ATOM 3350 O O . LYS A 1 406 ? 58.516 6.078 -217.339 1.00 74.38 406 LYS A O 1
ATOM 3355 N N . GLN A 1 407 ? 58.392 8.030 -216.230 1.00 75.00 407 GLN A N 1
ATOM 3356 C CA . GLN A 1 407 ? 57.632 8.722 -217.279 1.00 75.00 407 GLN A CA 1
ATOM 3357 C C . GLN A 1 407 ? 58.492 8.977 -218.523 1.00 75.00 407 GLN A C 1
ATOM 3359 O O . GLN A 1 407 ? 58.029 8.733 -219.637 1.00 75.00 407 GLN A O 1
ATOM 3364 N N . ASP A 1 408 ? 59.748 9.392 -218.339 1.00 72.19 408 ASP A N 1
ATOM 3365 C CA . ASP A 1 408 ? 60.689 9.603 -219.444 1.00 72.19 408 ASP A CA 1
ATOM 3366 C C . ASP A 1 408 ? 60.980 8.282 -220.192 1.00 72.19 408 ASP A C 1
ATOM 3368 O O . ASP A 1 408 ? 60.924 8.237 -221.421 1.00 72.19 408 ASP A O 1
ATOM 3372 N N . HIS A 1 409 ? 61.179 7.170 -219.471 1.00 75.12 409 HIS A N 1
ATOM 3373 C CA . HIS A 1 409 ? 61.391 5.847 -220.074 1.00 75.12 409 HIS A CA 1
ATOM 3374 C C . HIS A 1 409 ? 60.149 5.296 -220.801 1.00 75.12 409 HIS A C 1
ATOM 3376 O O . HIS A 1 409 ? 60.270 4.757 -221.902 1.00 75.12 409 HIS A O 1
ATOM 3382 N N . GLN A 1 410 ? 58.943 5.464 -220.239 1.00 72.25 410 GLN A N 1
ATOM 3383 C CA . GLN A 1 410 ? 57.694 5.060 -220.906 1.00 72.25 410 GLN A CA 1
ATOM 3384 C C . GLN A 1 410 ? 57.447 5.822 -222.215 1.00 72.25 410 GLN A C 1
ATOM 3386 O O . GLN A 1 410 ? 56.835 5.272 -223.129 1.00 72.25 410 GLN A O 1
ATOM 3391 N N . ARG A 1 411 ? 57.949 7.058 -222.326 1.00 69.62 411 ARG A N 1
ATOM 3392 C CA . ARG A 1 411 ? 57.905 7.851 -223.561 1.00 69.62 411 ARG A CA 1
ATOM 3393 C C . ARG A 1 411 ? 58.678 7.169 -224.694 1.00 69.62 411 ARG A C 1
ATOM 3395 O O . ARG A 1 411 ? 58.103 6.928 -225.748 1.00 69.62 411 ARG A O 1
ATOM 3402 N N . VAL A 1 412 ? 59.927 6.776 -224.432 1.00 75.25 412 VAL A N 1
ATOM 3403 C CA . VAL A 1 412 ? 60.797 6.077 -225.400 1.00 75.25 412 VAL A CA 1
ATOM 3404 C C . VAL A 1 412 ? 60.228 4.706 -225.786 1.00 75.25 412 VAL A C 1
ATOM 3406 O O . VAL A 1 412 ? 60.274 4.305 -226.947 1.00 75.25 412 VAL A O 1
ATOM 3409 N N . LEU A 1 413 ? 59.645 3.979 -224.829 1.00 69.38 413 LEU A N 1
ATOM 3410 C CA . LEU A 1 413 ? 59.103 2.640 -225.086 1.00 69.38 413 LEU A CA 1
ATOM 3411 C C . LEU A 1 413 ? 57.819 2.681 -225.946 1.00 69.38 413 LEU A C 1
ATOM 3413 O O . LEU A 1 413 ? 57.569 1.764 -226.728 1.00 69.38 413 LEU A O 1
ATOM 3417 N N . LEU A 1 414 ? 57.043 3.771 -225.877 1.00 72.44 414 LEU A N 1
ATOM 3418 C CA . LEU A 1 414 ? 55.924 4.028 -226.795 1.00 72.44 414 LEU A CA 1
ATOM 3419 C C . LEU A 1 414 ? 56.387 4.344 -228.226 1.00 72.44 414 LEU A C 1
ATOM 3421 O O . LEU A 1 414 ? 55.742 3.897 -229.173 1.00 72.44 414 LEU A O 1
ATOM 3425 N N . GLU A 1 415 ? 57.504 5.056 -228.400 1.00 62.31 415 GLU A N 1
ATOM 3426 C CA . GLU A 1 415 ? 58.101 5.294 -229.726 1.00 62.31 415 GLU A CA 1
ATOM 3427 C C . GLU A 1 415 ? 58.547 3.976 -230.386 1.00 62.31 415 GLU A C 1
ATOM 3429 O O . GLU A 1 415 ? 58.367 3.800 -231.589 1.00 62.31 415 GLU A O 1
ATOM 3434 N N . GLN A 1 416 ? 59.044 3.013 -229.601 1.00 67.69 416 GLN A N 1
ATOM 3435 C CA . GLN A 1 416 ? 59.414 1.676 -230.086 1.00 67.69 416 GLN A CA 1
ATOM 3436 C C . GLN A 1 416 ? 58.194 0.811 -230.447 1.00 67.69 416 GLN A C 1
ATOM 3438 O O . GLN A 1 416 ? 58.152 0.213 -231.518 1.00 67.69 416 GLN A O 1
ATOM 3443 N N . GLN A 1 417 ? 57.152 0.773 -229.610 1.00 60.25 417 GLN A N 1
ATOM 3444 C CA . GLN A 1 417 ? 55.959 -0.039 -229.908 1.00 60.25 417 GLN A CA 1
ATOM 3445 C C . GLN A 1 417 ? 55.156 0.461 -231.121 1.00 60.25 417 GLN A C 1
ATOM 3447 O O . GLN A 1 417 ? 54.404 -0.311 -231.720 1.00 60.25 417 GLN A O 1
ATOM 3452 N N . MET A 1 418 ? 55.326 1.729 -231.511 1.00 63.75 418 MET A N 1
ATOM 3453 C CA . MET A 1 418 ? 54.802 2.258 -232.774 1.00 63.75 418 MET A CA 1
ATOM 3454 C C . MET A 1 418 ? 55.467 1.619 -234.005 1.00 63.75 418 MET A C 1
ATOM 3456 O O . MET A 1 418 ? 54.787 1.454 -235.013 1.00 63.75 418 MET A O 1
ATOM 3460 N N . THR A 1 419 ? 56.751 1.238 -233.940 1.00 58.09 419 THR A N 1
ATOM 3461 C CA . THR A 1 419 ? 57.484 0.667 -235.087 1.00 58.09 419 THR A CA 1
ATOM 3462 C C . THR A 1 419 ? 57.383 -0.857 -235.181 1.00 58.09 419 THR A C 1
ATOM 3464 O O . THR A 1 419 ? 57.360 -1.399 -236.281 1.00 58.09 419 THR A O 1
ATOM 3467 N N . GLU A 1 420 ? 57.256 -1.580 -234.063 1.00 59.56 420 GLU A N 1
ATOM 3468 C CA . GLU A 1 420 ? 57.146 -3.051 -234.101 1.00 59.56 420 GLU A CA 1
ATOM 3469 C C . GLU A 1 420 ? 55.818 -3.556 -234.694 1.00 59.56 420 GLU A C 1
ATOM 3471 O O . GLU A 1 420 ? 55.753 -4.652 -235.261 1.00 59.56 420 GLU A O 1
ATOM 3476 N N . ARG A 1 421 ? 54.733 -2.778 -234.565 1.00 59.28 421 ARG A N 1
ATOM 3477 C CA . ARG A 1 421 ? 53.358 -3.277 -234.755 1.00 59.28 421 ARG A CA 1
ATOM 3478 C C . ARG A 1 421 ? 52.943 -3.548 -236.208 1.00 59.28 421 ARG A C 1
ATOM 3480 O O . ARG A 1 421 ? 51.825 -4.009 -236.435 1.00 59.28 421 ARG A O 1
ATOM 3487 N N . GLU A 1 422 ? 53.821 -3.327 -237.180 1.00 54.97 422 GLU A N 1
ATOM 3488 C CA . GLU A 1 422 ? 53.562 -3.641 -238.592 1.00 54.97 422 GLU A CA 1
ATOM 3489 C C . GLU A 1 422 ? 53.612 -5.162 -238.914 1.00 54.97 422 GLU A C 1
ATOM 3491 O O . GLU A 1 422 ? 53.279 -5.547 -240.033 1.00 54.97 422 GLU A O 1
ATOM 3496 N N . ASN A 1 423 ? 53.977 -6.057 -237.969 1.00 45.00 423 ASN A N 1
ATOM 3497 C CA . ASN A 1 423 ? 54.424 -7.431 -238.298 1.00 45.00 423 ASN A CA 1
ATOM 3498 C C . ASN A 1 423 ? 53.794 -8.639 -237.511 1.00 45.00 423 ASN A C 1
ATOM 3500 O O . ASN A 1 423 ? 54.232 -8.965 -236.413 1.00 45.00 423 ASN A O 1
ATOM 3504 N N . GLN A 1 424 ? 52.919 -9.425 -238.186 1.00 40.84 424 GLN A N 1
ATOM 3505 C CA . GLN A 1 424 ? 52.777 -10.926 -238.146 1.00 40.84 424 GLN A CA 1
ATOM 3506 C C . GLN A 1 424 ? 51.944 -11.697 -237.052 1.00 40.84 424 GLN A C 1
ATOM 3508 O O . GLN A 1 424 ? 51.600 -11.157 -236.003 1.00 40.84 424 GLN A O 1
ATOM 3513 N N . ARG A 1 425 ? 51.557 -12.979 -237.343 1.00 42.72 425 ARG A N 1
ATOM 3514 C CA . ARG A 1 425 ? 50.732 -13.954 -236.534 1.00 42.72 425 ARG A CA 1
ATOM 3515 C C . ARG A 1 425 ? 50.920 -15.479 -236.926 1.00 42.72 425 ARG A C 1
ATOM 3517 O O . ARG A 1 425 ? 51.485 -15.707 -237.990 1.00 42.72 425 ARG A O 1
ATOM 3524 N N . PRO A 1 426 ? 50.460 -16.506 -236.133 1.00 60.97 426 PRO A N 1
ATOM 3525 C CA . PRO A 1 426 ? 50.895 -17.949 -236.200 1.00 60.97 426 PRO A CA 1
ATOM 3526 C C . PRO A 1 426 ? 49.789 -19.076 -236.188 1.00 60.97 426 PRO A C 1
ATOM 3528 O O . PRO A 1 426 ? 48.620 -18.723 -236.054 1.00 60.97 426 PRO A O 1
ATOM 3531 N N . VAL A 1 427 ? 50.126 -20.409 -236.213 1.00 43.50 427 VAL A N 1
ATOM 3532 C CA . VAL A 1 427 ? 49.254 -21.552 -235.722 1.00 43.50 427 VAL A CA 1
ATOM 3533 C C . VAL A 1 427 ? 49.878 -23.005 -235.579 1.00 43.50 427 VAL A C 1
ATOM 3535 O O . VAL A 1 427 ? 50.575 -23.446 -236.482 1.00 43.50 427 VAL A O 1
ATOM 3538 N N . TYR A 1 428 ? 49.537 -23.727 -234.472 1.00 52.00 428 TYR A N 1
ATOM 3539 C CA . TYR A 1 428 ? 49.465 -25.202 -234.101 1.00 52.00 428 TYR A CA 1
ATOM 3540 C C . TYR A 1 428 ? 50.584 -26.274 -234.343 1.00 52.00 428 TYR A C 1
ATOM 3542 O O . TYR A 1 428 ? 51.502 -26.043 -235.115 1.00 52.00 428 TYR A O 1
ATOM 3550 N N . MET A 1 429 ? 50.616 -27.463 -233.672 1.00 57.84 429 MET A N 1
ATOM 3551 C CA . MET A 1 429 ? 49.630 -28.217 -232.820 1.00 57.84 429 MET A CA 1
ATOM 3552 C C . MET A 1 429 ? 50.225 -28.862 -231.520 1.00 57.84 429 MET A C 1
ATOM 3554 O O . MET A 1 429 ? 51.369 -28.576 -231.178 1.00 57.84 429 MET A O 1
ATOM 3558 N N . THR A 1 430 ? 49.444 -29.638 -230.734 1.00 63.78 430 THR A N 1
ATOM 3559 C CA . THR A 1 430 ? 49.614 -29.799 -229.259 1.00 63.78 430 THR A CA 1
ATOM 3560 C C . THR A 1 430 ? 49.301 -31.179 -228.626 1.00 63.78 430 THR A C 1
ATOM 3562 O O . THR A 1 430 ? 48.472 -31.946 -229.100 1.00 63.78 430 THR A O 1
ATOM 3565 N N . ASP A 1 431 ? 49.896 -31.423 -227.449 1.00 57.56 431 ASP A N 1
ATOM 3566 C CA . ASP A 1 431 ? 50.152 -32.722 -226.787 1.00 57.56 431 ASP A CA 1
ATOM 3567 C C . ASP A 1 431 ? 48.994 -33.602 -226.249 1.00 57.56 431 ASP A C 1
ATOM 3569 O O . ASP A 1 431 ? 49.275 -34.611 -225.594 1.00 57.56 431 ASP A O 1
ATOM 3573 N N . GLU A 1 432 ? 47.712 -33.331 -226.520 1.00 61.22 432 GLU A N 1
ATOM 3574 C CA . GLU A 1 432 ? 46.649 -34.286 -226.121 1.00 61.22 432 GLU A CA 1
ATOM 3575 C C . GLU A 1 432 ? 46.840 -35.663 -226.788 1.00 61.22 432 GLU A C 1
ATOM 3577 O O . GLU A 1 432 ? 46.636 -36.709 -226.165 1.00 61.22 432 GLU A O 1
ATOM 3582 N N . GLU A 1 433 ? 47.369 -35.659 -228.014 1.00 57.84 433 GLU A N 1
ATOM 3583 C CA . GLU A 1 433 ? 47.776 -36.835 -228.792 1.00 57.84 433 GLU A CA 1
ATOM 3584 C C . GLU A 1 433 ? 48.792 -37.721 -228.047 1.00 57.84 433 GLU A C 1
ATOM 3586 O O . GLU A 1 433 ? 48.763 -38.953 -228.148 1.00 57.84 433 GLU A O 1
ATOM 3591 N N . ARG A 1 434 ? 49.668 -37.118 -227.228 1.00 61.16 434 ARG A N 1
ATOM 3592 C CA . ARG A 1 434 ? 50.705 -37.834 -226.469 1.00 61.16 434 ARG A CA 1
ATOM 3593 C C . ARG A 1 434 ? 50.098 -38.755 -225.401 1.00 61.16 434 ARG A C 1
ATOM 3595 O O . ARG A 1 434 ? 50.709 -39.758 -225.033 1.00 61.16 434 ARG A O 1
ATOM 3602 N N . ARG A 1 435 ? 48.877 -38.458 -224.936 1.00 57.81 435 ARG A N 1
ATOM 3603 C CA . ARG A 1 435 ? 48.177 -39.174 -223.854 1.00 57.81 435 ARG A CA 1
ATOM 3604 C C . ARG A 1 435 ? 47.611 -40.533 -224.287 1.00 57.81 435 ARG A C 1
ATOM 3606 O O . ARG A 1 435 ? 47.497 -41.429 -223.453 1.00 57.81 435 ARG A O 1
ATOM 3613 N N . LEU A 1 436 ? 47.300 -40.713 -225.575 1.00 61.25 436 LEU A N 1
ATOM 3614 C CA . LEU A 1 436 ? 46.767 -41.973 -226.121 1.00 61.25 436 LEU A CA 1
ATOM 3615 C C . LEU A 1 436 ? 47.817 -43.094 -226.190 1.00 61.25 436 LEU A C 1
ATOM 3617 O O . LEU A 1 436 ? 47.484 -44.265 -226.015 1.00 61.25 436 LEU A O 1
ATOM 3621 N N . ASN A 1 437 ? 49.094 -42.748 -226.372 1.00 57.19 437 ASN A N 1
ATOM 3622 C CA . ASN A 1 437 ? 50.186 -43.717 -226.515 1.00 57.19 437 ASN A CA 1
ATOM 3623 C C . ASN A 1 437 ? 50.662 -44.347 -225.187 1.00 57.19 437 ASN A C 1
ATOM 3625 O O . ASN A 1 437 ? 51.545 -45.205 -225.204 1.00 57.19 437 ASN A O 1
ATOM 3629 N N . ALA A 1 438 ? 50.079 -43.970 -224.041 1.00 60.91 438 ALA A N 1
ATOM 3630 C CA . ALA A 1 438 ? 50.553 -44.344 -222.702 1.00 60.91 438 ALA A CA 1
ATOM 3631 C C . ALA A 1 438 ? 50.811 -45.854 -222.522 1.00 60.91 438 ALA A C 1
ATOM 3633 O O . ALA A 1 438 ? 51.920 -46.244 -222.176 1.00 60.91 438 ALA A O 1
ATOM 3634 N N . LYS A 1 439 ? 49.856 -46.727 -222.876 1.00 58.78 439 LYS A N 1
ATOM 3635 C CA . LYS A 1 439 ? 50.012 -48.192 -222.725 1.00 58.78 439 LYS A CA 1
ATOM 3636 C C . LYS A 1 439 ? 51.038 -48.830 -223.674 1.00 58.78 439 LYS A C 1
ATOM 3638 O O . LYS A 1 439 ? 51.397 -49.993 -223.493 1.00 58.78 439 LYS A O 1
ATOM 3643 N N . LEU A 1 440 ? 51.495 -48.099 -224.691 1.00 59.03 440 LEU A N 1
ATOM 3644 C CA . LEU A 1 440 ? 52.582 -48.516 -225.579 1.00 59.03 440 LEU A CA 1
ATOM 3645 C C . LEU A 1 440 ? 53.940 -48.057 -225.018 1.00 59.03 440 LEU A C 1
ATOM 3647 O O . LEU A 1 440 ? 54.912 -48.804 -225.104 1.00 59.03 440 LEU A O 1
ATOM 3651 N N . ILE A 1 441 ? 53.970 -46.899 -224.347 1.00 61.00 441 ILE A N 1
ATOM 3652 C CA . ILE A 1 441 ? 55.109 -46.393 -223.562 1.00 61.00 441 ILE A CA 1
ATOM 3653 C C . ILE A 1 441 ? 55.357 -47.279 -222.324 1.00 61.00 441 ILE A C 1
ATOM 3655 O O . ILE A 1 441 ? 56.488 -47.708 -222.101 1.00 61.00 441 ILE A O 1
ATOM 3659 N N . ASP A 1 442 ? 54.310 -47.650 -221.576 1.00 57.88 442 ASP A N 1
ATOM 3660 C CA . ASP A 1 442 ? 54.391 -48.532 -220.394 1.00 57.88 442 ASP A CA 1
ATOM 3661 C C . ASP A 1 442 ? 55.054 -49.887 -220.706 1.00 57.88 442 ASP A C 1
ATOM 3663 O O . ASP A 1 442 ? 55.725 -50.487 -219.864 1.00 57.88 442 ASP A O 1
ATOM 3667 N N . LYS A 1 443 ? 54.904 -50.374 -221.945 1.00 58.75 443 LYS A N 1
ATOM 3668 C CA . LYS A 1 443 ? 55.466 -51.655 -222.394 1.00 58.75 443 LYS A CA 1
ATOM 3669 C C . LYS A 1 443 ? 56.992 -51.620 -222.585 1.00 58.75 443 LYS A C 1
ATOM 3671 O O . LYS A 1 443 ? 57.596 -52.678 -222.752 1.00 58.75 443 LYS A O 1
ATOM 3676 N N . ALA A 1 444 ? 57.618 -50.440 -222.549 1.00 58.78 444 ALA A N 1
ATOM 3677 C CA . ALA A 1 4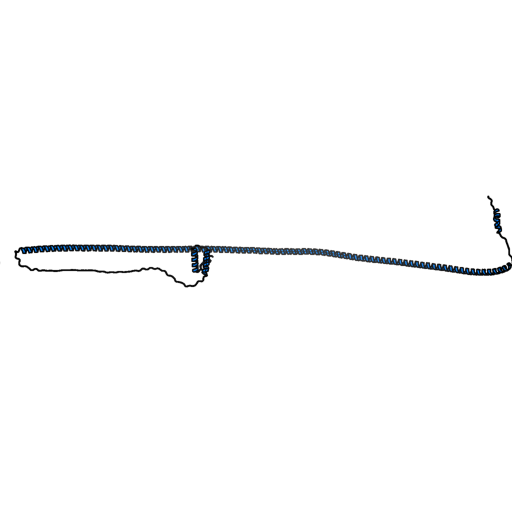44 ? 59.048 -50.249 -222.797 1.00 58.78 444 ALA A CA 1
ATOM 3678 C C . ALA A 1 444 ? 59.934 -50.235 -221.529 1.00 58.78 444 ALA A C 1
ATOM 3680 O O . ALA A 1 444 ? 61.154 -50.168 -221.661 1.00 58.78 444 ALA A O 1
ATOM 3681 N N . LEU A 1 445 ? 59.360 -50.284 -220.315 1.00 56.16 445 LEU A N 1
ATOM 3682 C CA . LEU A 1 445 ? 60.071 -49.946 -219.062 1.00 56.16 445 LEU A CA 1
ATOM 3683 C C . LEU A 1 445 ? 60.008 -51.015 -217.941 1.00 56.16 445 LEU A C 1
ATOM 3685 O O . LEU A 1 445 ? 60.262 -50.714 -216.775 1.00 56.16 445 LEU A O 1
ATOM 3689 N N . ALA A 1 446 ? 59.690 -52.275 -218.257 1.00 54.09 446 ALA A N 1
ATOM 3690 C CA . ALA A 1 446 ? 59.573 -53.346 -217.254 1.00 54.09 446 ALA A CA 1
ATOM 3691 C C . ALA A 1 446 ? 60.942 -53.838 -216.689 1.00 54.09 446 ALA A C 1
ATOM 3693 O O . ALA A 1 446 ? 61.894 -54.000 -217.456 1.00 54.09 446 ALA A O 1
ATOM 3694 N N . PRO A 1 447 ? 61.061 -54.138 -215.373 1.00 60.94 447 PRO A N 1
ATOM 3695 C CA . PRO A 1 447 ? 62.345 -54.412 -214.707 1.00 60.94 447 PRO A CA 1
ATOM 3696 C C . PRO A 1 447 ? 62.753 -55.901 -214.641 1.00 60.94 447 PRO A C 1
ATOM 3698 O O . PRO A 1 447 ? 61.926 -56.807 -214.754 1.00 60.94 447 PRO A O 1
ATOM 3701 N N . LYS A 1 448 ? 64.037 -56.165 -214.343 1.00 55.69 448 LYS A N 1
ATOM 3702 C CA . LYS A 1 448 ? 64.584 -57.496 -213.991 1.00 55.69 448 LYS A CA 1
ATOM 3703 C C . LYS A 1 448 ? 65.266 -57.484 -212.618 1.00 55.69 448 LYS A C 1
ATOM 3705 O O . LYS A 1 448 ? 65.932 -56.519 -212.266 1.00 55.69 448 LYS A O 1
ATOM 3710 N N . ARG A 1 449 ? 65.159 -58.597 -211.879 1.00 50.84 449 ARG A N 1
ATOM 3711 C CA . ARG A 1 449 ? 65.946 -58.865 -210.659 1.00 50.84 449 ARG A CA 1
ATOM 3712 C C . ARG A 1 449 ? 67.398 -59.228 -211.002 1.00 50.84 449 ARG A C 1
ATOM 3714 O O . ARG A 1 449 ? 67.607 -60.283 -211.604 1.00 50.84 449 ARG A O 1
ATOM 3721 N N . ARG A 1 450 ? 68.365 -58.488 -210.463 1.00 44.41 450 ARG A N 1
ATOM 3722 C CA . ARG A 1 450 ? 69.331 -59.013 -209.480 1.00 44.41 450 ARG A CA 1
ATOM 3723 C C . ARG A 1 450 ? 70.042 -57.878 -208.757 1.00 44.41 450 ARG A C 1
ATOM 3725 O O . ARG A 1 450 ? 70.155 -56.804 -209.377 1.00 44.41 450 ARG A O 1
#

Organism: Bodo saltans (NCBI:txid75058)

Secondary structure (DSSP, 8-state):
-HHHHHHHHTSS--HHHHHHHHHHHHHHHHHS---HHHHHHHHHHHHHHHTSPPPP----PPPPP---------------------------------PPP----TT-HHHHHHHHHHHHHHHHHHHHHHHHHHHHHHHHHHHHHHHHHHHHHHHHHHHHHHHHHHHHHHHHHHHHHHHHHHHHHHHHHHHHHHHHHHHHHHHHHHHHHHHHHHHHHHHHHHHHHHHHHHHHHHHHHHHHHHHHHHHHHHHHHHHHHHHHHHHHHHHHHHHHHHHHHHHHHHHHHHHHHHHHHHHHHHHHHHHHHHHHHHHHHHHHHHHHHHHHHHHHHHHHHHHHHHHHHHHHHHHHHHHHHHHHHHHHHHHHHHHHHHHHHHHHHHHHHHHHHHHHHHHHHHHHHHHHHHHHHHHHHHHHHHHHHHHHTT--------GGGGGTTHHHHGGG------

Foldseek 3Di:
DVVVVVVVVVPPDDPVLVVLLCVQVVVCVVVVVPDPVSVVVNVVVSVVVVPDDDDDDDDDDDDDDDDDDDDDDDDDDDDDDDDDDDDDDDDDDDDDDDDDDDDDPPDDPVVVVVVVVVVVVVVVVVVVVVVVVVVVVVVVVVVVVVVVVVVVVVVVVVVVVVVVVVVVVVVVVVVVVVVVVVVVVVVVVVVVVVVVVVVVVVVVVVVVVVVVVVVVVVVVVVVVVVVVVVVVVVVVVVVVVVVVVVVVVVVVVVVVVVVVVVVVVVVVVVVVVVVVVVVVVVVVVVVVVVVVVVVVVVVVVVVVVVVVVVVVVVVVVVVVVVVVVVVVVVVVVVVVVVVVVVVVVVVVVVVVVVVVVVVVVVVVVVVVVVVVVVVVVVVVVVVVVVVVVVVVVVVVVVVVVVVVVVVVVVVVVVVVVVPVPPDDDDDDDDDPVVVVCVVVVVVPDDDDDD

Sequence (450 aa):
MANKVEKMAKSTLNAQQREFIRSEVDLLIHNGDASESSLHRVAASLRVFADRPQAVAPPSRRSPSENGISIKKNDAKPSINAAASKATAVNESSTARRPPPSEVHAGDVWAHLSKRDAEEFAKEQLEHRKLLKRKEDEQRNFLEAQVQRRTEIKLRHEEDERAKAAIEMEQVRLWQIEELKKKDEVKKKLADDRQQRDEQLRLAKEKKAREEILRREDDERQAAAIREAIRKEEELNEVKRIRQKEEVAKFHAINKMHEDAKQRERDREAEMDKVHQKLYLERLAKDERERDQSLAKMHEKQRHQQTMATQMQASVAERAADDERKAKEYASKKEAQAAEEARKKAERQDQEKTKIKQYLAMQILEREQKQDEERDRQEKLRLQMKQDVEAAERAEHERLLLRKQKQDHQRVLLEQQMTERENQRPVYMTDEERRLNAKLIDKALAPKRR

Radius of gyration: 135.35 Å; chains: 1; bounding box: 203×76×401 Å

pLDDT: mean 76.49, std 18.69, range [31.38, 96.19]